Protein 3GME (pdb70)

Radius of gyration: 23.38 Å; Cα contacts (8 Å, |Δi|>4): 1168; chains: 2; bounding box: 68×57×70 Å

Foldseek 3Di:
DFDWDWDWDDFAPWIWIWIWRGPPPVFLTWIWIDTDFWIKIKTKHWDLDADDDFDDAAEAFFFEEDQCQDPDDDDPDVPDLVRLQLSVVQCQAFPLFQDDQDRIHMYMYMYINHDDQFADCSQRSNLRSLLGCLQSLHRGNARKFKWWWWAAPNDIGTRGTPVRNVRTQKTKIWMDHLFDTFKIWMFGQFAALCSVLVRRVVRRVSRVVSRVRSVVVCVPRGDHHRPDDHDDDDCVVVVVDLDPVVVDVPVVVLVVQLVCLLVQHAHPNRHGQLDWADWDWDWDPDDPALTWIWIDGRQWIKTKAKHKALVQEAWFEFDAQPQDPGDDDGPDPPSPRSNLRVQLVLLQVNQADDCVVPVIRMYMYMDTNHAWFRNSQSSNQGRQRRCLSNQGFGNFHKGKWKWFWRDDPHRMGIHTRHTNSRVVSGFKIWMFMDGLRGTGIIIIGGSDGPDDSVNSSVNVVSRSVSGVVSSVVSVVHPTGRD/DDDDDVPDPDDDDDDDDDDDD

InterPro domains:
  IPR001247 Exoribonuclease, phosphorolytic domain 1 [PF01138] (15-144)
  IPR001247 Exoribonuclease, phosphorolytic domain 1 [PF01138] (324-456)
  IPR003029 S1 domain [PF00575] (619-690)
  IPR003029 S1 domain [PS50126] (622-690)
  IPR003029 S1 domain [SM00316] (620-690)
  IPR004087 K Homology domain [SM00322] (552-617)
  IPR004088 K Homology domain, type 1 [PF00013] (556-614)
  IPR012162 Polyribonucleotide nucleotidyltransferase [MF_01595] (3-693)
  IPR012162 Polyribonucleotide nucleotidyltransferase [PIRSF005499] (5-699)
  IPR012162 Polyribonucleotide nucleotidyltransferase [PTHR11252] (2-698)
  IPR012162 Polyribonucleotide nucleotidyltransferase [TIGR03591] (10-691)
  IPR012340 Nucleic acid-binding, OB-fold [G3DSA:2.40.50.140] (621-691)
  IPR012340 Nucleic acid-binding, OB-fold [SSF50249] (608-693)
  IPR015847 Exoribonuclease, phosphorolytic domain 2 [PF03725] (147-210)
  IPR015848 Polyribonucleotide nucleotidyltransferase, RNA-binding domain [PF03726] (242-320)
  IPR020568 Ribosomal protein uS5 domain 2-type superfamily [SSF54211] (3-144)
  IPR020568 Ribosomal protein uS5 domain 2-type superfamily [SSF54211] (301-492)
  IPR027408 PNPase/RNase PH domain superfamily [G3DSA:3.30.230.70] (2-234)
  IPR027408 PNPase/RNase PH domain superfamily [G3DSA:3.30.230.70] (235-549)
  IPR036345 Exoribonuclease, PH domain 2 superfamily [SSF55666] (145-235)

Solvent-accessible surface area: 23165 Å² total; per-residue (Å²): 204,89,81,67,59,74,75,131,16,118,1,38,162,17,50,0,25,0,36,12,44,58,70,48,162,186,14,21,10,6,0,39,0,26,2,67,102,0,10,0,30,0,19,0,70,7,81,160,176,51,70,146,80,59,130,125,37,25,14,67,16,54,9,55,63,88,62,128,13,45,67,153,167,67,78,128,132,151,93,65,99,36,32,35,20,31,11,89,13,1,8,33,0,0,95,51,16,16,34,178,48,5,39,8,81,1,66,0,54,0,19,0,35,44,29,42,109,56,10,44,14,4,5,0,0,1,0,0,0,0,0,0,1,22,4,2,5,5,26,25,96,28,10,2,0,0,0,20,0,0,22,32,136,109,121,64,38,22,15,9,29,68,85,71,36,165,129,10,41,5,45,0,6,0,0,0,15,126,67,7,8,14,0,0,11,2,48,4,98,46,14,48,26,84,49,0,2,12,0,0,45,48,0,25,117,72,0,38,50,0,2,116,12,0,57,69,0,46,176,108,30,28,100,119,115,41,137,68,129,68,167,125,132,72,68,79,135,97,92,83,117,105,46,24,96,91,75,99,150,140,74,65,53,24,87,84,31,64,59,111,11,39,79,55,82,63,12,75,31,48,12,57,107,29,39,0,12,24,6,35,0,58,0,15,2,54,71,230,39,91,0,1,0,20,0,20,0,28,60,0,32,0,39,0,21,0,61,54,28,170,124,57,7,75,30,74,6,40,66,19,25,129,9,73,69,116,145,53,158,123,78,59,69,73,79,25,22,34,22,57,4,72,4,0,28,47,0,0,66,14,0,25,22,87,98,143,174,28,78,94,53,2,102,0,18,0,51,0,35,70,22,15,8,21,8,1,0,0,0,0,0,0,0,0,1,0,0,8,38,17,21,0,56,13,134,31,17,0,0,0,0,0,1,3,0,5,33,44,66,137,78,64,16,8,5,0,0,5,12,24,53,6,54,146,44,9,17,7,38,0,18,1,0,0,1,104,125,3,0,0,1,1,22,0,40,2,118,45,128,45,13,66,87,114,22,5,81,63,1,2,106,33,0,75,13,0,1,54,37,0,1,21,8,1,69,135,12,16,112,55,33,115,120,46,55,25,26,149,48,22,106,68,87,10,70,26,78,70,37,130,24,86,181

B-factor: mean 51.63, std 18.69, range [13.38, 228.27]

Nearest PDB structures (foldseek):
  3gme-assembly1_A  TM=1.002E+00  e=2.437E-100  Escherichia coli O139:H28 str. E24377A
  3gcm-assembly1_A  TM=9.905E-01  e=1.722E-87  Escherichia coli O139:H28 str. E24377A
  4nbq-assembly1_A  TM=9.708E-01  e=2.546E-71  Coxiella burnetii RSA 493
  6d6k-assembly1_A  TM=9.719E-01  e=5.072E-70  Acinetobacter baumannii
  5xex-assembly2_E  TM=9.564E-01  e=1.034E-58  Staphylococcus aureus subsp. aureus NCTC 8325

Structure (mmCIF, N/CA/C/O backbone):
data_3GME
#
_entry.id   3GME
#
_cell.length_a   158.574
_cell.length_b   158.574
_cell.length_c   156.118
_cell.angle_alpha   90.00
_cell.angle_beta   90.00
_cell.angle_gamma   120.00
#
_symmetry.space_group_name_H-M   'H 3 2'
#
loop_
_entity.id
_entity.type
_entity.pdbx_description
1 polymer 'Polyribonucleotide nucleotidyltransferase'
2 polymer 'Ribonuclease E'
3 non-polymer 'MANGANESE (II) ION'
4 water water
#
loop_
_atom_site.group_PDB
_atom_site.id
_atom_site.type_symbol
_atom_site.label_atom_id
_atom_site.label_alt_id
_atom_site.label_comp_id
_atom_site.label_asym_id
_atom_site.label_entity_id
_atom_site.label_seq_id
_atom_site.pdbx_PDB_ins_code
_atom_site.Cartn_x
_atom_site.Cartn_y
_atom_site.Cartn_z
_atom_site.occupancy
_atom_site.B_iso_or_equiv
_atom_site.auth_seq_id
_atom_site.auth_comp_id
_atom_site.auth_asym_id
_atom_site.auth_atom_id
_atom_site.pdbx_PDB_model_num
ATOM 1 N N . MET A 1 1 ? 22.640 35.497 46.574 1.00 71.98 1 MET A N 1
ATOM 2 C CA . MET A 1 1 ? 21.906 36.365 47.487 1.00 72.67 1 MET A CA 1
ATOM 3 C C . MET A 1 1 ? 20.408 36.085 47.430 1.00 70.93 1 MET A C 1
ATOM 4 O O . MET A 1 1 ? 19.816 36.041 46.352 1.00 71.90 1 MET A O 1
ATOM 9 N N . LEU A 1 2 ? 19.802 35.896 48.597 1.00 67.26 2 LEU A N 1
ATOM 10 C CA . LEU A 1 2 ? 18.372 35.621 48.682 1.00 62.90 2 LEU A CA 1
ATOM 11 C C . LEU A 1 2 ? 17.600 36.852 49.145 1.00 61.26 2 LEU A C 1
ATOM 12 O O . LEU A 1 2 ? 17.997 37.524 50.097 1.00 60.61 2 LEU A O 1
ATOM 17 N N . ASN A 1 3 ? 16.497 37.143 48.464 1.00 58.88 3 ASN A N 1
ATOM 18 C CA . ASN A 1 3 ? 15.669 38.295 48.803 1.00 58.25 3 ASN A CA 1
ATOM 19 C C . ASN A 1 3 ? 14.204 37.916 48.993 1.00 55.93 3 ASN A C 1
ATOM 20 O O . ASN A 1 3 ? 13.512 37.574 48.034 1.00 53.82 3 ASN A O 1
ATOM 25 N N . PRO A 1 4 ? 13.738 37.981 50.236 1.00 54.21 4 PRO A N 1
ATOM 26 C CA . PRO A 1 4 ? 12.351 37.648 50.555 1.00 54.21 4 PRO A CA 1
ATOM 27 C C . PRO A 1 4 ? 11.383 38.815 50.335 1.00 54.69 4 PRO A C 1
ATOM 28 O O . PRO A 1 4 ? 11.589 39.907 50.872 1.00 54.53 4 PRO A O 1
ATOM 32 N N . ILE A 1 5 ? 10.340 38.574 49.542 1.00 52.94 5 ILE A N 1
ATOM 33 C CA . ILE A 1 5 ? 9.288 39.565 49.314 1.00 51.22 5 ILE A CA 1
ATOM 34 C C . ILE A 1 5 ? 8.161 39.331 50.320 1.00 49.86 5 ILE A C 1
ATOM 35 O O . ILE A 1 5 ? 7.493 38.294 50.291 1.00 49.77 5 ILE A O 1
ATOM 40 N N . VAL A 1 6 ? 7.963 40.303 51.208 1.00 48.04 6 VAL A N 1
ATOM 41 C CA . VAL A 1 6 ? 7.052 40.152 52.344 1.00 45.82 6 VAL A CA 1
ATOM 42 C C . VAL A 1 6 ? 5.914 41.174 52.313 1.00 47.54 6 VAL A C 1
ATOM 43 O O . VAL A 1 6 ? 6.143 42.368 52.103 1.00 48.33 6 VAL A O 1
ATOM 47 N N . ARG A 1 7 ? 4.690 40.688 52.518 1.00 47.28 7 ARG A N 1
ATOM 48 C CA . ARG A 1 7 ? 3.521 41.550 52.670 1.00 47.05 7 ARG A CA 1
ATOM 49 C C . ARG A 1 7 ? 2.678 41.120 53.871 1.00 45.87 7 ARG A C 1
ATOM 50 O O . ARG A 1 7 ? 2.243 39.969 53.959 1.00 47.94 7 ARG A O 1
ATOM 58 N N . LYS A 1 8 ? 2.462 42.058 54.789 1.00 44.79 8 LYS A N 1
ATOM 59 C CA . LYS A 1 8 ? 1.660 41.823 55.988 1.00 46.25 8 LYS A CA 1
ATOM 60 C C . LYS A 1 8 ? 0.337 42.577 55.907 1.00 46.93 8 LYS A C 1
ATOM 61 O O . LYS A 1 8 ? 0.269 43.654 55.310 1.00 46.79 8 LYS A O 1
ATOM 67 N N . PHE A 1 9 ? -0.708 42.006 56.505 1.00 47.10 9 PHE A N 1
ATOM 68 C CA . PHE A 1 9 ? -2.021 42.657 56.572 1.00 45.25 9 PHE A CA 1
ATOM 69 C C . PHE A 1 9 ? -2.877 42.155 57.735 1.00 44.66 9 PHE A C 1
ATOM 70 O O . PHE A 1 9 ? -2.776 40.995 58.140 1.00 44.28 9 PHE A O 1
ATOM 78 N N . GLN A 1 10 ? -3.717 43.045 58.259 1.00 44.14 10 GLN A N 1
ATOM 79 C CA . GLN A 1 10 ? -4.633 42.716 59.348 1.00 44.39 10 GLN A CA 1
ATOM 80 C C . GLN A 1 10 ? -5.832 41.919 58.844 1.00 43.03 10 GLN A C 1
ATOM 81 O O . GLN A 1 10 ? -6.478 42.303 57.865 1.00 43.66 10 GLN A O 1
ATOM 87 N N . TYR A 1 11 ? -6.117 40.808 59.518 1.00 41.54 11 TYR A N 1
ATOM 88 C CA . TYR A 1 11 ? -7.258 39.963 59.179 1.00 40.74 11 TYR A CA 1
ATOM 89 C C . TYR A 1 11 ? -8.014 39.552 60.442 1.00 42.15 11 TYR A C 1
ATOM 90 O O . TYR A 1 11 ? -7.710 38.529 61.063 1.00 40.82 11 TYR A O 1
ATOM 99 N N . GLY A 1 12 ? -8.995 40.370 60.815 1.00 44.22 12 GLY A N 1
ATOM 100 C CA . GLY A 1 12 ? -9.772 40.160 62.033 1.00 44.64 12 GLY A CA 1
ATOM 101 C C . GLY A 1 12 ? -9.018 40.626 63.263 1.00 46.47 12 GLY A C 1
ATOM 102 O O . GLY A 1 12 ? -8.898 41.828 63.510 1.00 46.48 12 GLY A O 1
ATOM 103 N N . GLN A 1 13 ? -8.510 39.665 64.030 1.00 47.91 13 GLN A N 1
ATOM 104 C CA . GLN A 1 13 ? -7.726 39.951 65.231 1.00 49.37 13 GLN A CA 1
ATOM 105 C C . GLN A 1 13 ? -6.273 39.501 65.059 1.00 49.38 13 GLN A C 1
ATOM 106 O O . GLN A 1 13 ? -5.487 39.527 66.011 1.00 49.84 13 GLN A O 1
ATOM 112 N N . HIS A 1 14 ? -5.924 39.103 63.836 1.00 46.40 14 HIS A N 1
ATOM 113 C CA . HIS A 1 14 ? -4.601 38.556 63.536 1.00 44.82 14 HIS A CA 1
ATOM 114 C C . HIS A 1 14 ? -3.880 39.333 62.434 1.00 43.20 14 HIS A C 1
ATOM 115 O O . HIS A 1 14 ? -4.490 40.135 61.722 1.00 45.14 14 HIS A O 1
ATOM 122 N N . THR A 1 15 ? -2.578 39.083 62.309 1.00 42.10 15 THR A N 1
ATOM 123 C CA . THR A 1 15 ? -1.768 39.646 61.233 1.00 40.85 15 THR A CA 1
ATOM 124 C C . THR A 1 15 ? -1.250 38.513 60.348 1.00 40.73 15 THR A C 1
ATOM 125 O O . THR A 1 15 ? -0.517 37.635 60.813 1.00 42.39 15 THR A O 1
ATOM 129 N N . VAL A 1 16 ? -1.645 38.535 59.077 1.00 39.46 16 VAL A N 1
ATOM 130 C CA . VAL A 1 16 ? -1.254 37.496 58.124 1.00 37.79 16 VAL A CA 1
ATOM 131 C C . VAL A 1 16 ? -0.029 37.929 57.318 1.00 39.58 16 VAL A C 1
ATOM 132 O O . VAL A 1 16 ? -0.061 38.939 56.610 1.00 41.05 16 VAL A O 1
ATOM 136 N N . THR A 1 17 ? 1.047 37.155 57.441 1.00 38.43 17 THR A N 1
ATOM 137 C CA . THR A 1 17 ? 2.312 37.443 56.768 1.00 36.24 17 THR A CA 1
ATOM 138 C C . THR A 1 17 ? 2.504 36.519 55.564 1.00 38.98 17 THR A C 1
ATOM 139 O O . THR A 1 17 ? 2.337 35.303 55.674 1.00 41.26 17 THR A O 1
ATOM 143 N N . LEU A 1 18 ? 2.840 37.066 54.413 1.00 41.01 18 LEU A N 1
ATOM 144 C CA . LEU A 1 18 ? 3.076 36.258 53.234 1.00 42.13 18 LEU A CA 1
ATOM 145 C C . LEU A 1 18 ? 4.488 36.439 52.729 1.00 43.34 18 LEU A C 1
ATOM 146 O O . LEU A 1 18 ? 4.846 37.504 52.344 1.00 45.74 18 LEU A O 1
ATOM 151 N N . GLU A 1 19 ? 5.283 35.387 52.701 1.00 41.86 19 GLU A N 1
ATOM 152 C CA . GLU A 1 19 ? 6.620 35.488 52.191 1.00 39.49 19 GLU A CA 1
ATOM 153 C C . GLU A 1 19 ? 6.815 34.669 50.959 1.00 39.77 19 GLU A C 1
ATOM 154 O O . GLU A 1 19 ? 6.409 33.562 50.927 1.00 39.52 19 GLU A O 1
ATOM 160 N N . THR A 1 20 ? 7.463 35.217 49.943 1.00 42.20 20 THR A N 1
ATOM 161 C CA . THR A 1 20 ? 7.758 34.451 48.736 1.00 42.84 20 THR A CA 1
ATOM 162 C C . THR A 1 20 ? 9.072 34.807 48.068 1.00 44.45 20 THR A C 1
ATOM 163 O O . THR A 1 20 ? 9.761 35.704 48.480 1.00 45.02 20 THR A O 1
ATOM 167 N N . GLY A 1 21 ? 9.402 34.068 47.023 1.00 46.19 21 GLY A N 1
ATOM 168 C CA . GLY A 1 21 ? 10.571 34.360 46.193 1.00 47.57 21 GLY A CA 1
ATOM 169 C C . GLY A 1 21 ? 11.907 34.162 46.884 1.00 49.39 21 GLY A C 1
ATOM 170 O O . GLY A 1 21 ? 12.895 34.812 46.532 1.00 53.12 21 GLY A O 1
ATOM 171 N N . MET A 1 22 ? 11.938 33.264 47.866 1.00 48.70 22 MET A N 1
ATOM 172 C CA . MET A 1 22 ? 13.166 32.963 48.597 1.00 48.13 22 MET A CA 1
ATOM 173 C C . MET A 1 22 ? 13.317 31.465 48.865 1.00 47.21 22 MET A C 1
ATOM 174 O O . MET A 1 22 ? 14.351 30.874 48.541 1.00 47.18 22 MET A O 1
ATOM 179 N N . MET A 1 23 ? 12.329 30.843 49.487 1.00 45.69 23 MET A N 1
ATOM 180 C CA . MET A 1 23 ? 12.344 29.426 49.777 1.00 42.73 23 MET A CA 1
ATOM 181 C C . MET A 1 23 ? 11.690 28.597 48.675 1.00 39.85 23 MET A C 1
ATOM 182 O O . MET A 1 23 ? 10.728 28.992 48.093 1.00 38.56 23 MET A O 1
ATOM 187 N N . ALA A 1 24 ? 12.251 27.446 48.392 1.00 38.09 24 ALA A N 1
ATOM 188 C CA . ALA A 1 24 ? 11.770 26.571 47.350 1.00 40.39 24 ALA A CA 1
ATOM 189 C C . ALA A 1 24 ? 11.613 27.210 45.971 1.00 41.20 24 ALA A C 1
ATOM 190 O O . ALA A 1 24 ? 10.544 27.274 45.437 1.00 41.85 24 ALA A O 1
ATOM 192 N N . ARG A 1 25 ? 12.725 27.632 45.399 1.00 42.31 25 ARG A N 1
ATOM 193 C CA . ARG A 1 25 ? 12.743 28.378 44.155 1.00 41.14 25 ARG A CA 1
ATOM 194 C C . ARG A 1 25 ? 12.541 27.560 42.887 1.00 41.91 25 ARG A C 1
ATOM 195 O O . ARG A 1 25 ? 12.262 28.112 41.867 1.00 44.65 25 ARG A O 1
ATOM 203 N N . GLN A 1 26 ? 12.654 26.248 42.971 1.00 40.76 26 GLN A N 1
ATOM 204 C CA . GLN A 1 26 ? 12.428 25.362 41.841 1.00 37.89 26 GLN A CA 1
ATOM 205 C C . GLN A 1 26 ? 10.996 24.935 41.722 1.00 39.89 26 GLN A C 1
ATOM 206 O O . GLN A 1 26 ? 10.651 24.196 40.854 1.00 42.63 26 GLN A O 1
ATOM 212 N N . ALA A 1 27 ? 10.164 25.423 42.616 1.00 40.79 27 ALA A N 1
ATOM 213 C CA . ALA A 1 27 ? 8.762 25.168 42.544 1.00 40.29 27 ALA A CA 1
ATOM 214 C C . ALA A 1 27 ? 8.119 26.298 41.773 1.00 41.55 27 ALA A C 1
ATOM 215 O O . ALA A 1 27 ? 8.588 27.390 41.802 1.00 40.95 27 ALA A O 1
ATOM 217 N N . THR A 1 28 ? 7.029 26.029 41.090 1.00 39.90 28 THR A N 1
ATOM 218 C CA . THR A 1 28 ? 6.370 27.054 40.345 1.00 40.97 28 THR A CA 1
ATOM 219 C C . THR A 1 28 ? 6.080 28.267 41.201 1.00 42.71 28 THR A C 1
ATOM 220 O O . THR A 1 28 ? 6.196 29.357 40.752 1.00 45.42 28 THR A O 1
ATOM 224 N N . ALA A 1 29 ? 5.716 28.059 42.445 1.00 42.87 29 ALA A N 1
ATOM 225 C CA . ALA A 1 29 ? 5.617 29.119 43.425 1.00 41.36 29 ALA A CA 1
ATOM 226 C C . ALA A 1 29 ? 5.573 28.499 44.797 1.00 41.81 29 ALA A C 1
ATOM 227 O O . ALA A 1 29 ? 5.337 27.338 44.929 1.00 41.88 29 ALA A O 1
ATOM 229 N N . ALA A 1 30 ? 5.825 29.295 45.813 1.00 40.49 30 ALA A N 1
ATOM 230 C CA . ALA A 1 30 ? 5.936 28.811 47.151 1.00 38.78 30 ALA A CA 1
ATOM 231 C C . ALA A 1 30 ? 5.769 29.938 48.114 1.00 38.04 30 ALA A C 1
ATOM 232 O O . ALA A 1 30 ? 6.537 30.835 48.112 1.00 40.50 30 ALA A O 1
ATOM 234 N N . VAL A 1 31 ? 4.770 29.870 48.965 1.00 37.01 31 VAL A N 1
ATOM 235 C CA . VAL A 1 31 ? 4.561 30.872 49.975 1.00 37.46 31 VAL A CA 1
ATOM 236 C C . VAL A 1 31 ? 4.668 30.345 51.384 1.00 35.54 31 VAL A C 1
ATOM 237 O O . VAL A 1 31 ? 4.236 29.279 51.679 1.00 35.03 31 VAL A O 1
ATOM 241 N N . MET A 1 32 ? 5.253 31.145 52.248 1.00 35.27 32 MET A N 1
ATOM 242 C CA . MET A 1 32 ? 5.189 30.949 53.658 1.00 33.95 32 MET A CA 1
ATOM 243 C C . MET A 1 32 ? 4.175 31.876 54.272 1.00 34.91 32 MET A C 1
ATOM 244 O O . MET A 1 32 ? 4.406 33.037 54.417 1.00 35.17 32 MET A O 1
ATOM 249 N N . VAL A 1 33 ? 3.056 31.312 54.658 1.00 34.31 33 VAL A N 1
ATOM 250 C CA . VAL A 1 33 ? 1.949 32.020 55.245 1.00 35.81 33 VAL A CA 1
ATOM 251 C C . VAL A 1 33 ? 1.928 31.911 56.761 1.00 37.79 33 VAL A C 1
ATOM 252 O O . VAL A 1 33 ? 2.022 30.853 57.279 1.00 38.72 33 VAL A O 1
ATOM 256 N N . SER A 1 34 ? 1.774 33.024 57.460 1.00 38.10 34 SER A N 1
ATOM 257 C CA . SER A 1 34 ? 1.722 33.022 58.918 1.00 39.60 34 SER A CA 1
ATOM 258 C C . SER A 1 34 ? 0.589 33.889 59.460 1.00 40.61 34 SER A C 1
ATOM 259 O O . SER A 1 34 ? 0.651 35.119 59.395 1.00 43.28 34 SER A O 1
ATOM 262 N N . MET A 1 35 ? -0.413 33.264 60.034 1.00 40.47 35 MET A N 1
ATOM 263 C CA . MET A 1 35 ? -1.440 33.964 60.778 1.00 42.93 35 MET A CA 1
ATOM 264 C C . MET A 1 35 ? -1.132 33.913 62.249 1.00 41.04 35 MET A C 1
ATOM 265 O O . MET A 1 35 ? -1.375 32.956 62.901 1.00 42.66 35 MET A O 1
ATOM 270 N N . ASP A 1 36 ? -0.595 34.996 62.752 1.00 42.64 36 ASP A N 1
ATOM 271 C CA . ASP A 1 36 ? -0.013 35.050 64.060 1.00 45.30 36 ASP A CA 1
ATOM 272 C C . ASP A 1 36 ? 1.057 33.994 64.167 1.00 47.00 36 ASP A C 1
ATOM 273 O O . ASP A 1 36 ? 2.027 34.061 63.456 1.00 49.89 36 ASP A O 1
ATOM 278 N N . ASP A 1 37 ? 0.905 33.026 65.041 1.00 45.69 37 ASP A N 1
ATOM 279 C CA . ASP A 1 37 ? 1.980 32.082 65.263 1.00 44.55 37 ASP A CA 1
ATOM 280 C C . ASP A 1 37 ? 1.863 30.784 64.477 1.00 41.05 37 ASP A C 1
ATOM 281 O O . ASP A 1 37 ? 2.754 29.999 64.454 1.00 40.31 37 ASP A O 1
ATOM 286 N N . THR A 1 38 ? 0.725 30.571 63.873 1.00 36.82 38 THR A N 1
ATOM 287 C CA . THR A 1 38 ? 0.472 29.409 63.022 1.00 33.54 38 THR A CA 1
ATOM 288 C C . THR A 1 38 ? 0.990 29.658 61.605 1.00 32.51 38 THR A C 1
ATOM 289 O O . THR A 1 38 ? 0.641 30.658 60.975 1.00 29.73 38 THR A O 1
ATOM 293 N N . ALA A 1 39 ? 1.820 28.738 61.117 1.00 31.47 39 ALA A N 1
ATOM 294 C CA . ALA A 1 39 ? 2.456 28.878 59.809 1.00 29.64 39 ALA A CA 1
ATOM 295 C C . ALA A 1 39 ? 2.355 27.614 58.958 1.00 29.79 39 ALA A C 1
ATOM 296 O O . ALA A 1 39 ? 2.585 26.504 59.446 1.00 29.01 39 ALA A O 1
ATOM 298 N N . VAL A 1 40 ? 2.005 27.797 57.685 1.00 27.97 40 VAL A N 1
ATOM 299 C CA . VAL A 1 40 ? 1.913 26.697 56.723 1.00 23.73 40 VAL A CA 1
ATOM 300 C C . VAL A 1 40 ? 2.688 27.047 55.450 1.00 27.86 40 VAL A C 1
ATOM 301 O O . VAL A 1 40 ? 2.410 28.060 54.802 1.00 25.30 40 VAL A O 1
ATOM 305 N N . PHE A 1 41 ? 3.665 26.209 55.109 1.00 28.68 41 PHE A N 1
ATOM 306 C CA . PHE A 1 41 ? 4.476 26.393 53.908 1.00 28.82 41 PHE A CA 1
ATOM 307 C C . PHE A 1 41 ? 3.813 25.707 52.714 1.00 29.11 41 PHE A C 1
ATOM 308 O O . PHE A 1 41 ? 3.793 24.476 52.623 1.00 27.03 41 PHE A O 1
ATOM 316 N N . VAL A 1 42 ? 3.266 26.515 51.808 1.00 30.29 42 VAL A N 1
ATOM 317 C CA . VAL A 1 42 ? 2.498 26.005 50.671 1.00 29.99 42 VAL A CA 1
ATOM 318 C C . VAL A 1 42 ? 3.269 26.150 49.358 1.00 33.26 42 VAL A C 1
ATOM 319 O O . VAL A 1 42 ? 3.784 27.225 49.042 1.00 30.79 42 VAL A O 1
ATOM 323 N N . THR A 1 43 ? 3.341 25.053 48.606 1.00 35.25 43 THR A N 1
ATOM 324 C CA . THR A 1 43 ? 4.045 25.013 47.324 1.00 36.21 43 THR A CA 1
ATOM 325 C C . THR A 1 43 ? 3.141 24.495 46.209 1.00 37.65 43 THR A C 1
ATOM 326 O O . THR A 1 43 ? 2.314 23.608 46.431 1.00 38.74 43 THR A O 1
ATOM 330 N N . VAL A 1 44 ? 3.307 25.058 45.014 1.00 37.18 44 VAL A N 1
ATOM 331 C CA . VAL A 1 44 ? 2.559 24.626 43.833 1.00 41.64 44 VAL A CA 1
ATOM 332 C C . VAL A 1 44 ? 3.518 24.332 42.679 1.00 42.47 44 VAL A C 1
ATOM 333 O O . VAL A 1 44 ? 4.360 25.164 42.334 1.00 43.60 44 VAL A O 1
ATOM 337 N N . VAL A 1 45 ? 3.392 23.138 42.102 1.00 43.79 45 VAL A N 1
ATOM 338 C CA . VAL A 1 45 ? 4.172 22.751 40.926 1.00 45.92 45 VAL A CA 1
ATOM 339 C C . VAL A 1 45 ? 3.238 22.401 39.769 1.00 49.15 45 VAL A C 1
ATOM 340 O O . VAL A 1 45 ? 2.450 21.455 39.854 1.00 49.85 45 VAL A O 1
ATOM 344 N N . GLY A 1 46 ? 3.330 23.180 38.696 1.00 51.91 46 GLY A N 1
ATOM 345 C CA . GLY A 1 46 ? 2.551 22.938 37.487 1.00 53.28 46 GLY A CA 1
ATOM 346 C C . GLY A 1 46 ? 3.447 22.536 36.334 1.00 55.68 46 GLY A C 1
ATOM 347 O O . GLY A 1 46 ? 4.420 23.227 36.024 1.00 54.74 46 GLY A O 1
ATOM 348 N N . GLN A 1 47 ? 3.120 21.410 35.704 1.00 57.41 47 GLN A N 1
ATOM 349 C CA . GLN A 1 47 ? 3.892 20.899 34.573 1.00 62.02 47 GLN A CA 1
ATOM 350 C C . GLN A 1 47 ? 3.645 21.731 33.316 1.00 64.05 47 GLN A C 1
ATOM 351 O O . GLN A 1 47 ? 2.502 22.076 33.003 1.00 63.30 47 GLN A O 1
ATOM 357 N N . LYS A 1 48 ? 4.728 22.047 32.610 1.00 68.20 48 LYS A N 1
ATOM 358 C CA . LYS A 1 48 ? 4.686 22.921 31.434 1.00 72.66 48 LYS A CA 1
ATOM 359 C C . LYS A 1 48 ? 3.923 22.314 30.257 1.00 74.74 48 LYS A C 1
ATOM 360 O O . LYS A 1 48 ? 3.245 23.029 29.516 1.00 74.95 48 LYS A O 1
ATOM 366 N N . LYS A 1 49 ? 4.037 20.998 30.095 1.00 77.55 49 LYS A N 1
ATOM 367 C CA . LYS A 1 49 ? 3.408 20.290 28.982 1.00 81.02 49 LYS A CA 1
ATOM 368 C C . LYS A 1 49 ? 2.396 19.255 29.467 1.00 81.53 49 LYS A C 1
ATOM 369 O O . LYS A 1 49 ? 2.642 18.542 30.443 1.00 82.29 49 LYS A O 1
ATOM 375 N N . ALA A 1 50 ? 1.260 19.185 28.777 1.00 82.31 50 ALA A N 1
ATOM 376 C CA . ALA A 1 50 ? 0.220 18.206 29.082 1.00 82.88 50 ALA A CA 1
ATOM 377 C C . ALA A 1 50 ? 0.520 16.865 28.416 1.00 83.88 50 ALA A C 1
ATOM 378 O O . ALA A 1 50 ? 1.105 16.820 27.330 1.00 83.81 50 ALA A O 1
ATOM 380 N N . LYS A 1 51 ? 0.116 15.780 29.075 1.00 85.60 51 LYS A N 1
ATOM 381 C CA . LYS A 1 51 ? 0.319 14.423 28.562 1.00 87.71 51 LYS A CA 1
ATOM 382 C C . LYS A 1 51 ? -0.565 14.148 27.337 1.00 88.78 51 LYS A C 1
ATOM 383 O O . LYS A 1 51 ? -1.659 14.708 27.233 1.00 88.99 51 LYS A O 1
ATOM 386 N N . PRO A 1 52 ? -0.087 13.289 26.407 1.00 89.83 52 PRO A N 1
ATOM 387 C CA . PRO A 1 52 ? -0.760 13.004 25.131 1.00 89.62 52 PRO A CA 1
ATOM 388 C C . PRO A 1 52 ? -2.263 12.721 25.240 1.00 90.12 52 PRO A C 1
ATOM 389 O O . PRO A 1 52 ? -3.074 13.551 24.822 1.00 90.33 52 PRO A O 1
ATOM 393 N N . GLY A 1 53 ? -2.621 11.565 25.796 1.00 89.95 53 GLY A N 1
ATOM 394 C CA . GLY A 1 53 ? -4.016 11.139 25.876 1.00 88.97 53 GLY A CA 1
ATOM 395 C C . GLY A 1 53 ? -4.641 11.347 27.241 1.00 88.56 53 GLY A C 1
ATOM 396 O O . GLY A 1 53 ? -5.140 10.399 27.853 1.00 88.94 53 GLY A O 1
ATOM 397 N N . GLN A 1 54 ? -4.613 12.589 27.717 1.00 87.41 54 GLN A N 1
ATOM 398 C CA . GLN A 1 54 ? -5.219 12.943 28.997 1.00 85.51 54 GLN A CA 1
ATOM 399 C C . GLN A 1 54 ? -6.691 13.307 28.836 1.00 84.39 54 GLN A C 1
ATOM 400 O O . GLN A 1 54 ? -7.051 14.143 28.002 1.00 84.07 54 GLN A O 1
ATOM 406 N N . ASP A 1 55 ? -7.531 12.668 29.645 1.00 82.94 55 ASP A N 1
ATOM 407 C CA . ASP A 1 55 ? -8.981 12.849 29.583 1.00 82.06 55 ASP A CA 1
ATOM 408 C C . ASP A 1 55 ? -9.525 13.779 30.672 1.00 80.10 55 ASP A C 1
ATOM 409 O O . ASP A 1 55 ? -10.590 14.378 30.501 1.00 80.64 55 ASP A O 1
ATOM 414 N N . PHE A 1 56 ? -8.795 13.897 31.779 1.00 76.74 56 PHE A N 1
ATOM 415 C CA . PHE A 1 56 ? -9.208 14.756 32.892 1.00 72.49 56 PHE A CA 1
ATOM 416 C C . PHE A 1 56 ? -8.086 15.679 33.378 1.00 67.81 56 PHE A C 1
ATOM 417 O O . PHE A 1 56 ? -6.925 15.519 32.997 1.00 67.05 56 PHE A O 1
ATOM 425 N N . PHE A 1 57 ? -8.453 16.645 34.219 1.00 63.31 57 PHE A N 1
ATOM 426 C CA . PHE A 1 57 ? -7.498 17.563 34.834 1.00 59.43 57 PHE A CA 1
ATOM 427 C C . PHE A 1 57 ? -7.003 16.999 36.170 1.00 56.72 57 PHE A C 1
ATOM 428 O O . PHE A 1 57 ? -7.792 16.834 37.104 1.00 55.52 57 PHE A O 1
ATOM 436 N N . PRO A 1 58 ? -5.693 16.695 36.260 1.00 53.55 58 PRO A N 1
ATOM 437 C CA . PRO A 1 58 ? -5.125 16.085 37.459 1.00 51.34 58 PRO A CA 1
ATOM 438 C C . PRO A 1 58 ? -4.678 17.114 38.500 1.00 49.05 58 PRO A C 1
ATOM 439 O O . PRO A 1 58 ? -3.619 17.733 38.358 1.00 47.47 58 PRO A O 1
ATOM 443 N N . LEU A 1 59 ? -5.499 17.290 39.531 1.00 46.05 59 LEU A N 1
ATOM 444 C CA . LEU A 1 59 ? -5.182 18.182 40.640 1.00 44.47 59 LEU A CA 1
ATOM 445 C C . LEU A 1 59 ? -5.054 17.378 41.930 1.00 44.71 59 LEU A C 1
ATOM 446 O O . LEU A 1 59 ? -5.981 16.665 42.323 1.00 43.22 59 LEU A O 1
ATOM 451 N N . THR A 1 60 ? -3.897 17.494 42.575 1.00 42.23 60 THR A N 1
ATOM 452 C CA . THR A 1 60 ? -3.632 16.789 43.825 1.00 40.12 60 THR A CA 1
ATOM 453 C C . THR A 1 60 ? -3.223 17.777 44.915 1.00 37.65 60 THR A C 1
ATOM 454 O O . THR A 1 60 ? -2.188 18.440 44.811 1.00 36.21 60 THR A O 1
ATOM 458 N N . VAL A 1 61 ? -4.051 17.875 45.951 1.00 35.32 61 VAL A N 1
ATOM 459 C CA . VAL A 1 61 ? -3.765 18.743 47.089 1.00 33.51 61 VAL A CA 1
ATOM 460 C C . VAL A 1 61 ? -3.345 17.903 48.293 1.00 34.77 61 VAL A C 1
ATOM 461 O O . VAL A 1 61 ? -4.114 17.074 48.787 1.00 35.31 61 VAL A O 1
ATOM 465 N N . ASN A 1 62 ? -2.115 18.125 48.748 1.00 35.12 62 ASN A N 1
ATOM 466 C CA . ASN A 1 62 ? -1.549 17.378 49.866 1.00 35.09 62 ASN A CA 1
ATOM 467 C C . ASN A 1 62 ? -1.345 18.252 51.099 1.00 34.96 62 ASN A C 1
ATOM 468 O O . ASN A 1 62 ? -0.554 19.198 51.081 1.00 33.97 62 ASN A O 1
ATOM 473 N N . TYR A 1 63 ? -2.058 17.919 52.158 1.00 33.48 63 TYR A N 1
ATOM 474 C CA . TYR A 1 63 ? -1.934 18.603 53.426 1.00 32.52 63 TYR A CA 1
ATOM 475 C C . TYR A 1 63 ? -1.278 17.744 54.497 1.00 33.25 63 TYR A C 1
ATOM 476 O O . TYR A 1 63 ? -1.627 16.621 54.678 1.00 33.14 63 TYR A O 1
ATOM 485 N N . GLN A 1 64 ? -0.316 18.287 55.206 1.00 32.95 64 GLN A N 1
ATOM 486 C CA . GLN A 1 64 ? 0.389 17.527 56.196 1.00 33.50 64 GLN A CA 1
ATOM 487 C C . GLN A 1 64 ? 0.804 18.338 57.386 1.00 33.88 64 GLN A C 1
ATOM 488 O O . GLN A 1 64 ? 1.491 19.281 57.254 1.00 33.34 64 GLN A O 1
ATOM 494 N N . GLU A 1 65 ? 0.389 17.940 58.568 1.00 37.02 65 GLU A N 1
ATOM 495 C CA . GLU A 1 65 ? 0.846 18.609 59.778 1.00 39.59 65 GLU A CA 1
ATOM 496 C C . GLU A 1 65 ? 2.076 17.976 60.432 1.00 37.82 65 GLU A C 1
ATOM 497 O O . GLU A 1 65 ? 2.123 16.826 60.644 1.00 39.75 65 GLU A O 1
ATOM 503 N N . ARG A 1 66 ? 3.076 18.769 60.735 1.00 34.59 66 ARG A N 1
ATOM 504 C CA . ARG A 1 66 ? 4.274 18.287 61.364 1.00 33.38 66 ARG A CA 1
ATOM 505 C C . ARG A 1 66 ? 4.163 18.309 62.858 1.00 31.73 66 ARG A C 1
ATOM 506 O O . ARG A 1 66 ? 3.602 19.194 63.409 1.00 31.28 66 ARG A O 1
ATOM 514 N N . THR A 1 67 ? 4.732 17.314 63.500 1.00 32.76 67 THR A N 1
ATOM 515 C CA . THR A 1 67 ? 4.714 17.217 64.960 1.00 32.77 67 THR A CA 1
ATOM 516 C C . THR A 1 67 ? 5.617 18.248 65.633 1.00 32.34 67 THR A C 1
ATOM 517 O O . THR A 1 67 ? 5.389 18.615 66.789 1.00 34.73 67 THR A O 1
ATOM 521 N N . TYR A 1 68 ? 6.635 18.716 64.910 1.00 30.73 68 TYR A N 1
ATOM 522 C CA . TYR A 1 68 ? 7.545 19.740 65.429 1.00 29.56 68 TYR A CA 1
ATOM 523 C C . TYR A 1 68 ? 6.916 21.137 65.430 1.00 31.86 68 TYR A C 1
ATOM 524 O O . TYR A 1 68 ? 7.443 22.060 66.056 1.00 31.51 68 TYR A O 1
ATOM 533 N N . ALA A 1 69 ? 5.794 21.277 64.724 1.00 31.14 69 ALA A N 1
ATOM 534 C CA . ALA A 1 69 ? 5.058 22.539 64.637 1.00 33.44 69 ALA A CA 1
ATOM 535 C C . ALA A 1 69 ? 4.504 22.980 65.991 1.00 34.44 69 ALA A C 1
ATOM 536 O O . ALA A 1 69 ? 4.509 24.170 66.313 1.00 34.82 69 ALA A O 1
ATOM 538 N N . ALA A 1 70 ? 4.029 22.013 66.774 1.00 34.89 70 ALA A N 1
ATOM 539 C CA . ALA A 1 70 ? 3.519 22.271 68.119 1.00 34.23 70 ALA A CA 1
ATOM 540 C C . ALA A 1 70 ? 4.613 22.111 69.177 1.00 34.55 70 ALA A C 1
ATOM 541 O O . ALA A 1 70 ? 4.383 22.359 70.363 1.00 35.25 70 ALA A O 1
ATOM 543 N N . GLY A 1 71 ? 5.802 21.706 68.734 1.00 33.39 71 GLY A N 1
ATOM 544 C CA . GLY A 1 71 ? 6.931 21.466 69.629 1.00 33.40 71 GLY A CA 1
ATOM 545 C C . GLY A 1 71 ? 6.832 20.121 70.320 1.00 35.76 71 GLY A C 1
ATOM 546 O O . GLY A 1 71 ? 7.082 20.014 71.523 1.00 37.22 71 GLY A O 1
ATOM 547 N N . ARG A 1 72 ? 6.466 19.095 69.554 1.00 35.64 72 ARG A N 1
ATOM 548 C CA . ARG A 1 72 ? 6.285 17.745 70.086 1.00 36.30 72 ARG A CA 1
ATOM 549 C C . ARG A 1 72 ? 7.112 16.706 69.329 1.00 38.74 72 ARG A C 1
ATOM 550 O O . ARG A 1 72 ? 7.458 16.899 68.161 1.00 38.41 72 ARG A O 1
ATOM 558 N N . ILE A 1 73 ? 7.421 15.607 70.015 1.00 39.86 73 ILE A N 1
ATOM 559 C CA . ILE A 1 73 ? 8.106 14.463 69.416 1.00 41.09 73 ILE A CA 1
ATOM 560 C C . ILE A 1 73 ? 7.142 13.271 69.379 1.00 44.32 73 ILE A C 1
ATOM 561 O O . ILE A 1 73 ? 6.576 12.905 70.413 1.00 43.06 73 ILE A O 1
ATOM 566 N N . PRO A 1 74 ? 6.941 12.673 68.185 1.00 48.68 74 PRO A N 1
ATOM 567 C CA . PRO A 1 74 ? 6.017 11.547 68.007 1.00 53.23 74 PRO A CA 1
ATOM 568 C C . PRO A 1 74 ? 6.349 10.352 68.896 1.00 55.05 74 PRO A C 1
ATOM 569 O O . PRO A 1 74 ? 7.522 10.002 69.056 1.00 55.24 74 PRO A O 1
ATOM 573 N N . GLY A 1 75 ? 5.315 9.741 69.468 1.00 59.84 75 GLY A N 1
ATOM 574 C CA . GLY A 1 75 ? 5.474 8.549 70.293 1.00 62.66 75 GLY A CA 1
ATOM 575 C C . GLY A 1 75 ? 5.532 7.297 69.441 1.00 68.86 75 GLY A C 1
ATOM 576 O O . GLY A 1 75 ? 6.596 6.924 68.944 1.00 69.37 75 GLY A O 1
ATOM 577 N N . SER A 1 76 ? 4.385 6.647 69.271 1.00 73.41 76 SER A N 1
ATOM 578 C CA . SER A 1 76 ? 4.305 5.430 68.472 1.00 76.48 76 SER A CA 1
ATOM 579 C C . SER A 1 76 ? 3.544 5.674 67.173 1.00 78.03 76 SER A C 1
ATOM 580 O O . SER A 1 76 ? 2.885 4.775 66.650 1.00 77.99 76 SER A O 1
ATOM 583 N N . PHE A 1 77 ? 3.639 6.895 66.657 1.00 78.62 77 PHE A N 1
ATOM 584 C CA . PHE A 1 77 ? 2.960 7.259 65.420 1.00 79.03 77 PHE A CA 1
ATOM 585 C C . PHE A 1 77 ? 3.815 8.201 64.578 1.00 79.61 77 PHE A C 1
ATOM 586 O O . PHE A 1 77 ? 4.967 7.898 64.267 1.00 78.94 77 PHE A O 1
ATOM 588 N N . ARG A 1 83 ? 0.874 8.197 54.580 1.00 63.66 83 ARG A N 1
ATOM 589 C CA . ARG A 1 83 ? -0.363 7.899 55.292 1.00 62.36 83 ARG A CA 1
ATOM 590 C C . ARG A 1 83 ? -0.857 9.114 56.070 1.00 61.17 83 ARG A C 1
ATOM 591 O O . ARG A 1 83 ? -0.420 9.364 57.194 1.00 61.28 83 ARG A O 1
ATOM 593 N N . PRO A 1 84 ? -1.770 9.866 55.465 1.00 59.72 84 PRO A N 1
ATOM 594 C CA . PRO A 1 84 ? -2.329 11.063 56.103 1.00 56.97 84 PRO A CA 1
ATOM 595 C C . PRO A 1 84 ? -3.550 10.732 56.955 1.00 54.88 84 PRO A C 1
ATOM 596 O O . PRO A 1 84 ? -4.366 9.898 56.564 1.00 54.99 84 PRO A O 1
ATOM 600 N N . SER A 1 85 ? -3.668 11.384 58.107 1.00 52.07 85 SER A N 1
ATOM 601 C CA . SER A 1 85 ? -4.796 11.152 59.009 1.00 49.93 85 SER A CA 1
ATOM 602 C C . SER A 1 85 ? -6.102 11.687 58.417 1.00 50.34 85 SER A C 1
ATOM 603 O O . SER A 1 85 ? -6.092 12.361 57.383 1.00 51.50 85 SER A O 1
ATOM 606 N N . GLU A 1 86 ? -7.219 11.382 59.078 1.00 49.32 86 GLU A N 1
ATOM 607 C CA . GLU A 1 86 ? -8.544 11.828 58.637 1.00 48.82 86 GLU A CA 1
ATOM 608 C C . GLU A 1 86 ? -8.679 13.351 58.629 1.00 47.95 86 GLU A C 1
ATOM 609 O O . GLU A 1 86 ? -9.310 13.916 57.734 1.00 47.63 86 GLU A O 1
ATOM 615 N N . GLY A 1 87 ? -8.083 14.002 59.627 1.00 45.80 87 GLY A N 1
ATOM 616 C CA . GLY A 1 87 ? -8.082 15.461 59.724 1.00 43.95 87 GLY A CA 1
ATOM 617 C C . GLY A 1 87 ? -7.273 16.125 58.625 1.00 42.27 87 GLY A C 1
ATOM 618 O O . GLY A 1 87 ? -7.659 17.178 58.112 1.00 43.87 87 GLY A O 1
ATOM 619 N N . GLU A 1 88 ? -6.151 15.503 58.265 1.00 40.34 88 GLU A N 1
ATOM 620 C CA . GLU A 1 88 ? -5.276 16.002 57.203 1.00 39.56 88 GLU A CA 1
ATOM 621 C C . GLU A 1 88 ? -5.903 15.853 55.817 1.00 40.09 88 GLU A C 1
ATOM 622 O O . GLU A 1 88 ? -5.663 16.677 54.931 1.00 40.31 88 GLU A O 1
ATOM 628 N N . THR A 1 89 ? -6.701 14.802 55.641 1.00 40.26 89 THR A N 1
ATOM 629 C CA . THR A 1 89 ? -7.381 14.530 54.374 1.00 40.85 89 THR A CA 1
ATOM 630 C C . THR A 1 89 ? -8.569 15.475 54.166 1.00 40.78 89 THR A C 1
ATOM 631 O O . THR A 1 89 ? -8.831 15.912 53.043 1.00 40.28 89 THR A O 1
ATOM 635 N N . LEU A 1 90 ? -9.276 15.783 55.252 1.00 39.21 90 LEU A N 1
ATOM 636 C CA . LEU A 1 90 ? -10.430 16.687 55.212 1.00 37.76 90 LEU A CA 1
ATOM 637 C C . LEU A 1 90 ? -10.032 18.131 54.905 1.00 37.27 90 LEU A C 1
ATOM 638 O O . LEU A 1 90 ? -10.719 18.818 54.147 1.00 38.11 90 LEU A O 1
ATOM 643 N N . ILE A 1 91 ? -8.926 18.578 55.498 1.00 35.48 91 ILE A N 1
ATOM 644 C CA . ILE A 1 91 ? -8.397 19.925 55.263 1.00 32.23 91 ILE A CA 1
ATOM 645 C C . ILE A 1 91 ? -7.830 20.050 53.844 1.00 34.31 91 ILE A C 1
ATOM 646 O O . ILE A 1 91 ? -7.941 21.106 53.218 1.00 36.52 91 ILE A O 1
ATOM 651 N N . ALA A 1 92 ? -7.246 18.961 53.343 1.00 35.59 92 ALA A N 1
ATOM 652 C CA . ALA A 1 92 ? -6.762 18.892 51.962 1.00 35.72 92 ALA A CA 1
ATOM 653 C C . ALA A 1 92 ? -7.898 19.082 50.957 1.00 37.02 92 ALA A C 1
ATOM 654 O O . ALA A 1 92 ? -7.697 19.658 49.887 1.00 36.32 92 ALA A O 1
ATOM 656 N N . ARG A 1 93 ? -9.086 18.593 51.312 1.00 37.05 93 ARG A N 1
ATOM 657 C CA . ARG A 1 93 ? -10.283 18.777 50.493 1.00 38.87 93 ARG A CA 1
ATOM 658 C C . ARG A 1 93 ? -10.881 20.175 50.647 1.00 38.05 93 ARG A C 1
ATOM 659 O O . ARG A 1 93 ? -11.521 20.684 49.725 1.00 37.40 93 ARG A O 1
ATOM 667 N N . LEU A 1 94 ? -10.670 20.787 51.813 1.00 36.62 94 LEU A N 1
ATOM 668 C CA . LEU A 1 94 ? -11.099 22.167 52.063 1.00 35.59 94 LEU A CA 1
ATOM 669 C C . LEU A 1 94 ? -10.281 23.166 51.243 1.00 35.92 94 LEU A C 1
ATOM 670 O O . LEU A 1 94 ? -10.698 24.310 51.045 1.00 35.09 94 LEU A O 1
ATOM 675 N N . ILE A 1 95 ? -9.117 22.720 50.776 1.00 37.78 95 ILE A N 1
ATOM 676 C CA . ILE A 1 95 ? -8.265 23.502 49.885 1.00 37.75 95 ILE A CA 1
ATOM 677 C C . ILE A 1 95 ? -8.582 23.162 48.425 1.00 38.83 95 ILE A C 1
ATOM 678 O O . ILE A 1 95 ? -8.598 24.046 47.567 1.00 39.93 95 ILE A O 1
ATOM 683 N N . ASP A 1 96 ? -8.847 21.882 48.162 1.00 38.64 96 ASP A N 1
ATOM 684 C CA . ASP A 1 96 ? -9.085 21.374 46.807 1.00 39.14 96 ASP A CA 1
ATOM 685 C C . ASP A 1 96 ? -10.393 21.875 46.188 1.00 40.86 96 ASP A C 1
ATOM 686 O O . ASP A 1 96 ? -10.427 22.222 45.006 1.00 42.10 96 ASP A O 1
ATOM 691 N N . ARG A 1 97 ? -11.457 21.902 46.989 1.00 40.19 97 ARG A N 1
ATOM 692 C CA . ARG A 1 97 ? -12.802 22.247 46.512 1.00 41.15 97 ARG A CA 1
ATOM 693 C C . ARG A 1 97 ? -12.951 23.652 45.898 1.00 42.74 97 ARG A C 1
ATOM 694 O O . ARG A 1 97 ? -13.518 23.777 44.811 1.00 42.88 97 ARG A O 1
ATOM 702 N N . PRO A 1 98 ? -12.460 24.708 46.586 1.00 42.65 98 PRO A N 1
ATOM 703 C CA . PRO A 1 98 ? -12.603 26.049 46.005 1.00 42.61 98 PRO A CA 1
ATOM 704 C C . PRO A 1 98 ? -11.663 26.354 44.830 1.00 43.97 98 PRO A C 1
ATOM 705 O O . PRO A 1 98 ? -12.011 27.169 43.972 1.00 44.52 98 PRO A O 1
ATOM 709 N N . ILE A 1 99 ? -10.495 25.714 44.792 1.00 45.35 99 ILE A N 1
ATOM 710 C CA . ILE A 1 99 ? -9.483 26.015 43.767 1.00 46.74 99 ILE A CA 1
ATOM 711 C C . ILE A 1 99 ? -9.701 25.291 42.434 1.00 47.79 99 ILE A C 1
ATOM 712 O O . ILE A 1 99 ? -9.269 25.776 41.386 1.00 48.70 99 ILE A O 1
ATOM 717 N N . ARG A 1 100 ? -10.375 24.142 42.486 1.00 49.20 100 ARG A N 1
ATOM 718 C CA . ARG A 1 100 ? -10.559 23.273 41.318 1.00 49.36 100 ARG A CA 1
ATOM 719 C C . ARG A 1 100 ? -11.345 23.902 40.149 1.00 50.80 100 ARG A C 1
ATOM 720 O O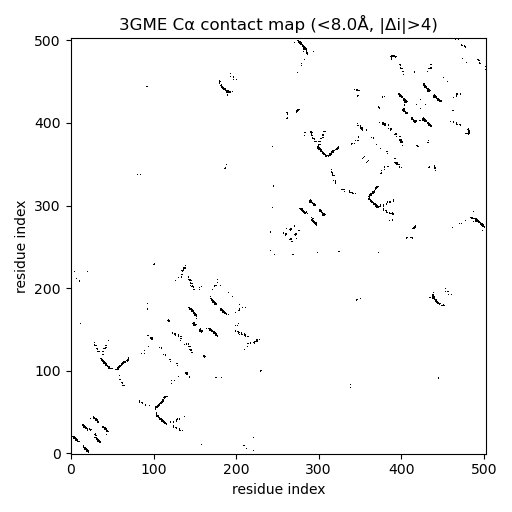 . ARG A 1 100 ? -10.905 23.802 39.003 1.00 50.61 100 ARG A O 1
ATOM 728 N N . PRO A 1 101 ? -12.500 24.551 40.427 1.00 51.90 101 PRO A N 1
ATOM 729 C CA . PRO A 1 101 ? -13.279 25.073 39.302 1.00 51.76 101 PRO A CA 1
ATOM 730 C C . PRO A 1 101 ? -12.794 26.428 38.773 1.00 52.54 101 PRO A C 1
ATOM 731 O O . PRO A 1 101 ? -13.475 27.044 37.947 1.00 53.76 101 PRO A O 1
ATOM 735 N N . LEU A 1 102 ? -11.630 26.880 39.235 1.00 51.62 102 LEU A N 1
ATOM 736 C CA . LEU A 1 102 ? -11.065 28.157 38.794 1.00 50.87 102 LEU A CA 1
ATOM 737 C C . LEU A 1 102 ? -10.058 28.003 37.656 1.00 51.85 102 LEU A C 1
ATOM 738 O O . LEU A 1 102 ? -9.774 28.967 36.940 1.00 50.64 102 LEU A O 1
ATOM 743 N N . PHE A 1 103 ? -9.519 26.796 37.499 1.00 53.71 103 PHE A N 1
ATOM 744 C CA . PHE A 1 103 ? -8.679 26.469 36.350 1.00 58.68 103 PHE A CA 1
ATOM 745 C C . PHE A 1 103 ? -9.555 26.429 35.098 1.00 60.11 103 PHE A C 1
ATOM 746 O O . PHE A 1 103 ? -10.585 25.748 35.089 1.00 59.57 103 PHE A O 1
ATOM 754 N N . PRO A 1 104 ? -9.156 27.167 34.042 1.00 62.24 104 PRO A N 1
ATOM 755 C CA . PRO A 1 104 ? -9.954 27.318 32.819 1.00 62.30 104 PRO A CA 1
ATOM 756 C C . PRO A 1 104 ? -10.370 25.988 32.196 1.00 63.72 104 PRO A C 1
ATOM 757 O O . PRO A 1 104 ? -9.627 25.007 32.271 1.00 63.15 104 PRO A O 1
ATOM 761 N N . GLU A 1 105 ? -11.557 25.971 31.593 1.00 65.10 105 GLU A N 1
ATOM 762 C CA . GLU A 1 105 ? -12.11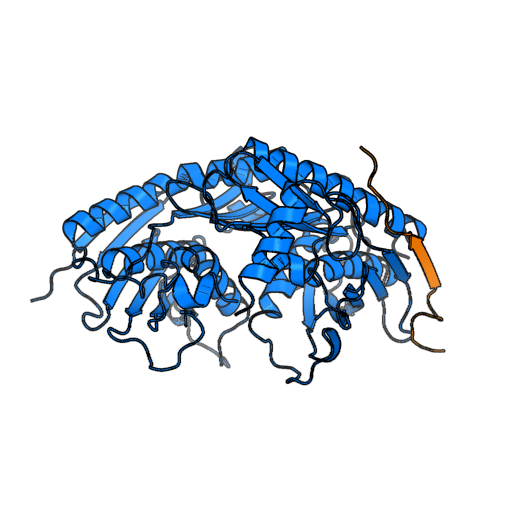4 24.764 30.985 1.00 67.16 105 GLU A CA 1
ATOM 763 C C . GLU A 1 105 ? -11.281 24.325 29.782 1.00 66.64 105 GLU A C 1
ATOM 764 O O . GLU A 1 105 ? -11.246 25.004 28.752 1.00 66.57 105 GLU A O 1
ATOM 770 N N . GLY A 1 106 ? -10.606 23.189 29.933 1.00 67.10 106 GLY A N 1
ATOM 771 C CA . GLY A 1 106 ? -9.701 22.677 28.908 1.00 66.57 106 GLY A CA 1
ATOM 772 C C . GLY A 1 106 ? -8.277 22.512 29.408 1.00 67.44 106 GLY A C 1
ATOM 773 O O . GLY A 1 106 ? -7.461 21.855 28.757 1.00 67.45 106 GLY A O 1
ATOM 774 N N . PHE A 1 107 ? -7.980 23.113 30.560 1.00 67.60 107 PHE A N 1
ATOM 775 C CA . PHE A 1 107 ? -6.661 23.003 31.184 1.00 65.69 107 PHE A CA 1
ATOM 776 C C . PHE A 1 107 ? -6.455 21.594 31.728 1.00 64.83 107 PHE A C 1
ATOM 777 O O . PHE A 1 107 ? -7.234 21.112 32.554 1.00 65.91 107 PHE A O 1
ATOM 785 N N . VAL A 1 108 ? -5.398 20.945 31.248 1.00 63.16 108 VAL A N 1
ATOM 786 C CA . VAL A 1 108 ? -5.188 19.513 31.459 1.00 61.96 108 VAL A CA 1
ATOM 787 C C . VAL A 1 108 ? -3.818 19.207 32.090 1.00 60.31 108 VAL A C 1
ATOM 788 O O . VAL A 1 108 ? -3.546 18.069 32.484 1.00 60.46 108 VAL A O 1
ATOM 792 N N . ASN A 1 109 ? -2.972 20.230 32.201 1.00 58.71 109 ASN A N 1
ATOM 793 C CA . ASN A 1 109 ? -1.639 20.083 32.793 1.00 59.24 109 ASN A CA 1
ATOM 794 C C . ASN A 1 109 ? -1.680 19.672 34.266 1.00 58.58 109 ASN A C 1
ATOM 795 O O . ASN A 1 109 ? -2.579 20.077 35.007 1.00 57.61 109 ASN A O 1
ATOM 800 N N . GLU A 1 110 ? -0.701 18.867 34.676 1.00 56.27 110 GLU A N 1
ATOM 801 C CA . GLU A 1 110 ? -0.639 18.333 36.036 1.00 56.23 110 GLU A CA 1
ATOM 802 C C . GLU A 1 110 ? -0.193 19.391 37.045 1.00 54.64 110 GLU A C 1
ATOM 803 O O . GLU A 1 110 ? 0.912 19.933 36.948 1.00 54.18 110 GLU A O 1
ATOM 809 N N . VAL A 1 111 ? -1.069 19.680 38.005 1.00 53.01 111 VAL A N 1
ATOM 810 C CA . VAL A 1 111 ? -0.797 20.658 39.058 1.00 49.85 111 VAL A CA 1
ATOM 811 C C . VAL A 1 111 ? -0.914 19.990 40.429 1.00 47.76 111 VAL A C 1
ATOM 812 O O . VAL A 1 111 ? -1.910 19.320 40.718 1.00 47.49 111 VAL A O 1
ATOM 816 N N . GLN A 1 112 ? 0.108 20.173 41.263 1.00 43.81 112 GLN A N 1
ATOM 817 C CA . GLN A 1 112 ? 0.109 19.630 42.619 1.00 40.78 112 GLN A CA 1
ATOM 818 C C . GLN A 1 112 ? 0.355 20.718 43.662 1.00 38.64 112 GLN A C 1
ATOM 819 O O . GLN A 1 112 ? 1.317 21.483 43.561 1.00 35.96 112 GLN A O 1
ATOM 825 N N . VAL A 1 113 ? -0.527 20.776 44.657 1.00 36.38 113 VAL A N 1
ATOM 826 C CA . VAL A 1 113 ? -0.404 21.725 45.762 1.00 35.59 113 VAL A CA 1
ATOM 827 C C . VAL A 1 113 ? -0.003 20.975 47.032 1.00 34.72 113 VAL A C 1
ATOM 828 O O . VAL A 1 113 ? -0.702 20.059 47.468 1.00 35.04 113 VAL A O 1
ATOM 832 N N . ILE A 1 114 ? 1.131 21.363 47.612 1.00 33.68 114 ILE A N 1
ATOM 833 C CA . ILE A 1 114 ? 1.627 20.741 48.840 1.00 30.94 114 ILE A CA 1
ATOM 834 C C . ILE A 1 114 ? 1.708 21.769 49.969 1.00 32.49 114 ILE A C 1
ATOM 835 O O . ILE A 1 114 ? 2.498 22.714 49.907 1.00 32.78 114 ILE A O 1
ATOM 840 N N . ALA A 1 115 ? 0.878 21.573 50.990 1.00 31.04 115 ALA A N 1
ATOM 841 C CA . ALA A 1 115 ? 0.843 22.458 52.151 1.00 29.63 115 ALA A CA 1
ATOM 842 C C . ALA A 1 115 ? 1.311 21.724 53.405 1.00 30.22 115 ALA A C 1
ATOM 843 O O . ALA A 1 115 ? 0.684 20.755 53.840 1.00 30.39 115 ALA A O 1
ATOM 845 N N . THR A 1 116 ? 2.420 22.190 53.974 1.00 29.65 116 THR A N 1
ATOM 846 C CA . THR A 1 116 ? 2.980 21.593 55.185 1.00 29.55 116 THR A CA 1
ATOM 847 C C . THR A 1 116 ? 3.020 22.584 56.348 1.00 28.32 116 THR A C 1
ATOM 848 O O . THR A 1 116 ? 3.545 23.693 56.217 1.00 25.44 116 THR A O 1
ATOM 852 N N . VAL A 1 117 ? 2.447 22.179 57.478 1.00 29.47 117 VAL A N 1
ATOM 853 C CA . VAL A 1 117 ? 2.405 23.020 58.672 1.00 25.87 117 VAL A CA 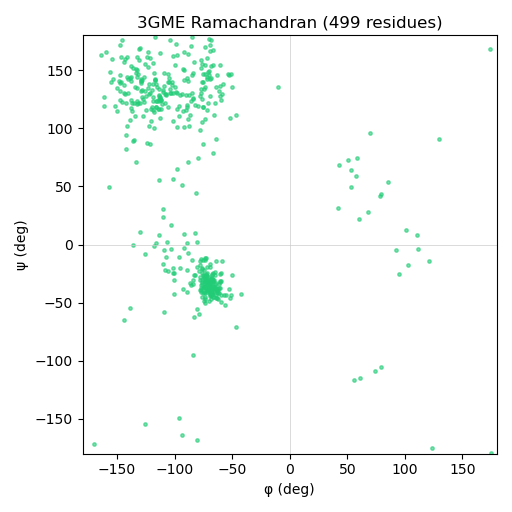1
ATOM 854 C C . VAL A 1 117 ? 3.748 22.955 59.395 1.00 27.09 117 VAL A C 1
ATOM 855 O O . VAL A 1 117 ? 4.186 21.883 59.817 1.00 30.91 117 VAL A O 1
ATOM 859 N N . VAL A 1 118 ? 4.394 24.110 59.523 1.00 25.63 118 VAL A N 1
ATOM 860 C CA . VAL A 1 118 ? 5.716 24.207 60.145 1.00 24.95 118 VAL A CA 1
ATOM 861 C C . VAL A 1 118 ? 5.655 24.810 61.551 1.00 26.33 118 VAL A C 1
ATOM 862 O O . VAL A 1 118 ? 6.555 24.596 62.368 1.00 26.20 118 VAL A O 1
ATOM 866 N N . SER A 1 119 ? 4.590 25.564 61.816 1.00 27.76 119 SER A N 1
ATOM 867 C CA . SER A 1 119 ? 4.339 26.163 63.125 1.00 29.96 119 SER A CA 1
ATOM 868 C C . SER A 1 119 ? 2.836 26.246 63.368 1.00 30.80 119 SER A C 1
ATOM 869 O O . SER A 1 119 ? 2.066 26.456 62.429 1.00 29.11 119 SER A O 1
ATOM 872 N N . VAL A 1 120 ? 2.420 26.077 64.621 1.00 31.80 120 VAL A N 1
ATOM 873 C CA . VAL A 1 120 ? 0.995 26.116 64.963 1.00 35.99 120 VAL A CA 1
ATOM 874 C C . VAL A 1 120 ? 0.708 26.690 66.357 1.00 37.42 120 VAL A C 1
ATOM 875 O O . VAL A 1 120 ? 1.245 26.223 67.365 1.00 38.40 120 VAL A O 1
ATOM 879 N N . ASN A 1 121 ? -0.129 27.725 66.386 1.00 37.56 121 ASN A N 1
ATOM 880 C CA . ASN A 1 121 ? -0.690 28.249 67.625 1.00 38.70 121 ASN A CA 1
ATOM 881 C C . ASN A 1 121 ? -1.936 27.431 67.970 1.00 38.80 121 ASN A C 1
ATOM 882 O O . ASN A 1 121 ? -2.796 27.231 67.110 1.00 39.27 121 ASN A O 1
ATOM 887 N N . PRO A 1 122 ? -2.032 26.945 69.224 1.00 39.18 122 PRO A N 1
ATOM 888 C CA . PRO A 1 122 ? -3.164 26.117 69.664 1.00 38.07 122 PRO A CA 1
ATOM 889 C C . PRO A 1 122 ? -4.536 26.790 69.534 1.00 37.22 122 PRO A C 1
ATOM 890 O O . PRO A 1 122 ? -5.561 26.111 69.620 1.00 40.18 122 PRO A O 1
ATOM 894 N N . GLN A 1 123 ? -4.547 28.106 69.328 1.00 36.32 123 GLN A N 1
ATOM 895 C CA . GLN A 1 123 ? -5.792 28.862 69.178 1.00 36.28 123 GLN A CA 1
ATOM 896 C C . GLN A 1 123 ? -6.127 29.170 67.717 1.00 37.36 123 GLN A C 1
ATOM 897 O O . GLN A 1 123 ? -7.302 29.271 67.356 1.00 40.11 123 GLN A O 1
ATOM 903 N N . VAL A 1 124 ? -5.096 29.317 66.887 1.00 34.63 124 VAL A N 1
ATOM 904 C CA . VAL A 1 124 ? -5.276 29.625 65.467 1.00 33.13 124 VAL A CA 1
ATOM 905 C C . VAL A 1 124 ? -5.179 28.354 64.619 1.00 31.05 124 VAL A C 1
ATOM 906 O O . VAL A 1 124 ? -4.134 27.700 64.574 1.00 29.87 124 VAL A O 1
ATOM 910 N N . ASN A 1 125 ? -6.281 28.018 63.951 1.00 29.55 125 ASN A N 1
ATOM 911 C CA . ASN A 1 125 ? -6.374 26.805 63.140 1.00 31.13 125 ASN A CA 1
ATOM 912 C C . ASN A 1 125 ? -5.636 26.947 61.803 1.00 31.03 125 ASN A C 1
ATOM 913 O O . ASN A 1 125 ? -5.903 27.884 61.046 1.00 32.53 125 ASN A O 1
ATOM 918 N N . PRO A 1 126 ? -4.698 26.020 61.518 1.00 30.37 126 PRO A N 1
ATOM 919 C CA . PRO A 1 126 ? -3.883 26.027 60.294 1.00 28.13 126 PRO A CA 1
ATOM 920 C C . PRO A 1 126 ? -4.649 25.836 58.979 1.00 27.54 126 PRO A C 1
ATOM 921 O O . PRO A 1 126 ? -4.090 26.094 57.910 1.00 28.87 126 PRO A O 1
ATOM 925 N N . ASP A 1 127 ? -5.902 25.390 59.057 1.00 26.55 127 ASP A N 1
ATOM 926 C CA . ASP A 1 127 ? -6.699 25.088 57.861 1.00 28.63 127 ASP A CA 1
ATOM 927 C C . ASP A 1 127 ? -7.019 26.318 57.005 1.00 31.28 127 ASP A C 1
ATOM 928 O O . ASP A 1 127 ? -7.036 26.234 55.776 1.00 32.97 127 ASP A O 1
ATOM 933 N N . ILE A 1 128 ? -7.267 27.450 57.662 1.00 32.36 128 ILE A N 1
ATOM 934 C CA . ILE A 1 128 ? -7.512 28.721 56.978 1.00 33.23 128 ILE A CA 1
ATOM 935 C C . ILE A 1 128 ? -6.196 29.280 56.432 1.00 33.95 128 ILE A C 1
ATOM 936 O O . ILE A 1 128 ? -6.162 29.867 55.348 1.00 33.70 128 ILE A O 1
ATOM 941 N N . VAL A 1 129 ? -5.120 29.074 57.190 1.00 33.38 129 VAL A N 1
ATOM 942 C CA . VAL A 1 129 ? -3.774 29.516 56.814 1.00 31.25 129 VAL A CA 1
ATOM 943 C C . VAL A 1 129 ? -3.293 28.809 55.542 1.00 33.00 129 VAL A C 1
ATOM 944 O O . VAL A 1 129 ? -2.660 29.426 54.682 1.00 34.68 129 VAL A O 1
ATOM 948 N N . ALA A 1 130 ? -3.606 27.518 55.434 1.00 32.07 130 ALA A N 1
ATOM 949 C CA . ALA A 1 130 ? -3.230 26.707 54.276 1.00 30.54 130 ALA A CA 1
ATOM 950 C C . ALA A 1 130 ? -4.034 27.068 53.026 1.00 30.96 130 ALA A C 1
ATOM 951 O O . ALA A 1 130 ? -3.520 26.987 51.908 1.00 29.10 130 ALA A O 1
ATOM 953 N N . MET A 1 131 ? -5.292 27.460 53.225 1.00 31.44 131 MET A N 1
ATOM 954 C CA . MET A 1 131 ? -6.179 27.861 52.130 1.00 33.79 131 MET A CA 1
ATOM 955 C C . MET A 1 131 ? -5.766 29.198 51.518 1.00 35.58 131 MET A C 1
ATOM 956 O O . MET A 1 131 ? -5.868 29.389 50.304 1.00 37.50 131 MET A O 1
ATOM 961 N N . ILE A 1 132 ? -5.309 30.116 52.368 1.00 35.72 132 ILE A N 1
ATOM 962 C CA . ILE A 1 132 ? -4.767 31.403 51.928 1.00 36.65 132 ILE A CA 1
ATOM 963 C C . ILE A 1 132 ? -3.426 31.187 51.222 1.00 38.75 132 ILE A C 1
ATOM 964 O O . ILE A 1 132 ? -3.122 31.853 50.228 1.00 42.96 132 ILE A O 1
ATOM 969 N N . GLY A 1 133 ? -2.643 30.240 51.738 1.00 38.56 133 GLY A N 1
ATOM 970 C CA . GLY A 1 133 ? -1.348 29.883 51.164 1.00 36.69 133 GLY A CA 1
ATOM 971 C C . GLY A 1 133 ? -1.430 29.313 49.763 1.00 37.61 133 GLY A C 1
ATOM 972 O O . GLY A 1 133 ? -0.596 29.625 48.911 1.00 37.20 133 GLY A O 1
ATOM 973 N N . ALA A 1 134 ? -2.437 28.474 49.529 1.00 36.45 134 ALA A N 1
ATOM 974 C CA . ALA A 1 134 ? -2.688 27.906 48.206 1.00 37.77 134 ALA A CA 1
ATOM 975 C C . ALA A 1 134 ? -3.226 28.963 47.247 1.00 38.00 134 ALA A C 1
ATOM 976 O O . ALA A 1 134 ? -2.940 28.924 46.050 1.00 36.71 134 ALA A O 1
ATOM 978 N N . SER A 1 135 ? -4.003 29.901 47.785 1.00 36.87 135 SER A N 1
ATOM 979 C CA . SER A 1 135 ? -4.540 31.019 47.013 1.00 39.27 135 SER A CA 1
ATOM 980 C C . SER A 1 135 ? -3.432 31.979 46.583 1.00 41.69 135 SER A C 1
ATOM 981 O O . SER A 1 135 ? -3.470 32.527 45.479 1.00 42.50 135 SER A O 1
ATOM 984 N N . ALA A 1 136 ? -2.453 32.173 47.464 1.00 40.81 136 ALA A N 1
ATOM 985 C CA . ALA A 1 136 ? -1.308 33.035 47.187 1.00 40.98 136 ALA A CA 1
ATOM 986 C C . ALA A 1 136 ? -0.341 32.388 46.198 1.00 43.35 136 ALA A C 1
ATOM 987 O O . ALA A 1 136 ? 0.159 33.054 45.291 1.00 46.53 136 ALA A O 1
ATOM 989 N N . ALA A 1 137 ? -0.095 31.090 46.373 1.00 44.14 137 ALA A N 1
ATOM 990 C CA . ALA A 1 137 ? 0.843 30.346 45.531 1.00 43.58 137 ALA A CA 1
ATOM 991 C C . ALA A 1 137 ? 0.355 30.181 44.092 1.00 43.67 137 ALA A C 1
ATOM 992 O O . ALA A 1 137 ? 1.126 30.362 43.151 1.00 42.02 137 ALA A O 1
ATOM 994 N N . LEU A 1 138 ? -0.924 29.847 43.929 1.00 45.26 138 LEU A N 1
ATOM 995 C CA . LEU A 1 138 ? -1.517 29.652 42.602 1.00 45.40 138 LEU A CA 1
ATOM 996 C C . LEU A 1 138 ? -1.619 30.947 41.794 1.00 46.15 138 LEU A C 1
ATOM 997 O O . LEU A 1 138 ? -1.622 30.916 40.561 1.00 48.21 138 LEU A O 1
ATOM 1002 N N . SER A 1 139 ? -1.701 32.076 42.495 1.00 45.47 139 SER A N 1
ATOM 1003 C CA . SER A 1 139 ? -1.781 33.388 41.857 1.00 47.28 139 SER A CA 1
ATOM 1004 C C . SER A 1 139 ? -0.401 33.932 41.478 1.00 48.63 139 SER A C 1
ATOM 1005 O O . SER A 1 139 ? -0.258 34.619 40.464 1.00 49.50 139 SER A O 1
ATOM 1008 N N . LEU A 1 140 ? 0.603 33.620 42.295 1.00 48.61 140 LEU A N 1
ATOM 1009 C CA . LEU A 1 140 ? 1.981 34.058 42.055 1.00 46.14 140 LEU A CA 1
ATOM 1010 C C . LEU A 1 140 ? 2.713 33.187 41.032 1.00 46.47 140 LEU A C 1
ATOM 1011 O O . LEU A 1 140 ? 3.723 33.607 40.462 1.00 47.60 140 LEU A O 1
ATOM 1016 N N . SER A 1 141 ? 2.196 31.979 40.808 1.00 46.08 141 SER A N 1
ATOM 1017 C CA . SER A 1 141 ? 2.830 30.994 39.929 1.00 47.18 141 SER A CA 1
ATOM 1018 C C . SER A 1 141 ? 2.841 31.399 38.457 1.00 50.01 141 SER A C 1
ATOM 1019 O O . SER A 1 141 ? 3.835 31.191 37.758 1.00 52.13 141 SER A O 1
ATOM 1022 N N . GLY A 1 142 ? 1.734 31.977 37.997 1.00 51.46 142 GLY A N 1
ATOM 1023 C CA . GLY A 1 142 ? 1.558 32.299 36.583 1.00 52.29 142 GLY A CA 1
ATOM 1024 C C . GLY A 1 142 ? 0.656 31.294 35.891 1.00 53.08 142 GLY A C 1
ATOM 1025 O O . GLY A 1 142 ? 0.135 31.561 34.806 1.00 54.93 142 GLY A O 1
ATOM 1026 N N . ILE A 1 143 ? 0.486 30.133 36.524 1.00 52.10 143 ILE A N 1
ATOM 1027 C CA . ILE A 1 143 ? -0.415 29.081 36.051 1.00 51.07 143 ILE A CA 1
ATOM 1028 C C . ILE A 1 143 ? -1.841 29.633 35.965 1.00 50.82 143 ILE A C 1
ATOM 1029 O O . ILE A 1 143 ? -2.319 30.246 36.924 1.00 49.82 143 ILE A O 1
ATOM 1034 N N . PRO A 1 144 ? -2.516 29.436 34.810 1.00 50.75 144 PRO A N 1
ATOM 1035 C CA . PRO A 1 144 ? -3.873 29.950 34.611 1.00 50.04 144 PRO A CA 1
ATOM 1036 C C . PRO A 1 144 ? -4.818 29.541 35.740 1.00 49.04 144 PRO A C 1
ATOM 1037 O O . PRO A 1 144 ? -5.177 28.367 35.870 1.00 48.91 144 PRO A O 1
ATOM 1041 N N . PHE A 1 145 ? -5.192 30.524 36.554 1.00 46.89 145 PHE A N 1
ATOM 1042 C CA . PHE A 1 145 ? -5.996 30.312 37.750 1.00 46.52 145 PHE A CA 1
ATOM 1043 C C . PHE A 1 145 ? -6.825 31.568 38.006 1.00 45.93 145 PHE A C 1
ATOM 1044 O O . PHE A 1 145 ? -6.278 32.639 38.283 1.00 45.07 145 PHE A O 1
ATOM 1052 N N . ASN A 1 146 ? -8.145 31.428 37.905 1.00 46.43 146 ASN A N 1
ATOM 1053 C CA . ASN A 1 146 ? -9.064 32.565 37.997 1.00 49.01 146 ASN A CA 1
ATOM 1054 C C . ASN A 1 146 ? -9.378 33.006 39.430 1.00 50.64 146 ASN A C 1
ATOM 1055 O O . ASN A 1 146 ? -10.533 33.274 39.773 1.00 51.41 146 ASN A O 1
ATOM 1060 N N . GLY A 1 147 ? -8.339 33.085 40.259 1.00 51.26 147 GLY A N 1
ATOM 1061 C CA . GLY A 1 147 ? -8.477 33.554 41.634 1.00 50.63 147 GLY A CA 1
ATOM 1062 C C . GLY A 1 147 ? -8.134 35.028 41.765 1.00 50.77 147 GLY A C 1
ATOM 1063 O O . GLY A 1 147 ? -8.350 35.798 40.826 1.00 52.95 147 GLY A O 1
ATOM 1064 N N . PRO A 1 148 ? -7.600 35.437 42.933 1.00 49.94 148 PRO A N 1
ATOM 1065 C CA . PRO A 1 148 ? -7.359 34.614 44.120 1.00 47.21 148 PRO A CA 1
ATOM 1066 C C . PRO A 1 148 ? -8.602 34.460 44.996 1.00 45.21 148 PRO A C 1
ATOM 1067 O O . PRO A 1 148 ? -9.512 35.292 44.936 1.00 44.84 148 PRO A O 1
ATOM 1071 N N . ILE A 1 149 ? -8.633 33.399 45.799 1.00 41.79 149 ILE A N 1
ATOM 1072 C CA . ILE A 1 149 ? -9.746 33.149 46.719 1.00 36.89 149 ILE A CA 1
ATOM 1073 C C . ILE A 1 149 ? -9.435 33.583 48.149 1.00 35.41 149 ILE A C 1
ATOM 1074 O O . ILE A 1 149 ? -8.272 33.645 48.554 1.00 31.84 149 ILE A O 1
ATOM 1079 N N . GLY A 1 150 ? -10.489 33.886 48.901 1.00 34.66 150 GLY A N 1
ATOM 1080 C CA . GLY A 1 150 ? -10.371 34.184 50.323 1.00 36.75 150 GLY A CA 1
ATOM 1081 C C . GLY A 1 150 ? -10.780 32.992 51.167 1.00 36.83 150 GLY A C 1
ATOM 1082 O O . GLY A 1 150 ? -11.441 32.073 50.678 1.00 36.60 150 GLY A O 1
ATOM 1083 N N . ALA A 1 151 ? -10.378 33.007 52.435 1.00 35.41 151 ALA A N 1
ATOM 1084 C CA . ALA A 1 151 ? -10.725 31.944 53.375 1.00 34.71 151 ALA A CA 1
ATOM 1085 C C . ALA A 1 151 ? -11.115 32.534 54.724 1.00 33.41 151 ALA A C 1
ATOM 1086 O O . ALA A 1 151 ? -10.347 33.290 55.325 1.00 30.82 151 ALA A O 1
ATOM 1088 N N . ALA A 1 152 ? -12.312 32.187 55.191 1.00 32.62 152 ALA A N 1
ATOM 1089 C CA . ALA A 1 152 ? -12.844 32.736 56.436 1.00 31.23 152 ALA A CA 1
ATOM 1090 C C . ALA A 1 152 ? -13.656 31.722 57.233 1.00 31.90 152 ALA A C 1
ATOM 1091 O O . ALA A 1 152 ? -14.536 31.049 56.690 1.00 33.24 152 ALA A O 1
ATOM 1093 N N . ARG A 1 153 ? -13.343 31.616 58.523 1.00 32.52 153 ARG A N 1
ATOM 1094 C CA . ARG A 1 153 ? -14.162 30.855 59.460 1.00 31.94 153 ARG A CA 1
ATOM 1095 C C . ARG A 1 153 ? -15.128 31.811 60.158 1.00 32.82 153 ARG A C 1
ATOM 1096 O O . ARG A 1 153 ? -14.717 32.847 60.682 1.00 34.10 153 ARG A O 1
ATOM 1104 N N . VAL A 1 154 ? -16.411 31.462 60.145 1.00 33.38 154 VAL A N 1
ATOM 1105 C CA . VAL A 1 154 ? -17.450 32.310 60.727 1.00 32.51 154 VAL A CA 1
ATOM 1106 C C . VAL A 1 154 ? -18.085 31.644 61.947 1.00 32.46 154 VAL A C 1
ATOM 1107 O O . VAL A 1 154 ? -18.594 30.524 61.864 1.00 32.84 154 VAL A O 1
ATOM 1111 N N . GLY A 1 155 ? -18.037 32.345 63.077 1.00 32.14 155 GLY A N 1
ATOM 1112 C CA . GLY A 1 155 ? -18.687 31.897 64.305 1.00 32.45 155 GLY A CA 1
ATOM 1113 C C . GLY A 1 155 ? -19.964 32.670 64.574 1.00 35.67 155 GLY A C 1
ATOM 1114 O O . GLY A 1 155 ? -20.301 33.601 63.839 1.00 32.88 155 GLY A O 1
ATOM 1115 N N . TYR A 1 156 ? -20.676 32.282 65.629 1.00 37.24 156 TYR A N 1
ATOM 1116 C CA . TYR A 1 156 ? -21.919 32.949 66.013 1.00 41.64 156 TYR A CA 1
ATOM 1117 C C . TYR A 1 156 ? -22.045 33.036 67.534 1.00 41.01 156 TYR A C 1
ATOM 1118 O O . TYR A 1 156 ? -22.710 32.211 68.168 1.00 39.44 156 TYR A O 1
ATOM 1127 N N . ILE A 1 157 ? -21.389 34.043 68.109 1.00 43.02 157 ILE A N 1
ATOM 1128 C CA . ILE A 1 157 ? -21.388 34.259 69.556 1.00 44.92 157 ILE A CA 1
ATOM 1129 C C . ILE A 1 157 ? -22.229 35.487 69.908 1.00 48.46 157 ILE A C 1
ATOM 1130 O O . ILE A 1 157 ? -22.049 36.559 69.322 1.00 50.06 157 ILE A O 1
ATOM 1135 N N . ASN A 1 158 ? -23.142 35.311 70.864 1.00 52.06 158 ASN A N 1
ATOM 1136 C CA . ASN A 1 158 ? -24.054 36.368 71.327 1.00 54.52 158 ASN A CA 1
ATOM 1137 C C . ASN A 1 158 ? -24.843 37.046 70.201 1.00 54.14 158 ASN A C 1
ATOM 1138 O O . ASN A 1 158 ? -24.893 38.277 70.113 1.00 57.02 158 ASN A O 1
ATOM 1143 N N . ASP A 1 159 ? -25.449 36.219 69.348 0.50 51.72 159 ASP A N 1
ATOM 1144 C CA . ASP A 1 159 ? -26.264 36.663 68.205 0.50 49.91 159 ASP A CA 1
ATOM 1145 C C . ASP A 1 159 ? -25.511 37.523 67.179 0.50 49.76 159 ASP A C 1
ATOM 1146 O O . ASP A 1 159 ? -26.126 38.269 66.412 0.50 50.20 159 ASP A O 1
ATOM 1151 N N . GLN A 1 160 ? -24.183 37.407 67.167 1.00 50.65 160 GLN A N 1
ATOM 1152 C CA . GLN A 1 160 ? -23.335 38.186 66.263 1.00 51.19 160 GLN A CA 1
ATOM 1153 C C . GLN A 1 160 ? -22.299 37.308 65.564 1.00 50.01 160 GLN A C 1
ATOM 1154 O O . GLN A 1 160 ? -21.778 36.360 66.156 1.00 49.33 160 GLN A O 1
ATOM 1160 N N . TYR A 1 161 ? -22.004 37.637 64.308 1.00 48.84 161 TYR A N 1
ATOM 1161 C CA . TYR A 1 161 ? -21.015 36.901 63.521 1.00 49.63 161 TYR A CA 1
ATOM 1162 C C . TYR A 1 161 ? -19.591 37.283 63.918 1.00 49.64 161 TYR A C 1
ATOM 1163 O O . TYR A 1 161 ? -19.273 38.466 64.060 1.00 51.79 161 TYR A O 1
ATOM 1172 N N . VAL A 1 162 ? -18.744 36.271 64.097 1.00 48.98 162 VAL A N 1
ATOM 1173 C CA . VAL A 1 162 ? -17.349 36.477 64.491 1.00 48.51 162 VAL A CA 1
ATOM 1174 C C . VAL A 1 162 ? -16.401 35.935 63.419 1.00 46.94 162 VAL A C 1
ATOM 1175 O O . VAL A 1 162 ? -16.471 34.759 63.052 1.00 49.08 162 VAL A O 1
ATOM 1179 N N . LEU A 1 163 ? -15.526 36.805 62.920 1.00 44.01 163 LEU A N 1
ATOM 1180 C CA . LEU A 1 163 ? -14.536 36.430 61.912 1.00 41.13 163 LEU A CA 1
ATOM 1181 C C . LEU A 1 163 ? -13.360 35.688 62.543 1.00 40.79 163 LEU A C 1
ATOM 1182 O O . LEU A 1 163 ? -12.754 36.170 63.504 1.00 38.00 163 LEU A O 1
ATOM 1187 N N . ASN A 1 164 ? -13.048 34.521 61.980 1.00 38.50 164 ASN A N 1
ATOM 1188 C CA . ASN A 1 164 ? -11.980 33.638 62.466 1.00 37.74 164 ASN A CA 1
ATOM 1189 C C . ASN A 1 164 ? -11.926 33.486 63.993 1.00 37.29 164 ASN A C 1
ATOM 1190 O O . ASN A 1 164 ? -10.984 33.967 64.632 1.00 37.26 164 ASN A O 1
ATOM 1195 N N . PRO A 1 165 ? -12.943 32.825 64.585 1.00 37.87 165 PRO A N 1
ATOM 1196 C CA . PRO A 1 165 ? -12.938 32.618 66.032 1.00 37.95 165 PRO A CA 1
ATOM 1197 C C . PRO A 1 165 ? -11.894 31.590 66.464 1.00 39.47 165 PRO A C 1
ATOM 1198 O O . PRO A 1 165 ? -11.669 30.599 65.764 1.00 39.37 165 PRO A O 1
ATOM 1202 N N . THR A 1 166 ? -11.261 31.842 67.608 1.00 39.30 166 THR A N 1
ATOM 1203 C CA . THR A 1 166 ? -10.258 30.933 68.164 1.00 40.38 166 THR A CA 1
ATOM 1204 C C . THR A 1 166 ? -10.915 29.681 68.748 1.00 41.29 166 THR A C 1
ATOM 1205 O O . THR A 1 166 ? -12.140 29.622 68.883 1.00 40.65 166 THR A O 1
ATOM 1209 N N . GLN A 1 167 ? -10.094 28.689 69.091 1.00 42.74 167 GLN A N 1
ATOM 1210 C CA . GLN A 1 167 ? -10.577 27.413 69.631 1.00 42.60 167 GLN A CA 1
ATOM 1211 C C . GLN A 1 167 ? -11.367 27.569 70.932 1.00 41.88 167 GLN A C 1
ATOM 1212 O O . GLN A 1 167 ? -12.284 26.791 71.204 1.00 41.03 167 GLN A O 1
ATOM 1218 N N . ASP A 1 168 ? -11.003 28.574 71.727 1.00 43.07 168 ASP A N 1
ATOM 1219 C CA . ASP A 1 168 ? -11.730 28.904 72.953 1.00 44.99 168 ASP A CA 1
ATOM 1220 C C . ASP A 1 168 ? -13.042 29.629 72.651 1.00 44.08 168 ASP A C 1
ATOM 1221 O O . ASP A 1 168 ? -14.020 29.483 73.387 1.00 44.33 168 ASP A O 1
ATOM 1226 N N . GLU A 1 169 ? -13.050 30.407 71.570 1.00 43.46 169 GLU A N 1
ATOM 1227 C CA . GLU A 1 169 ? -14.244 31.136 71.135 1.00 43.79 169 GLU A CA 1
ATOM 1228 C C . GLU A 1 169 ? -15.260 30.225 70.443 1.00 43.85 169 GLU A C 1
ATOM 1229 O O . GLU A 1 169 ? -16.453 30.531 70.414 1.00 45.80 169 GLU A O 1
ATOM 1235 N N . LEU A 1 170 ? -14.777 29.113 69.891 1.00 42.92 170 LEU A N 1
ATOM 1236 C CA . LEU A 1 170 ? -15.637 28.115 69.248 1.00 43.62 170 LEU A CA 1
ATOM 1237 C C . LEU A 1 170 ? -16.466 27.327 70.263 1.00 44.35 170 LEU A C 1
ATOM 1238 O O . LEU A 1 170 ? -17.475 26.713 69.907 1.00 42.76 170 LEU A O 1
ATOM 1243 N N . LYS A 1 171 ? -16.031 27.350 71.522 1.00 46.91 171 LYS A N 1
ATOM 1244 C CA . LYS A 1 171 ? -16.756 26.717 72.625 1.00 50.72 171 LYS A CA 1
ATOM 1245 C C . LYS A 1 171 ? -18.057 27.463 72.923 1.00 51.70 171 LYS A C 1
ATOM 1246 O O . LYS A 1 171 ? -19.058 26.853 73.305 1.00 52.34 171 LYS A O 1
ATOM 1252 N N . GLU A 1 172 ? -18.027 28.782 72.743 1.00 52.76 172 GLU A N 1
ATOM 1253 C CA . GLU A 1 172 ? -19.188 29.642 72.974 1.00 53.78 172 GLU A CA 1
ATOM 1254 C C . GLU A 1 172 ? -20.040 29.793 71.714 1.00 51.51 172 GLU A C 1
ATOM 1255 O O . GLU A 1 172 ? -21.225 30.125 71.794 1.00 53.15 172 GLU A O 1
ATOM 1261 N N . SER A 1 173 ? -19.426 29.543 70.559 1.00 48.46 173 SER A N 1
ATOM 1262 C CA . SER A 1 173 ? -20.073 29.733 69.262 1.00 45.19 173 SER A CA 1
ATOM 1263 C C . SER A 1 173 ? -21.118 28.664 68.951 1.00 44.94 173 SER A C 1
ATOM 1264 O O . SER A 1 173 ? -20.974 27.504 69.343 1.00 44.29 173 SER A O 1
ATOM 1267 N N . LYS A 1 174 ? -22.166 29.076 68.242 1.00 42.12 174 LYS A N 1
ATOM 1268 C CA . LYS A 1 174 ? -23.213 28.166 67.782 1.00 38.62 174 LYS A CA 1
ATOM 1269 C C . LYS A 1 174 ? -23.056 27.859 66.290 1.00 36.07 174 LYS A C 1
ATOM 1270 O O . LYS A 1 174 ? -23.986 27.367 65.645 1.00 36.12 174 LYS A O 1
ATOM 1273 N N . LEU A 1 175 ? -21.868 28.145 65.757 1.00 33.91 175 LEU A N 1
ATOM 1274 C CA . LEU A 1 175 ? -21.577 27.976 64.333 1.00 33.73 175 LEU A CA 1
ATOM 1275 C C . LEU A 1 175 ? -20.084 27.775 64.072 1.00 32.78 175 LEU A C 1
ATOM 1276 O O . LEU A 1 175 ? -19.240 28.429 64.689 1.00 32.51 175 LEU A O 1
ATOM 1281 N N . ASP A 1 176 ? -19.776 26.863 63.152 1.00 30.52 176 ASP A N 1
ATOM 1282 C CA . ASP A 1 176 ? -18.410 26.628 62.694 1.00 31.53 176 ASP A CA 1
ATOM 1283 C C . ASP A 1 176 ? -18.401 26.553 61.165 1.00 30.71 176 ASP A C 1
ATOM 1284 O O . ASP A 1 176 ? -18.208 25.484 60.579 1.00 32.04 176 ASP A O 1
ATOM 1289 N N . LEU A 1 177 ? -18.616 27.705 60.534 1.00 31.43 177 LEU A N 1
ATOM 1290 C CA . LEU A 1 177 ? -18.739 27.801 59.080 1.00 32.58 177 LEU A CA 1
ATOM 1291 C C . LEU A 1 177 ? -17.426 28.227 58.429 1.00 34.69 177 LEU A C 1
ATOM 1292 O O . LEU A 1 177 ? -16.809 29.205 58.844 1.00 35.81 177 LEU A O 1
ATOM 1297 N N . VAL A 1 178 ? -17.011 27.482 57.407 1.00 35.48 178 VAL A N 1
ATOM 1298 C CA . VAL A 1 178 ? -15.819 27.812 56.626 1.00 36.81 178 VAL A CA 1
ATOM 1299 C C . VAL A 1 178 ? -16.235 28.160 55.197 1.00 37.23 178 VAL A C 1
ATOM 1300 O O . VAL A 1 178 ? -16.781 27.320 54.478 1.00 37.61 178 VAL A O 1
ATOM 1304 N N . VAL A 1 179 ? -15.974 29.403 54.800 1.00 37.15 179 VAL A N 1
ATOM 1305 C CA . VAL A 1 179 ? -16.383 29.910 53.490 1.00 34.88 179 VAL A CA 1
ATOM 1306 C C . VAL A 1 179 ? -15.180 30.274 52.612 1.00 34.46 179 VAL A C 1
ATOM 1307 O O . VAL A 1 179 ? -14.199 30.851 53.090 1.00 32.72 179 VAL A O 1
ATOM 1311 N N . ALA A 1 180 ? -15.265 29.917 51.332 1.00 35.17 180 ALA A N 1
ATOM 1312 C CA . ALA A 1 180 ? -14.219 30.221 50.358 1.00 36.88 180 ALA A CA 1
ATOM 1313 C C . ALA A 1 180 ? -14.815 30.665 49.024 1.00 39.32 180 ALA A C 1
ATOM 1314 O O . ALA A 1 180 ? -15.847 30.147 48.592 1.00 40.15 180 ALA A O 1
ATOM 1316 N N . GLY A 1 181 ? -14.155 31.624 48.379 1.00 40.65 181 GLY A N 1
ATOM 1317 C CA . GLY A 1 181 ? -14.614 32.161 47.100 1.00 42.47 181 GLY A CA 1
ATOM 1318 C C . GLY A 1 181 ? -13.805 33.347 46.610 1.00 43.39 181 GLY A C 1
ATOM 1319 O O . GLY A 1 181 ? -13.012 33.925 47.358 1.00 44.29 181 GLY A O 1
ATOM 1320 N N . THR A 1 182 ? -14.017 33.710 45.347 1.00 44.51 182 THR A N 1
ATOM 1321 C CA . THR A 1 182 ? -13.308 34.822 44.710 1.00 43.69 182 THR A CA 1
ATOM 1322 C C . THR A 1 182 ? -13.921 36.179 45.070 1.00 42.26 182 THR A C 1
ATOM 1323 O O . THR A 1 182 ? -14.752 36.276 45.976 1.00 41.16 182 THR A O 1
ATOM 1327 N N . GLU A 1 183 ? -13.494 37.220 44.356 1.00 46.29 183 GLU A N 1
ATOM 1328 C CA . GLU A 1 183 ? -14.041 38.567 44.511 1.00 47.31 183 GLU A CA 1
ATOM 1329 C C . GLU A 1 183 ? -15.476 38.639 43.984 1.00 46.16 183 GLU A C 1
ATOM 1330 O O . GLU A 1 183 ? -16.295 39.407 44.494 1.00 45.93 183 GLU A O 1
ATOM 1336 N N . ALA A 1 184 ? -15.768 37.827 42.970 1.00 47.78 184 ALA A N 1
ATOM 1337 C CA . ALA A 1 184 ? -17.071 37.833 42.310 1.00 49.80 184 ALA A CA 1
ATOM 1338 C C . ALA A 1 184 ? -18.142 37.045 43.069 1.00 50.78 184 ALA A C 1
ATOM 1339 O O . ALA A 1 184 ? -19.199 37.590 43.392 1.00 53.27 184 ALA A O 1
ATOM 1341 N N . ALA A 1 185 ? -17.865 35.772 43.352 1.00 49.77 185 ALA A N 1
ATOM 1342 C CA . ALA A 1 185 ? -18.864 34.881 43.949 1.00 48.58 185 ALA A CA 1
ATOM 1343 C C . ALA A 1 185 ? -18.280 33.844 44.912 1.00 46.86 185 ALA A C 1
ATOM 1344 O O . ALA A 1 185 ? -17.080 33.559 44.888 1.00 45.21 185 ALA A O 1
ATOM 1346 N N . VAL A 1 186 ? -19.152 33.289 45.754 1.00 46.20 186 VAL A N 1
ATOM 1347 C CA . VAL A 1 186 ? -18.796 32.228 46.698 1.00 46.00 186 VAL A CA 1
ATOM 1348 C C . VAL A 1 186 ? -18.646 30.899 45.954 1.00 46.45 186 VAL A C 1
ATOM 1349 O O . VAL A 1 186 ? -19.432 30.593 45.053 1.00 49.73 186 VAL A O 1
ATOM 1353 N N . LEU A 1 187 ? -17.640 30.119 46.335 1.00 45.89 187 LEU A N 1
ATOM 1354 C CA . LEU A 1 187 ? -17.379 28.837 45.690 1.00 44.03 187 LEU A CA 1
ATOM 1355 C C . LEU A 1 187 ? -17.718 27.664 46.604 1.00 42.62 187 LEU A C 1
ATOM 1356 O O . LEU A 1 187 ? -18.542 26.817 46.260 1.00 42.49 187 LEU A O 1
ATOM 1361 N N . MET A 1 188 ? -17.077 27.619 47.767 1.00 40.89 188 MET A N 1
ATOM 1362 C CA . MET A 1 188 ? -17.291 26.531 48.715 1.00 38.53 188 MET A CA 1
ATOM 1363 C C . MET A 1 188 ? -17.987 27.010 49.986 1.00 36.76 188 MET A C 1
ATOM 1364 O O . MET A 1 188 ? -18.184 28.209 50.185 1.00 36.57 188 MET A O 1
ATOM 1369 N N . VAL A 1 189 ? -18.493 26.078 50.766 1.00 36.92 189 VAL A N 1
ATOM 1370 C CA . VAL A 1 189 ? -19.007 26.339 52.093 1.00 35.54 189 VAL A CA 1
ATOM 1371 C C . VAL A 1 189 ? -19.058 25.033 52.839 1.00 35.04 189 VAL A C 1
ATOM 1372 O O . VAL A 1 189 ? -19.597 24.088 52.355 1.00 32.88 189 VAL A O 1
ATOM 1376 N N . GLU A 1 190 ? -18.454 24.993 54.012 1.00 34.71 190 GLU A N 1
ATOM 1377 C CA . GLU A 1 190 ? -18.512 23.811 54.870 1.00 34.56 190 GLU A CA 1
ATOM 1378 C C . GLU A 1 190 ? -18.786 24.271 56.301 1.00 34.02 190 GLU A C 1
ATOM 1379 O O . GLU A 1 190 ? -18.000 25.029 56.873 1.00 34.78 190 GLU A O 1
ATOM 1385 N N . SER A 1 191 ? -19.858 23.792 56.886 1.00 32.64 191 SER A N 1
ATOM 1386 C CA . SER A 1 191 ? -20.223 24.234 58.202 1.00 33.55 191 SER A CA 1
ATOM 1387 C C . SER A 1 191 ? -20.902 23.233 59.118 1.00 34.37 191 SER A C 1
ATOM 1388 O O . SER A 1 191 ? -21.294 22.183 58.723 1.00 33.01 191 SER A O 1
ATOM 1391 N N . GLU A 1 192 ? -21.046 23.641 60.361 1.00 34.66 192 GLU A N 1
ATOM 1392 C CA . GLU A 1 192 ? -21.653 22.875 61.405 1.00 35.21 192 GLU A CA 1
ATOM 1393 C C . GLU A 1 192 ? -22.308 23.878 62.302 1.00 34.99 192 GLU A C 1
ATOM 1394 O O . GLU A 1 192 ? -21.697 24.834 62.652 1.00 33.55 192 GLU A O 1
ATOM 1400 N N . ALA A 1 193 ? -23.562 23.655 62.667 1.00 34.33 193 ALA A N 1
ATOM 1401 C CA . ALA A 1 193 ? -24.323 24.621 63.425 1.00 33.74 193 ALA A CA 1
ATOM 1402 C C . ALA A 1 193 ? -25.217 24.004 64.482 1.00 35.25 193 ALA A C 1
ATOM 1403 O O . ALA A 1 193 ? -25.572 22.877 64.387 1.00 34.80 193 ALA A O 1
ATOM 1405 N N . GLU A 1 194 ? -25.634 24.797 65.441 1.00 37.41 194 GLU A N 1
ATOM 1406 C CA . GLU A 1 194 ? -26.575 24.348 66.433 1.00 38.99 194 GLU A CA 1
ATOM 1407 C C . GLU A 1 194 ? -27.984 24.773 66.109 1.00 40.37 194 GLU A C 1
ATOM 1408 O O . GLU A 1 194 ? -28.559 25.533 66.835 1.00 39.26 194 GLU A O 1
ATOM 1414 N N . LEU A 1 195 ? -28.529 24.262 65.015 1.00 39.65 195 LEU A N 1
ATOM 1415 C CA . LEU A 1 195 ? -29.885 24.523 64.606 1.00 41.08 195 LEU A CA 1
ATOM 1416 C C . LEU A 1 195 ? -30.212 25.982 64.404 1.00 42.40 195 LEU A C 1
ATOM 1417 O O . LEU A 1 195 ? -31.089 26.509 65.016 1.00 42.09 195 LEU A O 1
ATOM 1422 N N . LEU A 1 196 ? -29.477 26.605 63.502 1.00 42.95 196 LEU A N 1
ATOM 1423 C CA . LEU A 1 196 ? -29.624 27.985 63.151 1.00 41.41 196 LEU A CA 1
ATOM 1424 C C . LEU A 1 196 ? -30.587 28.090 61.983 1.00 42.46 196 LEU A C 1
ATOM 1425 O O . LEU A 1 196 ? -30.691 27.194 61.231 1.00 43.56 196 LEU A O 1
ATOM 1430 N N . SER A 1 197 ? -31.311 29.183 61.873 1.00 42.19 197 SER A N 1
ATOM 1431 C CA . SER A 1 197 ? -32.259 29.434 60.784 1.00 42.56 197 SER A CA 1
ATOM 1432 C C . SER A 1 197 ? -31.562 29.653 59.438 1.00 42.32 197 SER A C 1
ATOM 1433 O O . SER A 1 197 ? -30.346 29.856 59.384 1.00 42.12 197 SER A O 1
ATOM 1436 N N . GLU A 1 198 ? -32.347 29.611 58.362 1.00 42.64 198 GLU A N 1
ATOM 1437 C CA . GLU A 1 198 ? -31.843 29.773 56.994 1.00 45.02 198 GLU A CA 1
ATOM 1438 C C . GLU A 1 198 ? -31.175 31.127 56.753 1.00 47.54 198 GLU A C 1
ATOM 1439 O O . GLU A 1 198 ? -30.174 31.211 56.037 1.00 49.75 198 GLU A O 1
ATOM 1445 N N . ASP A 1 199 ? -31.733 32.178 57.352 1.00 48.73 199 ASP A N 1
ATOM 1446 C CA . ASP A 1 199 ? -31.190 33.531 57.228 1.00 50.04 199 ASP A CA 1
ATOM 1447 C C . ASP A 1 199 ? -29.912 33.721 58.046 1.00 48.76 199 ASP A C 1
ATOM 1448 O O . ASP A 1 199 ? -29.034 34.497 57.661 1.00 47.48 199 ASP A O 1
ATOM 1453 N N . GLN A 1 200 ? -29.820 33.014 59.171 1.00 47.78 200 GLN A N 1
ATOM 1454 C CA . GLN A 1 200 ? -28.628 33.040 60.022 1.00 46.20 200 GLN A CA 1
ATOM 1455 C C . GLN A 1 200 ? -27.455 32.309 59.372 1.00 46.63 200 GLN A C 1
ATOM 1456 O O . GLN A 1 200 ? -26.299 32.702 59.544 1.00 47.71 200 GLN A O 1
ATOM 1462 N N . MET A 1 201 ? -27.765 31.269 58.624 1.00 47.03 201 MET A N 1
ATOM 1463 C CA . MET A 1 201 ? -26.771 30.486 57.955 1.00 45.03 201 MET A CA 1
ATOM 1464 C C . MET A 1 201 ? -26.321 31.196 56.736 1.00 44.93 201 MET A C 1
ATOM 1465 O O . MET A 1 201 ? -25.181 31.180 56.433 1.00 45.57 201 MET A O 1
ATOM 1470 N N . LEU A 1 202 ? -27.238 31.833 56.044 1.00 44.44 202 LEU A N 1
ATOM 1471 C CA . LEU A 1 202 ? -26.915 32.560 54.840 1.00 42.84 202 LEU A CA 1
ATOM 1472 C C . LEU A 1 202 ? -26.216 33.857 55.103 1.00 39.90 202 LEU A C 1
ATOM 1473 O O . LEU A 1 202 ? -25.356 34.256 54.382 1.00 39.55 202 LEU A O 1
ATOM 1478 N N . GLY A 1 203 ? -26.597 34.510 56.162 1.00 37.44 203 GLY A N 1
ATOM 1479 C CA . GLY A 1 203 ? -25.901 35.690 56.558 1.00 38.84 203 GLY A CA 1
ATOM 1480 C C . GLY A 1 203 ? -24.456 35.445 56.871 1.00 40.67 203 GLY A C 1
ATOM 1481 O O . GLY A 1 203 ? -23.662 36.309 56.675 1.00 42.68 203 GLY A O 1
ATOM 1482 N N . ALA A 1 204 ? -24.130 34.256 57.367 1.00 39.16 204 ALA A N 1
ATOM 1483 C CA . ALA A 1 204 ? -22.763 33.884 57.726 1.00 36.67 204 ALA A CA 1
ATOM 1484 C C . ALA A 1 204 ? -21.883 33.713 56.491 1.00 36.58 204 ALA A C 1
ATOM 1485 O O . ALA A 1 204 ? -20.690 34.024 56.524 1.00 35.90 204 ALA A O 1
ATOM 1487 N N . VAL A 1 205 ? -22.480 33.211 55.411 1.00 38.09 205 VAL A N 1
ATOM 1488 C CA . VAL A 1 205 ? -21.788 33.025 54.135 1.00 38.95 205 VAL A CA 1
ATOM 1489 C C . VAL A 1 205 ? -21.428 34.380 53.521 1.00 41.90 205 VAL A C 1
ATOM 1490 O O . VAL A 1 205 ? -20.319 34.563 53.016 1.00 43.68 205 VAL A O 1
ATOM 1494 N N . VAL A 1 206 ? -22.368 35.322 53.586 1.00 42.98 206 VAL A N 1
ATOM 1495 C CA . VAL A 1 206 ? -22.162 36.682 53.081 1.00 42.50 206 VAL A CA 1
ATOM 1496 C C . VAL A 1 206 ? -21.143 37.437 53.941 1.00 43.25 206 VAL A C 1
ATOM 1497 O O . VAL A 1 206 ? -20.267 38.122 53.409 1.00 43.75 206 VAL A O 1
ATOM 1501 N N . PHE A 1 207 ? -21.262 37.297 55.261 1.00 42.27 207 PHE A N 1
ATOM 1502 C CA . PHE A 1 207 ? -20.333 37.918 56.209 1.00 42.71 207 PHE A CA 1
ATOM 1503 C C . PHE A 1 207 ? -18.890 37.499 55.933 1.00 43.64 207 PHE A C 1
ATOM 1504 O O . PHE A 1 207 ? -18.009 38.348 55.794 1.00 45.05 207 PHE A O 1
ATOM 1512 N N . GLY A 1 208 ? -18.665 36.190 55.844 1.00 42.72 208 GLY A N 1
ATOM 1513 C CA . GLY A 1 208 ? -17.335 35.637 55.602 1.00 41.38 208 GLY A CA 1
ATOM 1514 C C . GLY A 1 208 ? -16.759 35.984 54.243 1.00 40.90 208 GLY A C 1
ATOM 1515 O O . GLY A 1 208 ? -15.555 36.201 54.117 1.00 40.68 208 GLY A O 1
ATOM 1516 N N . HIS A 1 209 ? -17.623 36.036 53.230 1.00 41.46 209 HIS A N 1
ATOM 1517 C CA . HIS A 1 209 ? -17.218 36.378 51.865 1.00 44.47 209 HIS A CA 1
ATOM 1518 C C . HIS A 1 209 ? -16.821 37.849 51.737 1.00 44.20 209 HIS A C 1
ATOM 1519 O O . HIS A 1 209 ? -15.932 38.190 50.955 1.00 44.94 209 HIS A O 1
ATOM 1526 N N . GLU A 1 210 ? -17.484 38.709 52.507 1.00 43.98 210 GLU A N 1
ATOM 1527 C CA . GLU A 1 210 ? -17.175 40.140 52.530 1.00 45.45 210 GLU A CA 1
ATOM 1528 C C . GLU A 1 210 ? -15.908 40.439 53.332 1.00 45.54 210 GLU A C 1
ATOM 1529 O O . GLU A 1 210 ? -15.161 41.360 52.998 1.00 44.99 210 GLU A O 1
ATOM 1535 N N . GLN A 1 211 ? -15.680 39.658 54.386 1.00 45.74 211 GLN A N 1
ATOM 1536 C CA . GLN A 1 211 ? -14.516 39.839 55.256 1.00 45.02 211 GLN A CA 1
ATOM 1537 C C . GLN A 1 211 ? -13.224 39.314 54.630 1.00 43.57 211 GLN A C 1
ATOM 1538 O O . GLN A 1 211 ? -12.143 39.845 54.894 1.00 46.09 211 GLN A O 1
ATOM 1544 N N . GLN A 1 212 ? -13.342 38.277 53.802 1.00 42.08 212 GLN A N 1
ATOM 1545 C CA . GLN A 1 212 ? -12.181 37.648 53.162 1.00 39.01 212 GLN A CA 1
ATOM 1546 C C . GLN A 1 212 ? -11.687 38.408 51.924 1.00 40.83 212 GLN A C 1
ATOM 1547 O O . GLN A 1 212 ? -10.740 37.975 51.261 1.00 43.18 212 GLN A O 1
ATOM 1553 N N . GLN A 1 213 ? -12.330 39.535 51.622 1.00 42.52 213 GLN A N 1
ATOM 1554 C CA . GLN A 1 213 ? -11.960 40.367 50.474 1.00 41.98 213 GLN A CA 1
ATOM 1555 C C . GLN A 1 213 ? -10.591 41.022 50.651 1.00 42.19 213 GLN A C 1
ATOM 1556 O O . GLN A 1 213 ? -9.885 41.265 49.670 1.00 43.62 213 GLN A O 1
ATOM 1562 N N . VAL A 1 214 ? -10.227 41.300 51.902 1.00 42.46 214 VAL A N 1
ATOM 1563 C CA . VAL A 1 214 ? -8.923 41.879 52.237 1.00 44.34 214 VAL A CA 1
ATOM 1564 C C . VAL A 1 214 ? -7.774 40.897 51.953 1.00 44.96 214 VAL A C 1
ATOM 1565 O O . VAL A 1 214 ? -6.654 41.314 51.649 1.00 47.61 214 VAL A O 1
ATOM 1569 N N . VAL A 1 215 ? -8.069 39.600 52.038 1.00 44.35 215 VAL A N 1
ATOM 1570 C CA . VAL A 1 215 ? -7.109 38.549 51.698 1.00 40.36 215 VAL A CA 1
ATOM 1571 C C . VAL A 1 215 ? -6.855 38.538 50.187 1.00 40.71 215 VAL A C 1
ATOM 1572 O O . VAL A 1 215 ? -5.708 38.457 49.745 1.00 40.80 215 VAL A O 1
ATOM 1576 N N . ILE A 1 216 ? -7.935 38.638 49.412 1.00 41.31 216 ILE A N 1
ATOM 1577 C CA . ILE A 1 216 ? -7.870 38.673 47.948 1.00 42.21 216 ILE A CA 1
ATOM 1578 C C . ILE A 1 216 ? -7.118 39.914 47.451 1.00 41.25 216 ILE A C 1
ATOM 1579 O O . ILE A 1 216 ? -6.304 39.826 46.528 1.00 39.20 216 ILE A O 1
ATOM 1584 N N . GLN A 1 217 ? -7.390 41.057 48.081 1.00 42.04 217 GLN A N 1
ATOM 1585 C CA . GLN A 1 217 ? -6.755 42.331 47.730 1.00 44.16 217 GLN A CA 1
ATOM 1586 C C . GLN A 1 217 ? -5.245 42.330 47.978 1.00 44.89 217 GLN A C 1
ATOM 1587 O O . GLN A 1 217 ? -4.482 42.891 47.188 1.00 46.16 217 GLN A O 1
ATOM 1593 N N . ASN A 1 218 ? -4.826 41.698 49.073 1.00 42.90 218 ASN A N 1
ATOM 1594 C CA . ASN A 1 218 ? -3.414 41.645 49.453 1.00 40.87 218 ASN A CA 1
ATOM 1595 C C . ASN A 1 218 ? -2.586 40.639 48.656 1.00 42.30 218 ASN A C 1
ATOM 1596 O O . ASN A 1 218 ? -1.386 40.843 48.455 1.00 45.69 218 ASN A O 1
ATOM 1601 N N . ILE A 1 219 ? -3.225 39.556 48.214 1.00 42.94 219 ILE A N 1
ATOM 1602 C CA . ILE A 1 219 ? -2.583 38.592 47.318 1.00 43.92 219 ILE A CA 1
ATOM 1603 C C . ILE A 1 219 ? -2.385 39.230 45.941 1.00 46.17 219 ILE A C 1
ATOM 1604 O O . ILE A 1 219 ? -1.324 39.081 45.330 1.00 48.13 219 ILE A O 1
ATOM 1609 N N . ASN A 1 220 ? -3.405 39.953 45.475 1.00 49.12 220 ASN A N 1
ATOM 1610 C CA . ASN A 1 220 ? -3.346 40.686 44.208 1.00 48.33 220 ASN A CA 1
ATOM 1611 C C . ASN A 1 220 ? -2.173 41.661 44.129 1.00 48.13 220 ASN A C 1
ATOM 1612 O O . ASN A 1 220 ? -1.493 41.735 43.104 1.00 48.60 220 ASN A O 1
ATOM 1617 N N . GLU A 1 221 ? -1.942 42.397 45.215 1.00 46.94 221 GLU A N 1
ATOM 1618 C CA . GLU A 1 221 ? -0.831 43.345 45.303 1.00 48.85 221 GLU A CA 1
ATOM 1619 C C . GLU A 1 221 ? 0.521 42.628 45.348 1.00 49.73 221 GLU A C 1
ATOM 1620 O O . GLU A 1 221 ? 1.512 43.126 44.808 1.00 51.10 221 GLU A O 1
ATOM 1626 N N . LEU A 1 222 ? 0.548 41.461 45.989 1.00 51.33 222 LEU A N 1
ATOM 1627 C CA . LEU A 1 222 ? 1.747 40.625 46.050 1.00 48.76 222 LEU A CA 1
ATOM 1628 C C . LEU A 1 222 ? 2.089 40.050 44.672 1.00 48.50 222 LEU A C 1
ATOM 1629 O O . LEU A 1 222 ? 3.264 39.858 44.349 1.00 49.10 222 LEU A O 1
ATOM 1634 N N . VAL A 1 223 ? 1.057 39.784 43.872 1.00 49.10 223 VAL A N 1
ATOM 1635 C CA . VAL A 1 223 ? 1.220 39.334 42.486 1.00 53.49 223 VAL A CA 1
ATOM 1636 C C . VAL A 1 223 ? 1.725 40.480 41.602 1.00 54.87 223 VAL A C 1
ATOM 1637 O O . VAL A 1 223 ? 2.517 40.262 40.682 1.00 55.58 223 VAL A O 1
ATOM 1641 N N . LYS A 1 224 ? 1.273 41.698 41.898 1.00 56.71 224 LYS A N 1
ATOM 1642 C CA . LYS A 1 224 ? 1.726 42.898 41.189 1.00 58.07 224 LYS A CA 1
ATOM 1643 C C . LYS A 1 224 ? 3.204 43.198 41.451 1.00 59.36 224 LYS A C 1
ATOM 1644 O O . LYS A 1 224 ? 3.863 43.854 40.640 1.00 59.55 224 LYS A O 1
ATOM 1650 N N . GLU A 1 225 ? 3.713 42.710 42.581 1.00 59.58 225 GLU A N 1
ATOM 1651 C CA . GLU A 1 225 ? 5.089 42.974 43.002 1.00 59.68 225 GLU A CA 1
ATOM 1652 C C . GLU A 1 225 ? 6.050 41.816 42.718 1.00 59.09 225 GLU A C 1
ATOM 1653 O O . GLU A 1 225 ? 7.175 42.040 42.265 1.00 58.05 225 GLU A O 1
ATOM 1659 N N . ALA A 1 226 ? 5.606 40.587 42.982 1.00 58.64 226 ALA A N 1
ATOM 1660 C CA . ALA A 1 226 ? 6.478 39.412 42.879 1.00 57.64 226 ALA A CA 1
ATOM 1661 C C . ALA A 1 226 ? 5.896 38.258 42.053 1.00 56.75 226 ALA A C 1
ATOM 1662 O O . ALA A 1 226 ? 6.445 37.152 42.050 1.00 55.25 226 ALA A O 1
ATOM 1664 N N . GLY A 1 227 ? 4.797 38.522 41.350 1.00 57.46 227 GLY A N 1
ATOM 1665 C CA . GLY A 1 227 ? 4.132 37.503 40.538 1.00 58.44 227 GLY A CA 1
ATOM 1666 C C . GLY A 1 227 ? 4.870 37.169 39.257 1.00 59.28 227 GLY A C 1
ATOM 1667 O O . GLY A 1 227 ? 5.311 38.065 38.534 1.00 60.70 227 GLY A O 1
ATOM 1668 N N . LYS A 1 228 ? 5.004 35.873 38.986 1.00 59.65 228 LYS A N 1
ATOM 1669 C CA . LYS A 1 228 ? 5.626 35.386 37.757 1.00 59.86 228 LYS A CA 1
ATOM 1670 C C . LYS A 1 228 ? 4.710 35.632 36.556 1.00 62.72 228 LYS A C 1
ATOM 1671 O O . LYS A 1 228 ? 3.486 35.548 36.692 1.00 61.62 228 LYS A O 1
ATOM 1677 N N . PRO A 1 229 ? 5.298 35.947 35.381 1.00 65.31 229 PRO A N 1
ATOM 1678 C CA . PRO A 1 229 ? 4.527 36.186 34.157 1.00 65.76 229 PRO A CA 1
ATOM 1679 C C . PRO A 1 229 ? 3.522 35.072 33.870 1.00 66.29 229 PRO A C 1
ATOM 1680 O O . PRO A 1 229 ? 3.856 33.890 33.990 1.00 65.09 229 PRO A O 1
ATOM 1684 N N . ARG A 1 230 ? 2.303 35.464 33.506 1.00 67.25 230 ARG A N 1
ATOM 1685 C CA . ARG A 1 230 ? 1.209 34.523 33.261 1.00 69.04 230 ARG A CA 1
ATOM 1686 C C . ARG A 1 230 ? 1.529 33.548 32.131 1.00 70.27 230 ARG A C 1
ATOM 1687 O O . ARG A 1 230 ? 2.072 33.940 31.095 1.00 72.09 230 ARG A O 1
ATOM 1690 N N . TRP A 1 231 ? 1.195 32.279 32.355 1.00 71.50 231 TRP A N 1
ATOM 1691 C CA . TRP A 1 231 ? 1.408 31.212 31.379 1.00 72.07 231 TRP A CA 1
ATOM 1692 C C . TRP A 1 231 ? 0.662 31.494 30.080 1.00 73.60 231 TRP A C 1
ATOM 1693 O O . TRP A 1 231 ? -0.553 31.714 30.087 1.00 74.09 231 TRP A O 1
ATOM 1704 N N . ASP A 1 232 ? 1.397 31.498 28.970 1.00 75.34 232 ASP A N 1
ATOM 1705 C CA . ASP A 1 232 ? 0.804 31.688 27.650 1.00 75.16 232 ASP A CA 1
ATOM 1706 C C . ASP A 1 232 ? 0.101 30.404 27.215 1.00 73.98 232 ASP A C 1
ATOM 1707 O O . ASP A 1 232 ? 0.688 29.552 26.539 1.00 73.78 232 ASP A O 1
ATOM 1712 N N . TRP A 1 233 ? -1.159 30.275 27.621 1.00 72.21 233 TRP A N 1
ATOM 1713 C CA . TRP A 1 233 ? -1.942 29.071 27.369 1.00 70.77 233 TRP A CA 1
ATOM 1714 C C . TRP A 1 233 ? -3.294 29.392 26.737 1.00 74.04 233 TRP A C 1
ATOM 1715 O O . TRP A 1 233 ? -3.949 30.371 27.104 1.00 74.33 233 TRP A O 1
ATOM 1726 N N . GLN A 1 234 ? -3.698 28.553 25.786 1.00 77.59 234 GLN A N 1
ATOM 1727 C CA . GLN A 1 234 ? -5.023 28.623 25.170 1.00 82.08 234 GLN A CA 1
ATOM 1728 C C . GLN A 1 234 ? -5.516 27.219 24.801 1.00 83.17 234 GLN A C 1
ATOM 1729 O O . GLN A 1 234 ? -4.730 26.393 24.328 1.00 82.85 234 GLN A O 1
ATOM 1735 N N . PRO A 1 235 ? -6.817 26.941 25.025 1.00 85.51 235 PRO A N 1
ATOM 1736 C CA . PRO A 1 235 ? -7.364 25.610 24.749 1.00 88.31 235 PRO A CA 1
ATOM 1737 C C . PRO A 1 235 ? -7.482 25.317 23.255 1.00 91.51 235 PRO A C 1
ATOM 1738 O O . PRO A 1 235 ? -7.471 26.243 22.439 1.00 92.27 235 PRO A O 1
ATOM 1742 N N . GLU A 1 236 ? -7.587 24.034 22.912 1.00 93.91 236 GLU A N 1
ATOM 1743 C CA . GLU A 1 236 ? -7.750 23.603 21.525 1.00 95.96 236 GLU A CA 1
ATOM 1744 C C . GLU A 1 236 ? -9.091 24.090 20.970 1.00 97.90 236 GLU A C 1
ATOM 1745 O O . GLU A 1 236 ? -10.143 23.771 21.530 1.00 97.91 236 GLU A O 1
ATOM 1751 N N . PRO A 1 237 ? -9.049 24.874 19.872 1.00 99.37 237 PRO A N 1
ATOM 1752 C CA . PRO A 1 237 ? -10.210 25.561 19.290 1.00 99.94 237 PRO A CA 1
ATOM 1753 C C . PRO A 1 237 ? -11.417 24.658 19.038 1.00 101.70 237 PRO A C 1
ATOM 1754 O O . PRO A 1 237 ? -11.257 23.477 18.717 1.00 101.67 237 PRO A O 1
ATOM 1758 N N . VAL A 1 238 ? -12.611 25.230 19.186 1.00 103.27 238 VAL A N 1
ATOM 1759 C CA . VAL A 1 238 ? -13.865 24.501 18.999 1.00 104.96 238 VAL A CA 1
ATOM 1760 C C . VAL A 1 238 ? -14.105 24.208 17.517 1.00 105.85 238 VAL A C 1
ATOM 1761 O O . VAL A 1 238 ? -14.263 25.124 16.706 1.00 105.97 238 VAL A O 1
ATOM 1765 N N . ASN A 1 239 ? -14.120 22.920 17.181 1.00 106.60 239 ASN A N 1
ATOM 1766 C CA . ASN A 1 239 ? -14.337 22.463 15.812 1.00 107.10 239 ASN A CA 1
ATOM 1767 C C . ASN A 1 239 ? -15.798 22.091 15.568 1.00 107.09 239 ASN A C 1
ATOM 1768 O O . ASN A 1 239 ? -16.293 21.094 16.099 1.00 106.49 239 ASN A O 1
ATOM 1773 N N . GLU A 1 240 ? -16.477 22.902 14.760 1.00 107.47 240 GLU A N 1
ATOM 1774 C CA . GLU A 1 240 ? -17.904 22.731 14.483 1.00 107.80 240 GLU A CA 1
ATOM 1775 C C . GLU A 1 240 ? -18.200 21.591 13.506 1.00 107.86 240 GLU A C 1
ATOM 1776 O O . GLU A 1 240 ? -19.325 21.089 13.459 1.00 107.25 240 GLU A O 1
ATOM 1778 N N . ALA A 1 241 ? -17.190 21.192 12.734 1.00 108.41 241 ALA A N 1
ATOM 1779 C CA . ALA A 1 241 ? -17.327 20.124 11.739 1.00 108.89 241 ALA A CA 1
ATOM 1780 C C . ALA A 1 241 ? -17.653 18.767 12.364 1.00 109.21 241 ALA A C 1
ATOM 1781 O O . ALA A 1 241 ? -18.359 17.956 11.761 1.00 109.40 241 ALA A O 1
ATOM 1783 N N . LEU A 1 242 ? -17.134 18.530 13.567 1.00 109.38 242 LEU A N 1
ATOM 1784 C CA . LEU A 1 242 ? -17.412 17.301 14.312 1.00 109.50 242 LEU A CA 1
ATOM 1785 C C . LEU A 1 242 ? -18.477 17.503 15.391 1.00 110.33 242 LEU A C 1
ATOM 1786 O O . LEU A 1 242 ? -19.147 16.549 15.795 1.00 110.38 242 LEU A O 1
ATOM 1791 N N . ASN A 1 243 ? -18.627 18.745 15.852 1.00 110.97 243 ASN A N 1
ATOM 1792 C CA . ASN A 1 243 ? -19.624 19.090 16.867 1.00 111.58 243 ASN A CA 1
ATOM 1793 C C . ASN A 1 243 ? -21.054 19.102 16.330 1.00 111.84 243 ASN A C 1
ATOM 1794 O O . ASN A 1 243 ? -21.959 18.538 16.950 1.00 111.73 243 ASN A O 1
ATOM 1799 N N . ALA A 1 244 ? -21.250 19.744 15.179 1.00 112.34 244 ALA A N 1
ATOM 1800 C CA . ALA A 1 244 ? -22.569 19.839 14.551 1.00 112.42 244 ALA A CA 1
ATOM 1801 C C . ALA A 1 244 ? -22.969 18.551 13.827 1.00 112.24 244 ALA A C 1
ATOM 1802 O O . ALA A 1 244 ? -24.148 18.342 13.529 1.00 111.72 244 ALA A O 1
ATOM 1804 N N . ARG A 1 245 ? -21.985 17.697 13.550 1.00 111.99 245 ARG A N 1
ATOM 1805 C CA . ARG A 1 245 ? -22.224 16.414 12.890 1.00 111.73 245 ARG A CA 1
ATOM 1806 C C . ARG A 1 245 ? -22.870 15.401 13.836 1.00 111.73 245 ARG A C 1
ATOM 1807 O O . ARG A 1 245 ? -23.865 14.763 13.485 1.00 111.50 245 ARG A O 1
ATOM 1809 N N . VAL A 1 246 ? -22.299 15.264 15.032 1.00 111.88 246 VAL A N 1
ATOM 1810 C CA . VAL A 1 246 ? -22.811 14.342 16.042 1.00 111.66 246 VAL A CA 1
ATOM 1811 C C . VAL A 1 246 ? -23.675 15.070 17.066 1.00 111.55 246 VAL A C 1
ATOM 1812 O O . VAL A 1 246 ? -24.779 15.517 16.755 1.00 111.03 246 VAL A O 1
ATOM 1814 N N . THR A 1 261 ? -36.654 6.213 34.331 1.00 105.52 261 THR A N 1
ATOM 1815 C CA . THR A 1 261 ? -36.772 6.398 35.774 1.00 105.98 261 THR A CA 1
ATOM 1816 C C . THR A 1 261 ? -35.626 5.729 36.531 1.00 106.13 261 THR A C 1
ATOM 1817 O O . THR A 1 261 ? -35.084 6.301 37.480 1.00 106.28 261 THR A O 1
ATOM 1819 N N . ASP A 1 262 ? -35.267 4.519 36.106 1.00 106.28 262 ASP A N 1
ATOM 1820 C CA . ASP A 1 262 ? -34.183 3.758 36.727 1.00 106.24 262 ASP A CA 1
ATOM 1821 C C . ASP A 1 262 ? -32.817 4.288 36.303 1.00 106.20 262 ASP A C 1
ATOM 1822 O O . ASP A 1 262 ? -32.612 4.643 35.139 1.00 105.45 262 ASP A O 1
ATOM 1824 N N . LYS A 1 263 ? -31.888 4.336 37.255 1.00 106.54 263 LYS A N 1
ATOM 1825 C CA . LYS A 1 263 ? -30.541 4.854 37.013 1.00 106.63 263 LYS A CA 1
ATOM 1826 C C . LYS A 1 263 ? -29.654 3.862 36.265 1.00 106.52 263 LYS A C 1
ATOM 1827 O O . LYS A 1 263 ? -28.897 4.251 35.373 1.00 106.35 263 LYS A O 1
ATOM 1829 N N . GLN A 1 264 ? -29.753 2.586 36.636 1.00 106.07 264 GLN A N 1
ATOM 1830 C CA . GLN A 1 264 ? -28.947 1.524 36.033 1.00 105.59 264 GLN A CA 1
ATOM 1831 C C . GLN A 1 264 ? -29.339 1.245 34.582 1.00 105.49 264 GLN A C 1
ATOM 1832 O O . GLN A 1 264 ? -28.488 0.898 33.759 1.00 105.02 264 GLN A O 1
ATOM 1834 N N . GLU A 1 265 ? -30.623 1.398 34.277 1.00 105.28 265 GLU A N 1
ATOM 1835 C CA . GLU A 1 265 ? -31.126 1.146 32.931 1.00 105.03 265 GLU A CA 1
ATOM 1836 C C . GLU A 1 265 ? -30.793 2.294 31.982 1.00 104.29 265 GLU A C 1
ATOM 1837 O O . GLU A 1 265 ? -30.486 2.074 30.811 1.00 103.63 265 GLU A O 1
ATOM 1839 N N . ARG A 1 266 ? -30.857 3.518 32.496 1.00 103.75 266 ARG A N 1
ATOM 1840 C CA . ARG A 1 266 ? -30.564 4.701 31.696 1.00 103.57 266 ARG A CA 1
ATOM 1841 C C . ARG A 1 266 ? -29.062 4.875 31.497 1.00 103.58 266 ARG A C 1
ATOM 1842 O O . ARG A 1 266 ? -28.600 5.149 30.389 1.00 103.57 266 ARG A O 1
ATOM 1844 N N . TYR A 1 267 ? -28.305 4.715 32.577 1.00 103.68 267 TYR A N 1
ATOM 1845 C CA . TYR A 1 267 ? -26.854 4.855 32.524 1.00 103.26 267 TYR A CA 1
ATOM 1846 C C . TYR A 1 267 ? -26.167 3.495 32.582 1.00 102.75 267 TYR A C 1
ATOM 1847 O O . TYR A 1 267 ? -26.263 2.699 31.647 1.00 102.37 267 TYR A O 1
ATOM 1849 N N . LEU A 1 297 ? -17.816 12.369 22.916 1.00 110.69 297 LEU A N 1
ATOM 1850 C CA . LEU A 1 297 ? -18.466 12.787 24.153 1.00 110.83 297 LEU A CA 1
ATOM 1851 C C . LEU A 1 297 ? -19.929 13.145 23.914 1.00 110.68 297 LEU A C 1
ATOM 1852 O O . LEU A 1 297 ? -20.286 13.664 22.856 1.00 110.52 297 LEU A O 1
ATOM 1854 N N . HIS A 1 298 ? -20.771 12.865 24.903 1.00 110.47 298 HIS A N 1
ATOM 1855 C CA . HIS A 1 298 ? -22.196 13.156 24.802 1.00 110.02 298 HIS A CA 1
ATOM 1856 C C . HIS A 1 298 ? -22.524 14.522 25.396 1.00 109.14 298 HIS A C 1
ATOM 1857 O O . HIS A 1 298 ? -23.424 14.648 26.226 1.00 109.10 298 HIS A O 1
ATOM 1864 N N . ALA A 1 299 ? -21.787 15.541 24.967 1.00 108.10 299 ALA A N 1
ATOM 1865 C CA . ALA A 1 299 ? -22.000 16.903 25.456 1.00 107.03 299 ALA A CA 1
ATOM 1866 C C . ALA A 1 299 ? -23.373 17.422 25.034 1.00 106.20 299 ALA A C 1
ATOM 1867 O O . ALA A 1 299 ? -23.949 18.289 25.696 1.00 105.63 299 ALA A O 1
ATOM 1869 N N . ILE A 1 300 ? -23.884 16.883 23.927 1.00 105.57 300 ILE A N 1
ATOM 1870 C CA . ILE A 1 300 ? -25.218 17.212 23.431 1.00 104.90 300 ILE A CA 1
ATOM 1871 C C . ILE A 1 300 ? -26.305 16.608 24.319 1.00 104.10 300 ILE A C 1
ATOM 1872 O O . ILE A 1 300 ? -27.311 17.260 24.602 1.00 103.92 300 ILE A O 1
ATOM 1874 N N . GLU A 1 301 ? -26.090 15.365 24.756 1.00 102.90 301 GLU A N 1
ATOM 1875 C CA . GLU A 1 301 ? -27.006 14.678 25.670 1.00 101.02 301 GLU A CA 1
ATOM 1876 C C . GLU A 1 301 ? -27.021 15.340 27.048 1.00 99.83 301 GLU A C 1
ATOM 1877 O O . GLU A 1 301 ? -28.040 15.326 27.741 1.00 99.98 301 GLU A O 1
ATOM 1879 N N . LYS A 1 302 ? -25.881 15.912 27.430 1.00 97.97 302 LYS A N 1
ATOM 1880 C CA . LYS A 1 302 ? -25.753 16.687 28.662 1.00 95.81 302 LYS A CA 1
ATOM 1881 C C . LYS A 1 302 ? -26.487 18.023 28.546 1.00 94.52 302 LYS A C 1
ATOM 1882 O O . LYS A 1 302 ? -27.048 18.520 29.525 1.00 93.74 302 LYS A O 1
ATOM 1884 N N . ASN A 1 303 ? -26.472 18.590 27.340 1.00 93.18 303 ASN A N 1
ATOM 1885 C CA . ASN A 1 303 ? -27.153 19.849 27.043 1.00 92.31 303 ASN A CA 1
ATOM 1886 C C . ASN A 1 303 ? -28.674 19.699 26.994 1.00 91.04 303 ASN A C 1
ATOM 1887 O O . ASN A 1 303 ? -29.403 20.602 27.410 1.00 90.11 303 ASN A O 1
ATOM 1892 N N . VAL A 1 304 ? -29.138 18.558 26.483 1.00 89.79 304 VAL A N 1
ATOM 1893 C CA . VAL A 1 3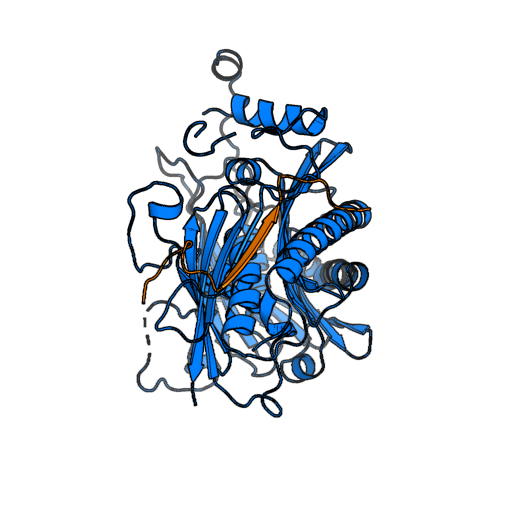04 ? -30.571 18.253 26.383 1.00 88.76 304 VAL A CA 1
ATOM 1894 C C . VAL A 1 304 ? -31.243 18.252 27.761 1.00 87.48 304 VAL A C 1
ATOM 1895 O O . VAL A 1 304 ? -32.333 18.805 27.925 1.00 88.29 304 VAL A O 1
ATOM 1899 N N . VAL A 1 305 ? -30.577 17.641 28.741 1.00 85.24 305 VAL A N 1
ATOM 1900 C CA . VAL A 1 305 ? -31.068 17.596 30.122 1.00 83.05 305 VAL A CA 1
ATOM 1901 C C . VAL A 1 305 ? -31.138 19.002 30.727 1.00 81.21 305 VAL A C 1
ATOM 1902 O O . VAL A 1 305 ? -32.143 19.367 31.341 1.00 79.46 305 VAL A O 1
ATOM 1906 N N . ARG A 1 306 ? -30.073 19.781 30.536 1.00 79.46 306 ARG A N 1
ATOM 1907 C CA . ARG A 1 306 ? -30.003 21.161 31.026 1.00 78.84 306 ARG A CA 1
ATOM 1908 C C . ARG A 1 306 ? -31.085 22.055 30.420 1.00 78.02 306 ARG A C 1
ATOM 1909 O O . ARG A 1 306 ? -31.686 22.870 31.122 1.00 77.13 306 ARG A O 1
ATOM 1917 N N . SER A 1 307 ? -31.326 21.890 29.120 1.00 77.54 307 SER A N 1
ATOM 1918 C CA . SER A 1 307 ? -32.335 22.669 28.400 1.00 76.47 307 SER A CA 1
ATOM 1919 C C . SER A 1 307 ? -33.761 22.269 28.782 1.00 75.24 307 SER A C 1
ATOM 1920 O O . SER A 1 307 ? -34.668 23.104 28.766 1.00 74.18 307 SER A O 1
ATOM 1923 N N . ARG A 1 308 ? -33.947 20.993 29.118 1.00 74.90 308 ARG A N 1
ATOM 1924 C CA . ARG A 1 308 ? -35.244 20.470 29.558 1.00 74.79 308 ARG A CA 1
ATOM 1925 C C . ARG A 1 308 ? -35.660 21.014 30.923 1.00 74.48 308 ARG A C 1
ATOM 1926 O O . ARG A 1 308 ? -36.829 21.344 31.135 1.00 75.18 308 ARG A O 1
ATOM 1934 N N . VAL A 1 309 ? -34.696 21.097 31.839 1.00 73.42 309 VAL A N 1
ATOM 1935 C CA . VAL A 1 309 ? -34.934 21.578 33.203 1.00 71.52 309 VAL A CA 1
ATOM 1936 C C . VAL A 1 309 ? -35.284 23.071 33.213 1.00 69.38 309 VAL A C 1
ATOM 1937 O O . VAL A 1 309 ? -36.201 23.494 33.923 1.00 67.50 309 VAL A O 1
ATOM 1941 N N . LEU A 1 310 ? -34.561 23.852 32.412 1.00 69.12 310 LEU A N 1
ATOM 1942 C CA . LEU A 1 310 ? -34.780 25.297 32.305 1.00 69.43 310 LEU A CA 1
ATOM 1943 C C . LEU A 1 310 ? -36.118 25.651 31.654 1.00 69.76 310 LEU A C 1
ATOM 1944 O O . LEU A 1 310 ? -36.713 26.684 31.972 1.00 69.65 310 LEU A O 1
ATOM 1949 N N . ALA A 1 311 ? -36.579 24.793 30.746 1.00 70.56 311 ALA A N 1
ATOM 1950 C CA . ALA A 1 311 ? -37.852 24.992 30.052 1.00 71.42 311 ALA A CA 1
ATOM 1951 C C . ALA A 1 311 ? -39.055 24.742 30.963 1.00 71.85 311 ALA A C 1
ATOM 1952 O O . ALA A 1 311 ? -40.112 25.352 30.785 1.00 73.84 311 ALA A O 1
ATOM 1954 N N . GLY A 1 312 ? -38.885 23.845 31.932 1.00 71.06 312 GLY A N 1
ATOM 1955 C CA . GLY A 1 312 ? -39.950 23.496 32.872 1.00 69.59 312 GLY A CA 1
ATOM 1956 C C . GLY A 1 312 ? -40.488 22.090 32.675 1.00 69.16 312 GLY A C 1
ATOM 1957 O O . GLY A 1 312 ? -41.487 21.709 33.289 1.00 68.10 312 GLY A O 1
ATOM 1958 N N . GLU A 1 313 ? -39.820 21.322 31.817 1.00 70.14 313 GLU A N 1
ATOM 1959 C CA . GLU A 1 313 ? -40.205 19.942 31.525 1.00 72.99 313 GLU A CA 1
ATOM 1960 C C . GLU A 1 313 ? -39.784 19.000 32.657 1.00 74.32 313 GLU A C 1
ATOM 1961 O O . GLU A 1 313 ? -38.809 19.282 33.360 1.00 74.96 313 GLU A O 1
ATOM 1967 N N . PRO A 1 314 ? -40.523 17.883 32.844 1.00 74.80 314 PRO A N 1
ATOM 1968 C CA . PRO A 1 314 ? -40.183 16.878 33.857 1.00 74.35 314 PRO A CA 1
ATOM 1969 C C . PRO A 1 314 ? -38.738 16.387 33.759 1.00 74.21 314 PRO A C 1
ATOM 1970 O O . PRO A 1 314 ? -38.186 16.288 32.660 1.00 73.51 314 PRO A O 1
ATOM 1974 N N . ARG A 1 315 ? -38.147 16.083 34.913 1.00 73.02 315 ARG A N 1
ATOM 1975 C CA . ARG A 1 315 ? -36.751 15.649 35.007 1.00 71.99 315 ARG A CA 1
ATOM 1976 C C . ARG A 1 315 ? -36.528 14.262 34.394 1.00 71.86 315 ARG A C 1
ATOM 1977 O O . ARG A 1 315 ? -37.479 13.610 33.954 1.00 71.67 315 ARG A O 1
ATOM 1985 N N . ILE A 1 316 ? -35.268 13.825 34.368 1.00 72.12 316 ILE A N 1
ATOM 1986 C CA . ILE A 1 316 ? -34.870 12.553 33.746 1.00 72.07 316 ILE A CA 1
ATOM 1987 C C . ILE A 1 316 ? -35.714 11.370 34.232 1.00 72.18 316 ILE A C 1
ATOM 1988 O O . ILE A 1 316 ? -36.139 10.533 33.431 1.00 72.29 316 ILE A O 1
ATOM 1993 N N . ASP A 1 317 ? -35.957 11.314 35.540 1.00 72.36 317 ASP A N 1
ATOM 1994 C CA . ASP A 1 317 ? -36.740 10.235 36.141 1.00 72.65 317 ASP A CA 1
ATOM 1995 C C . ASP A 1 317 ? -38.252 10.487 36.096 1.00 72.42 317 ASP A C 1
ATOM 1996 O O . ASP A 1 317 ? -39.046 9.573 36.339 1.00 72.01 317 ASP A O 1
ATOM 2001 N N . GLY A 1 318 ? -38.641 11.722 35.783 1.00 71.38 318 GLY A N 1
ATOM 2002 C CA . GLY A 1 318 ? -40.052 12.082 35.640 1.00 70.39 318 GLY A CA 1
ATOM 2003 C C . GLY A 1 318 ? -40.584 13.013 36.716 1.00 70.44 318 GLY A C 1
ATOM 2004 O O . GLY A 1 318 ? -41.741 13.435 36.659 1.00 71.26 318 GLY A O 1
ATOM 2005 N N . ARG A 1 319 ? -39.740 13.330 37.696 1.00 69.56 319 ARG A N 1
ATOM 2006 C CA . ARG A 1 319 ? -40.118 14.214 38.799 1.00 67.62 319 ARG A CA 1
ATOM 2007 C C . ARG A 1 319 ? -40.133 15.682 38.384 1.00 66.85 319 ARG A C 1
ATOM 2008 O O . ARG A 1 319 ? -39.506 16.065 37.394 1.00 65.89 319 ARG A O 1
ATOM 2016 N N . GLU A 1 320 ? -40.861 16.495 39.146 1.00 66.21 320 GLU A N 1
ATOM 2017 C CA . GLU A 1 320 ? -40.849 17.945 38.972 1.00 67.14 320 GLU A CA 1
ATOM 2018 C C . GLU A 1 320 ? -39.692 18.554 39.766 1.00 67.86 320 GLU A C 1
ATOM 2019 O O . GLU A 1 320 ? -39.043 17.863 40.556 1.00 68.22 320 GLU A O 1
ATOM 2025 N N . LYS A 1 321 ? -39.447 19.847 39.556 1.00 67.34 321 LYS A N 1
ATOM 2026 C CA . LYS A 1 321 ? -38.280 20.539 40.120 1.00 67.56 321 LYS A CA 1
ATOM 2027 C C . LYS A 1 321 ? -38.188 20.534 41.653 1.00 66.57 321 LYS A C 1
ATOM 2028 O O . LYS A 1 321 ? -37.095 20.654 42.208 1.00 66.83 321 LYS A O 1
ATOM 2034 N N . ASP A 1 322 ? -39.328 20.393 42.326 1.00 64.99 322 ASP A N 1
ATOM 2035 C CA . ASP A 1 322 ? -39.367 20.432 43.790 1.00 63.90 322 ASP A CA 1
ATOM 2036 C C . ASP A 1 322 ? -39.822 19.123 44.440 1.00 62.47 322 ASP A C 1
ATOM 2037 O O . ASP A 1 322 ? -39.910 19.031 45.666 1.00 61.57 322 ASP A O 1
ATOM 2042 N N . MET A 1 323 ? -40.091 18.113 43.614 1.00 61.51 323 MET A N 1
ATOM 2043 C CA . MET A 1 323 ? -40.548 16.807 44.095 1.00 62.08 323 MET A CA 1
ATOM 2044 C C . MET A 1 323 ? -39.419 15.976 44.707 1.00 58.57 323 MET A C 1
ATOM 2045 O O . MET A 1 323 ? -38.266 16.062 44.277 1.00 56.65 323 MET A O 1
ATOM 2050 N N . ILE A 1 324 ? -39.770 15.178 45.713 1.00 55.77 324 ILE A N 1
ATOM 2051 C CA . ILE A 1 324 ? -38.831 14.274 46.378 1.00 53.48 324 ILE A CA 1
ATOM 2052 C C . ILE A 1 324 ? -39.117 12.836 45.947 1.00 52.71 324 ILE A C 1
ATOM 2053 O O . ILE A 1 324 ? -40.267 12.482 45.688 1.00 52.45 324 ILE A O 1
ATOM 2058 N N . ARG A 1 325 ? -38.067 12.020 45.866 1.00 50.88 325 ARG A N 1
ATOM 2059 C CA . ARG A 1 325 ? -38.188 10.607 45.495 1.00 49.03 325 ARG A CA 1
ATOM 2060 C C . ARG A 1 325 ? -38.942 9.777 46.538 1.00 48.62 325 ARG A C 1
ATOM 2061 O O . ARG A 1 325 ? -39.183 10.237 47.658 1.00 48.33 325 ARG A O 1
ATOM 2069 N N . GLY A 1 326 ? -39.309 8.554 46.154 1.00 47.17 326 GLY A N 1
ATOM 2070 C CA . GLY A 1 326 ? -40.025 7.627 47.030 1.00 46.23 326 GLY A CA 1
ATOM 2071 C C . GLY A 1 326 ? -39.241 7.275 48.280 1.00 45.69 326 GLY A C 1
ATOM 2072 O O . GLY A 1 326 ? -38.083 6.860 48.200 1.00 41.94 326 GLY A O 1
ATOM 2073 N N . LEU A 1 327 ? -39.882 7.443 49.434 1.00 45.47 327 LEU A N 1
ATOM 2074 C CA . LEU A 1 327 ? -39.227 7.251 50.725 1.00 45.90 327 LEU A CA 1
ATOM 2075 C C . LEU A 1 327 ? -39.626 5.945 51.403 1.00 46.03 327 LEU A C 1
ATOM 2076 O O . LEU A 1 327 ? -40.790 5.540 51.359 1.00 47.27 327 LEU A O 1
ATOM 2081 N N . ASP A 1 328 ? -38.645 5.293 52.022 1.00 46.31 328 ASP A N 1
ATOM 2082 C CA . ASP A 1 328 ? -38.875 4.092 52.820 1.00 44.73 328 ASP A CA 1
ATOM 2083 C C . ASP A 1 328 ? -38.054 4.164 54.105 1.00 44.70 328 ASP A C 1
ATOM 2084 O O . ASP A 1 328 ? -36.820 4.157 54.070 1.00 43.51 328 ASP A O 1
ATOM 2089 N N . VAL A 1 329 ? -38.753 4.239 55.233 1.00 43.61 329 VAL A N 1
ATOM 2090 C CA . VAL A 1 329 ? -38.125 4.402 56.543 1.00 41.96 329 VAL A CA 1
ATOM 2091 C C . VAL A 1 329 ? -38.355 3.155 57.398 1.00 42.52 329 VAL A C 1
ATOM 2092 O O . VAL A 1 329 ? -39.497 2.735 57.597 1.00 42.54 329 VAL A O 1
ATOM 2096 N N . ARG A 1 330 ? -37.266 2.568 57.895 1.00 41.96 330 ARG A N 1
ATOM 2097 C CA . ARG A 1 330 ? -37.344 1.367 58.732 1.00 41.80 330 ARG A CA 1
ATOM 2098 C C . ARG A 1 330 ? -36.434 1.412 59.960 1.00 40.56 330 ARG A C 1
ATOM 2099 O O . ARG A 1 330 ? -35.391 2.069 59.953 1.00 39.88 330 ARG A O 1
ATOM 2107 N N . THR A 1 331 ? -36.850 0.701 61.006 1.00 39.16 331 THR A N 1
ATOM 2108 C CA . THR A 1 331 ? -36.171 0.711 62.299 1.00 38.99 331 THR A CA 1
ATOM 2109 C C . THR A 1 331 ? -36.144 -0.700 62.895 1.00 39.12 331 THR A C 1
ATOM 2110 O O . THR A 1 331 ? -37.174 -1.372 62.959 1.00 40.78 331 THR A O 1
ATOM 2114 N N . GLY A 1 332 ? -34.961 -1.137 63.324 1.00 37.75 332 GLY A N 1
ATOM 2115 C CA . GLY A 1 332 ? -34.787 -2.465 63.912 1.00 36.04 332 GLY A CA 1
ATOM 2116 C C . GLY A 1 332 ? -34.569 -3.535 62.860 1.00 37.09 332 GLY A C 1
ATOM 2117 O O . GLY A 1 332 ? -35.269 -4.549 62.837 1.00 36.19 332 GLY A O 1
ATOM 2118 N N . VAL A 1 333 ? -33.585 -3.303 61.995 1.00 37.12 333 VAL A N 1
ATOM 2119 C CA . VAL A 1 333 ? -33.290 -4.191 60.870 1.00 34.98 333 VAL A CA 1
ATOM 2120 C C . VAL A 1 333 ? -32.343 -5.333 61.263 1.00 34.76 333 VAL A C 1
ATOM 2121 O O . VAL A 1 333 ? -32.458 -6.447 60.746 1.00 34.32 333 VAL A O 1
ATOM 2125 N N . LEU A 1 334 ? -31.426 -5.057 62.189 1.00 34.49 334 LEU A N 1
ATOM 2126 C CA . LEU A 1 334 ? -30.445 -6.053 62.626 1.00 33.93 334 LEU A CA 1
ATOM 2127 C C . LEU A 1 334 ? -30.657 -6.462 64.088 1.00 33.72 334 LEU A C 1
ATOM 2128 O O . LEU A 1 334 ? -30.837 -5.601 64.952 1.00 33.56 334 LEU A O 1
ATOM 2133 N N . PRO A 1 335 ? -30.635 -7.782 64.366 1.00 34.66 335 PRO A N 1
ATOM 2134 C CA . PRO A 1 335 ? -30.985 -8.304 65.690 1.00 35.47 335 PRO A CA 1
ATOM 2135 C C . PRO A 1 335 ? -29.898 -8.205 66.770 1.00 37.53 335 PRO A C 1
ATOM 2136 O O . PRO A 1 335 ? -30.228 -8.209 67.958 1.00 38.49 335 PRO A O 1
ATOM 2140 N N . ARG A 1 336 ? -28.630 -8.115 66.371 1.00 38.95 336 ARG A N 1
ATOM 2141 C CA . ARG A 1 336 ? -27.523 -8.146 67.339 1.00 38.85 336 ARG A CA 1
ATOM 2142 C C . ARG A 1 336 ? -26.878 -6.792 67.639 1.00 39.67 336 ARG A C 1
ATOM 2143 O O . ARG A 1 336 ? -25.988 -6.701 68.490 1.00 41.71 336 ARG A O 1
ATOM 2151 N N . THR A 1 337 ? -27.328 -5.753 66.942 1.00 39.64 337 THR A N 1
ATOM 2152 C CA . THR A 1 337 ? -26.841 -4.400 67.184 1.00 38.41 337 THR A CA 1
ATOM 2153 C C . THR A 1 337 ? -27.790 -3.627 68.092 1.00 38.87 337 THR A C 1
ATOM 2154 O O . THR A 1 337 ? -28.946 -4.011 68.269 1.00 38.72 337 THR A O 1
ATOM 2158 N N . HIS A 1 338 ? -27.295 -2.535 68.665 1.00 40.21 338 HIS A N 1
ATOM 2159 C CA . HIS A 1 338 ? -28.065 -1.759 69.630 1.00 37.98 338 HIS A CA 1
ATOM 2160 C C . HIS A 1 338 ? -29.164 -0.957 68.942 1.00 36.96 338 HIS A C 1
ATOM 2161 O O . HIS A 1 338 ? -30.325 -0.998 69.351 1.00 37.79 338 HIS A O 1
ATOM 2168 N N . GLY A 1 339 ? -28.792 -0.230 67.894 1.00 34.32 339 GLY A N 1
ATOM 2169 C CA . GLY A 1 339 ? -29.762 0.417 67.030 1.00 31.66 339 GLY A CA 1
ATOM 2170 C C . GLY A 1 339 ? -29.448 0.225 65.560 1.00 30.97 339 GLY A C 1
ATOM 2171 O O . GLY A 1 339 ? -28.301 0.367 65.137 1.00 32.33 339 GLY A O 1
ATOM 2172 N N . SER A 1 340 ? -30.473 -0.098 64.778 1.00 30.84 340 SER A N 1
ATOM 2173 C CA . SER A 1 340 ? -30.318 -0.251 63.331 1.00 32.97 340 SER A CA 1
ATOM 2174 C C . SER A 1 340 ? -31.423 0.465 62.562 1.00 33.90 340 SER A C 1
ATOM 2175 O O . SER A 1 340 ? -32.562 0.552 63.028 1.00 32.99 340 SER A O 1
ATOM 2178 N N . ALA A 1 341 ? -31.074 0.971 61.380 1.00 35.85 341 ALA A N 1
ATOM 2179 C CA . ALA A 1 341 ? -32.017 1.692 60.530 1.00 36.55 341 ALA A CA 1
ATOM 2180 C C . ALA A 1 341 ? -31.716 1.492 59.048 1.00 36.48 341 ALA A C 1
ATOM 2181 O O . ALA A 1 341 ? -30.553 1.469 58.637 1.00 37.00 341 ALA A O 1
ATOM 2183 N N . LEU A 1 342 ? -32.776 1.348 58.257 1.00 37.30 342 LEU A N 1
ATOM 2184 C CA . LEU A 1 342 ? -32.658 1.238 56.807 1.00 36.79 342 LEU A CA 1
ATOM 2185 C C . LEU A 1 342 ? -33.474 2.337 56.130 1.00 37.72 342 LEU A C 1
ATOM 2186 O O . LEU A 1 342 ? -34.702 2.251 56.036 1.00 38.57 342 LEU A O 1
ATOM 2191 N N . PHE A 1 343 ? -32.774 3.371 55.671 1.00 37.52 343 PHE A N 1
ATOM 2192 C CA . PHE A 1 343 ? -33.403 4.515 55.021 1.00 37.64 343 PHE A CA 1
ATOM 2193 C C . PHE A 1 343 ? -33.215 4.447 53.510 1.00 37.51 343 PHE A C 1
ATOM 2194 O O . PHE A 1 343 ? -32.100 4.249 53.024 1.00 37.08 343 PHE A O 1
ATOM 2202 N N . THR A 1 344 ? -34.314 4.612 52.777 1.00 38.86 344 THR A N 1
ATOM 2203 C CA . THR A 1 344 ? -34.287 4.577 51.317 1.00 39.18 344 THR A CA 1
ATOM 2204 C C . THR A 1 344 ? -34.943 5.826 50.733 1.00 40.98 344 THR A C 1
ATOM 2205 O O . THR A 1 344 ? -36.089 6.146 51.056 1.00 39.58 344 THR A O 1
ATOM 2209 N N . ARG A 1 345 ? -34.199 6.529 49.883 1.00 41.75 345 ARG A N 1
ATOM 2210 C CA . ARG A 1 345 ? -34.705 7.703 49.179 1.00 42.33 345 ARG A CA 1
ATOM 2211 C C . ARG A 1 345 ? -34.533 7.505 47.673 1.00 42.85 345 ARG A C 1
ATOM 2212 O O . ARG A 1 345 ? -33.516 7.895 47.091 1.00 44.40 345 ARG A O 1
ATOM 2220 N N . GLY A 1 346 ? -35.534 6.882 47.055 1.00 41.59 346 GLY A N 1
ATOM 2221 C CA . GLY A 1 346 ? -35.492 6.546 45.635 1.00 38.97 346 GLY A CA 1
ATOM 2222 C C . GLY A 1 346 ? -34.562 5.381 45.366 1.00 40.91 346 GLY A C 1
ATOM 2223 O O . GLY A 1 346 ? -34.868 4.240 45.717 1.00 40.42 346 GLY A O 1
ATOM 2224 N N . GLU A 1 347 ? -33.424 5.674 44.742 1.00 41.10 347 GLU A N 1
ATOM 2225 C CA . GLU A 1 347 ? -32.398 4.667 44.474 1.00 42.48 347 GLU A CA 1
ATOM 2226 C C . GLU A 1 347 ? -31.149 4.904 45.329 1.00 41.73 347 GLU A C 1
ATOM 2227 O O . GLU A 1 347 ? -30.048 4.467 44.980 1.00 41.75 347 GLU A O 1
ATOM 2233 N N . THR A 1 348 ? -31.338 5.598 46.450 1.00 40.20 348 THR A N 1
ATOM 2234 C CA . THR A 1 348 ? -30.276 5.839 47.421 1.00 39.05 348 THR A CA 1
ATOM 2235 C C . THR A 1 348 ? -30.673 5.219 48.760 1.00 38.56 348 THR A C 1
ATOM 2236 O O . THR A 1 348 ? -31.659 5.630 49.376 1.00 38.58 348 THR A O 1
ATOM 2240 N N . GLN A 1 349 ? -29.903 4.226 49.199 1.00 36.50 349 GLN A N 1
ATOM 2241 C CA . GLN A 1 349 ? -30.214 3.481 50.418 1.00 35.13 349 GLN A CA 1
ATOM 2242 C C . GLN A 1 349 ? -29.009 3.400 51.354 1.00 35.88 349 GLN A C 1
ATOM 2243 O O . GLN A 1 349 ? -27.870 3.252 50.903 1.00 35.28 349 GLN A O 1
ATOM 2249 N N . ALA A 1 350 ? -29.274 3.494 52.656 1.00 36.61 350 ALA A N 1
ATOM 2250 C CA . ALA A 1 350 ? -28.226 3.442 53.672 1.00 35.08 350 ALA A CA 1
ATOM 2251 C C . ALA A 1 350 ? -28.614 2.569 54.864 1.00 34.50 350 ALA A C 1
ATOM 2252 O O . ALA A 1 350 ? -29.628 2.814 55.524 1.00 36.89 350 ALA A O 1
ATOM 2254 N N . LEU A 1 351 ? -27.802 1.547 55.122 1.00 32.89 351 LEU A N 1
ATOM 2255 C CA . LEU A 1 351 ? -27.951 0.696 56.298 1.00 32.06 351 LEU A CA 1
ATOM 2256 C C . LEU A 1 351 ? -27.100 1.271 57.430 1.00 31.49 351 LEU A C 1
ATOM 2257 O O . LEU A 1 351 ? -25.881 1.088 57.459 1.00 32.58 351 LEU A O 1
ATOM 2262 N N . VAL A 1 352 ? -27.751 1.969 58.356 1.00 30.79 352 VAL A N 1
ATOM 2263 C CA . VAL A 1 352 ? -27.045 2.699 59.408 1.00 29.43 352 VAL A CA 1
ATOM 2264 C C . VAL A 1 352 ? -27.243 2.058 60.783 1.00 31.11 352 VAL A C 1
ATOM 2265 O O . VAL A 1 352 ? -28.370 1.747 61.179 1.00 31.12 352 VAL A O 1
ATOM 2269 N N . THR A 1 353 ? -26.135 1.866 61.498 1.00 30.42 353 THR A N 1
ATOM 2270 C CA . THR A 1 353 ? -26.142 1.223 62.813 1.00 30.27 353 THR A CA 1
ATOM 2271 C C . THR A 1 353 ? -25.623 2.144 63.916 1.00 31.36 353 THR A C 1
ATOM 2272 O O . THR A 1 353 ? -24.866 3.079 63.650 1.00 31.61 353 THR A O 1
ATOM 2276 N N . ALA A 1 354 ? -26.038 1.868 65.151 1.00 31.48 354 ALA A N 1
ATOM 2277 C CA . ALA A 1 354 ? -25.594 2.623 66.321 1.00 28.18 354 ALA A CA 1
ATOM 2278 C C . ALA A 1 354 ? -25.101 1.684 67.420 1.00 29.64 354 ALA A C 1
ATOM 2279 O O . ALA A 1 354 ? -25.767 0.700 67.754 1.00 26.23 354 ALA A O 1
ATOM 2281 N N . THR A 1 355 ? -23.931 1.995 67.974 1.00 31.84 355 THR A N 1
ATOM 2282 C CA . THR A 1 355 ? -23.313 1.171 69.013 1.00 34.97 355 THR A CA 1
ATOM 2283 C C . THR A 1 355 ? -22.983 2.003 70.252 1.00 37.95 355 THR A C 1
ATOM 2284 O O . THR A 1 355 ? -22.401 3.085 70.150 1.00 39.01 355 THR A O 1
ATOM 2288 N N . LEU A 1 356 ? -23.363 1.483 71.417 1.00 39.52 356 LEU A N 1
ATOM 2289 C CA . LEU A 1 356 ? -23.127 2.151 72.695 1.00 42.10 356 LEU A CA 1
ATOM 2290 C C . LEU A 1 356 ? -21.948 1.536 73.442 1.00 42.69 356 LEU A C 1
ATOM 2291 O O . LEU A 1 356 ? -21.806 0.311 73.497 1.00 43.31 356 LEU A O 1
ATOM 2296 N N . GLY A 1 357 ? -21.114 2.396 74.021 1.00 45.43 357 GLY A N 1
ATOM 2297 C CA . GLY A 1 357 ? -19.948 1.962 74.787 1.00 48.54 357 GLY A CA 1
ATOM 2298 C C . GLY A 1 357 ? -19.825 2.673 76.122 1.00 52.09 357 GLY A C 1
ATOM 2299 O O . GLY A 1 357 ? -20.419 3.735 76.329 1.00 51.56 357 GLY A O 1
ATOM 2300 N N . THR A 1 358 ? -19.047 2.083 77.027 1.00 55.41 358 THR A N 1
ATOM 2301 C CA . THR A 1 358 ? -18.832 2.648 78.357 1.00 58.43 358 THR A CA 1
ATOM 2302 C C . THR A 1 358 ? -17.381 3.094 78.533 1.00 60.39 358 THR A C 1
ATOM 2303 O O . THR A 1 358 ? -16.450 2.401 78.120 1.00 62.54 358 THR A O 1
ATOM 2307 N N . ASP A 1 374 ? -12.511 10.494 71.248 1.00 52.58 374 ASP A N 1
ATOM 2308 C CA . ASP A 1 374 ? -13.757 11.126 70.828 1.00 53.10 374 ASP A CA 1
ATOM 2309 C C . ASP A 1 374 ? -14.964 10.346 71.346 1.00 50.39 374 ASP A C 1
ATOM 2310 O O . ASP A 1 374 ? -14.998 9.115 71.272 1.00 51.93 374 ASP A O 1
ATOM 2315 N N . THR A 1 375 ? -15.948 11.074 71.868 1.00 47.57 375 THR A N 1
ATOM 2316 C CA . THR A 1 375 ? -17.152 10.468 72.445 1.00 44.48 375 THR A CA 1
ATOM 2317 C C . THR A 1 375 ? -18.209 10.107 71.394 1.00 40.96 375 THR A C 1
ATOM 2318 O O . THR A 1 375 ? -19.016 9.200 71.609 1.00 38.05 375 THR A O 1
ATOM 2322 N N . PHE A 1 376 ? -18.199 10.816 70.269 1.00 37.96 376 PHE A N 1
ATOM 2323 C CA . PHE A 1 376 ? -19.115 10.530 69.167 1.00 35.89 376 PHE A CA 1
ATOM 2324 C C . PHE A 1 376 ? -18.348 10.198 67.889 1.00 33.99 376 PHE A C 1
ATOM 2325 O O . PHE A 1 376 ? -17.767 11.079 67.251 1.00 34.61 376 PHE A O 1
ATOM 2333 N N . LEU A 1 377 ? -18.348 8.916 67.532 1.00 31.33 377 LEU A N 1
ATOM 2334 C CA . LEU A 1 377 ? -17.647 8.436 66.345 1.00 30.13 377 LEU A CA 1
ATOM 2335 C C . LEU A 1 377 ? -18.616 8.184 65.196 1.00 30.35 377 LEU A C 1
ATOM 2336 O O . LEU A 1 377 ? -19.719 7.671 65.402 1.00 30.48 377 LEU A O 1
ATOM 2341 N N . PHE A 1 378 ? -18.198 8.553 63.988 1.00 30.21 378 PHE A N 1
ATOM 2342 C CA . PHE A 1 378 ? -19.005 8.342 62.792 1.00 31.10 378 PHE A CA 1
ATOM 2343 C C . PHE A 1 378 ? -18.163 7.713 61.688 1.00 30.90 378 PHE A C 1
ATOM 2344 O O . PHE A 1 378 ? -17.140 8.270 61.280 1.00 27.99 378 PHE A O 1
ATOM 2352 N N . HIS A 1 379 ? -18.597 6.548 61.216 1.00 30.41 379 HIS A N 1
ATOM 2353 C CA . HIS A 1 379 ? -17.924 5.860 60.119 1.00 30.70 379 HIS A CA 1
ATOM 2354 C C . HIS A 1 379 ? -18.837 5.741 58.902 1.00 30.78 379 HIS A C 1
ATOM 2355 O O . HIS A 1 379 ? -20.044 5.526 59.034 1.00 30.09 379 HIS A O 1
ATOM 2362 N N . TYR A 1 380 ? -18.241 5.882 57.722 1.00 32.50 380 TYR A N 1
ATOM 2363 C CA . TYR A 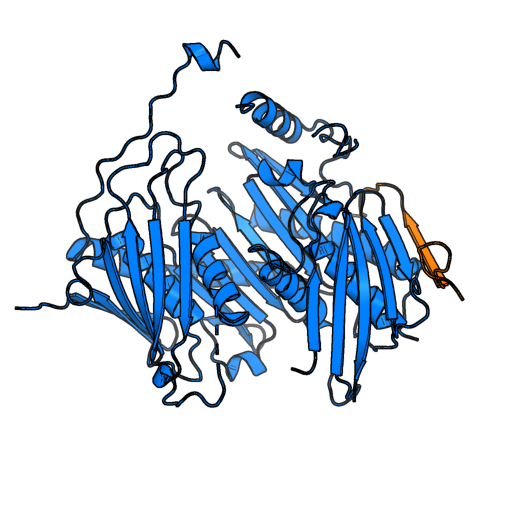1 380 ? -18.979 5.897 56.465 1.00 31.95 380 TYR A CA 1
ATOM 2364 C C . TYR A 1 380 ? -18.317 4.970 55.452 1.00 30.74 380 TYR A C 1
ATOM 2365 O O . TYR A 1 380 ? -17.142 5.139 55.116 1.00 29.15 380 TYR A O 1
ATOM 2374 N N . ASN A 1 381 ? -19.079 3.988 54.977 1.00 31.79 381 ASN A N 1
ATOM 2375 C CA . ASN A 1 381 ? -18.585 3.025 53.999 1.00 31.63 381 ASN A CA 1
ATOM 2376 C C . ASN A 1 381 ? -19.296 3.156 52.657 1.00 31.51 381 ASN A C 1
ATOM 2377 O O . ASN A 1 381 ? -20.528 3.167 52.595 1.00 28.64 381 ASN A O 1
ATOM 2382 N N . PHE A 1 382 ? -18.508 3.259 51.589 1.00 33.15 382 PHE A N 1
ATOM 2383 C CA . PHE A 1 382 ? -19.041 3.337 50.231 1.00 34.95 382 PHE A CA 1
ATOM 2384 C C . PHE A 1 382 ? -18.502 2.185 49.376 1.00 33.63 382 PHE A C 1
ATOM 2385 O O . PHE A 1 382 ? -17.477 2.333 48.703 1.00 35.50 382 PHE A O 1
ATOM 2393 N N . PRO A 1 383 ? -19.184 1.024 49.416 1.00 29.40 383 PRO A N 1
ATOM 2394 C CA . PRO A 1 383 ? -18.784 -0.136 48.621 1.00 32.31 383 PRO A CA 1
ATOM 2395 C C . PRO A 1 383 ? -19.171 0.010 47.143 1.00 34.99 383 PRO A C 1
ATOM 2396 O O . PRO A 1 383 ? -20.108 0.749 46.829 1.00 33.62 383 PRO A O 1
ATOM 2400 N N . PRO A 1 384 ? -18.452 -0.690 46.239 1.00 35.25 384 PRO A N 1
ATOM 2401 C CA . PRO A 1 384 ? -18.686 -0.579 44.794 1.00 36.49 384 PRO A CA 1
ATOM 2402 C C . PRO A 1 384 ? -20.049 -1.088 44.315 1.00 37.28 384 PRO A C 1
ATOM 2403 O O . PRO A 1 384 ? -20.514 -0.667 43.253 1.00 41.90 384 PRO A O 1
ATOM 2407 N N . TYR A 1 385 ? -20.677 -1.978 45.083 1.00 37.38 385 TYR A N 1
ATOM 2408 C CA . TYR A 1 385 ? -21.964 -2.566 44.689 1.00 36.18 385 TYR A CA 1
ATOM 2409 C C . TYR A 1 385 ? -23.148 -1.599 44.805 1.00 37.81 385 TYR A C 1
ATOM 2410 O O . TYR A 1 385 ? -24.239 -1.885 44.304 1.00 40.26 385 TYR A O 1
ATOM 2419 N N . SER A 1 386 ? -22.922 -0.461 45.461 1.00 37.03 386 SER A N 1
ATOM 2420 C CA . SER A 1 386 ? -23.949 0.568 45.640 1.00 37.44 386 SER A CA 1
ATOM 2421 C C . SER A 1 386 ? -24.373 1.214 44.320 1.00 39.08 386 SER A C 1
ATOM 2422 O O . SER A 1 386 ? -25.517 1.650 44.176 1.00 37.53 386 SER A O 1
ATOM 2425 N N . VAL A 1 387 ? -23.444 1.274 43.369 1.00 40.24 387 VAL A N 1
ATOM 2426 C CA . VAL A 1 387 ? -23.713 1.823 42.037 1.00 41.89 387 VAL A CA 1
ATOM 2427 C C . VAL A 1 387 ? -23.796 0.728 40.965 1.00 43.66 387 VAL A C 1
ATOM 2428 O O . VAL A 1 387 ? -23.993 1.019 39.781 1.00 44.31 387 VAL A O 1
ATOM 2432 N N . GLY A 1 388 ? -23.654 -0.525 41.393 1.00 43.70 388 GLY A N 1
ATOM 2433 C CA . GLY A 1 388 ? -23.678 -1.671 40.485 1.00 44.83 388 GLY A CA 1
ATOM 2434 C C . GLY A 1 388 ? -22.367 -1.845 39.742 1.00 47.47 388 GLY A C 1
ATOM 2435 O O . GLY A 1 388 ? -22.357 -2.140 38.546 1.00 48.78 388 GLY A O 1
ATOM 2436 N N . GLU A 1 389 ? -21.261 -1.661 40.461 1.00 47.61 389 GLU A N 1
ATOM 2437 C CA . GLU A 1 389 ? -19.921 -1.754 39.884 1.00 48.69 389 GLU A CA 1
ATOM 2438 C C . GLU A 1 389 ? -19.011 -2.667 40.704 1.00 48.97 389 GLU A C 1
ATOM 2439 O O . GLU A 1 389 ? -19.352 -3.062 41.822 1.00 50.17 389 GLU A O 1
ATOM 2445 N N . THR A 1 390 ? -17.853 -2.998 40.142 1.00 49.45 390 THR A N 1
ATOM 2446 C CA . THR A 1 390 ? -16.892 -3.861 40.818 1.00 49.73 390 THR A CA 1
ATOM 2447 C C . THR A 1 390 ? -15.580 -3.128 41.077 1.00 52.47 390 THR A C 1
ATOM 2448 O O . THR A 1 390 ? -14.750 -2.985 40.179 1.00 53.06 390 THR A O 1
ATOM 2452 N N . GLY A 1 391 ? -15.400 -2.666 42.310 1.00 54.70 391 GLY A N 1
ATOM 2453 C CA . GLY A 1 391 ? -14.195 -1.950 42.687 1.00 56.62 391 GLY A CA 1
ATOM 2454 C C . GLY A 1 391 ? -13.514 -2.556 43.899 1.00 59.85 391 GLY A C 1
ATOM 2455 O O . GLY A 1 391 ? -13.665 -3.746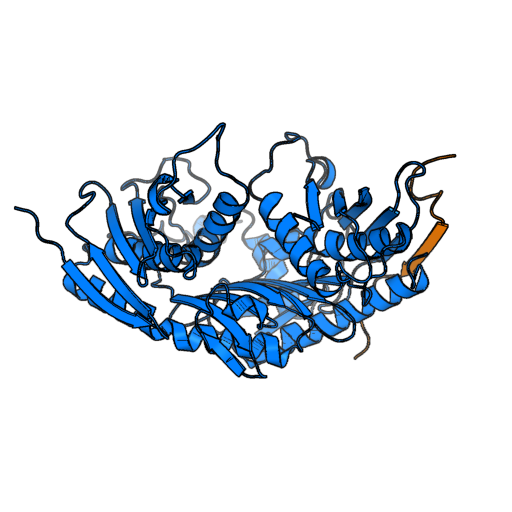 44.177 1.00 58.58 391 GLY A O 1
ATOM 2456 N N . MET A 1 392 ? -12.762 -1.733 44.622 1.00 62.82 392 MET A N 1
ATOM 2457 C CA . MET A 1 392 ? -12.052 -2.189 45.811 1.00 68.37 392 MET A CA 1
ATOM 2458 C C . MET A 1 392 ? -12.895 -1.990 47.066 1.00 68.83 392 MET A C 1
ATOM 2459 O O . MET A 1 392 ? -13.891 -1.267 47.049 1.00 69.04 392 MET A O 1
ATOM 2464 N N . VAL A 1 393 ? -12.488 -2.636 48.154 1.00 72.49 393 VAL A N 1
ATOM 2465 C CA . VAL A 1 393 ? -13.203 -2.531 49.420 1.00 76.86 393 VAL A CA 1
ATOM 2466 C C . VAL A 1 393 ? -12.254 -2.183 50.562 1.00 77.94 393 VAL A C 1
ATOM 2467 O O . VAL A 1 393 ? -11.139 -2.699 50.635 1.00 78.69 393 VAL A O 1
ATOM 2471 N N . GLY A 1 394 ? -12.703 -1.303 51.451 1.00 80.05 394 GLY A N 1
ATOM 2472 C CA . GLY A 1 394 ? -11.892 -0.882 52.592 1.00 82.10 394 GLY A CA 1
ATOM 2473 C C . GLY A 1 394 ? -11.115 0.399 52.351 1.00 85.95 394 GLY A C 1
ATOM 2474 O O . GLY A 1 394 ? -10.780 1.114 53.298 1.00 86.10 394 GLY A O 1
ATOM 2475 N N . SER A 1 395 ? -10.825 0.688 51.087 1.00 87.91 395 SER A N 1
ATOM 2476 C CA . SER A 1 395 ? -10.058 1.876 50.731 1.00 89.83 395 SER A CA 1
ATOM 2477 C C . SER A 1 395 ? -10.954 3.100 50.570 1.00 90.56 395 SER A C 1
ATOM 2478 O O . SER A 1 395 ? -11.747 3.182 49.632 1.00 91.02 395 SER A O 1
ATOM 2481 N N . PRO A 1 396 ? -10.819 4.050 51.489 1.00 90.81 396 PRO A N 1
ATOM 2482 C CA . PRO A 1 396 ? -11.597 5.292 51.432 1.00 90.18 396 PRO A CA 1
ATOM 2483 C C . PRO A 1 396 ? -11.247 6.101 50.188 1.00 89.68 396 PRO A C 1
ATOM 2484 O O . PRO A 1 396 ? -10.331 6.923 50.223 1.00 89.76 396 PRO A O 1
ATOM 2488 N N . LYS A 1 397 ? -11.975 5.866 49.101 1.00 88.48 397 LYS A N 1
ATOM 2489 C CA . LYS A 1 397 ? -11.736 6.577 47.851 1.00 87.01 397 LYS A CA 1
ATOM 2490 C C . LYS A 1 397 ? -12.058 8.064 47.957 1.00 86.94 397 LYS A C 1
ATOM 2491 O O . LYS A 1 397 ? -13.076 8.527 47.445 1.00 88.05 397 LYS A O 1
ATOM 2493 N N . ARG A 1 398 ? -11.206 8.875 48.534 1.00 84.81 398 ARG A N 1
ATOM 2494 C CA . ARG A 1 398 ? -11.409 10.308 48.388 1.00 83.27 398 ARG A CA 1
ATOM 2495 C C . ARG A 1 398 ? -12.871 10.726 48.520 1.00 80.38 398 ARG A C 1
ATOM 2496 O O . ARG A 1 398 ? -13.318 11.697 47.894 1.00 81.13 398 ARG A O 1
ATOM 2498 N N . ARG A 1 399 ? -13.620 10.005 49.324 1.00 74.86 399 ARG A N 1
ATOM 2499 C CA . ARG A 1 399 ? -15.009 10.283 49.461 1.00 69.00 399 ARG A CA 1
ATOM 2500 C C . ARG A 1 399 ? -15.344 10.015 50.905 1.00 65.07 399 ARG A C 1
ATOM 2501 O O . ARG A 1 399 ? -15.695 10.891 51.633 1.00 63.20 399 ARG A O 1
ATOM 2503 N N . GLU A 1 400 ? -15.219 8.758 51.277 1.00 60.54 400 GLU A N 1
ATOM 2504 C CA . GLU A 1 400 ? -15.679 8.224 52.530 1.00 57.36 400 GLU A CA 1
ATOM 2505 C C . GLU A 1 400 ? -15.417 9.082 53.740 1.00 54.60 400 GLU A C 1
ATOM 2506 O O . GLU A 1 400 ? -16.258 9.213 54.576 1.00 53.75 400 GLU A O 1
ATOM 2512 N N . ILE A 1 401 ? -14.236 9.660 53.824 1.00 52.38 401 ILE A N 1
ATOM 2513 C CA . ILE A 1 401 ? -13.848 10.549 54.919 1.00 48.65 401 ILE A CA 1
ATOM 2514 C C . ILE A 1 401 ? -14.617 11.872 54.832 1.00 45.49 401 ILE A C 1
ATOM 2515 O O . ILE A 1 401 ? -15.023 12.431 55.855 1.00 42.35 401 ILE A O 1
ATOM 2520 N N . GLY A 1 402 ? -14.818 12.354 53.607 1.00 44.38 402 GLY A N 1
ATOM 2521 C CA . GLY A 1 402 ? -15.520 13.613 53.356 1.00 45.18 402 GLY A CA 1
ATOM 2522 C C . GLY A 1 402 ? -17.009 13.558 53.641 1.00 45.88 402 GLY A C 1
ATOM 2523 O O . GLY A 1 402 ? -17.549 14.440 54.312 1.00 45.50 402 GLY A O 1
ATOM 2524 N N . HIS A 1 403 ? -17.671 12.522 53.127 1.00 46.46 403 HIS A N 1
ATOM 2525 C CA . HIS A 1 403 ? -19.110 12.333 53.328 1.00 45.71 403 HIS A CA 1
ATOM 2526 C C . HIS A 1 403 ? -19.441 11.902 54.756 1.00 44.60 403 HIS A C 1
ATOM 2527 O O . HIS A 1 403 ? -20.531 12.186 55.259 1.00 45.74 403 HIS A O 1
ATOM 2534 N N . GLY A 1 404 ? -18.497 11.215 55.397 1.00 40.91 404 GLY A N 1
ATOM 2535 C CA . GLY A 1 404 ? -18.657 10.742 56.772 1.00 37.23 404 GLY A CA 1
ATOM 2536 C C . GLY A 1 404 ? -18.683 11.861 57.794 1.00 36.39 404 GLY A C 1
ATOM 2537 O O . GLY A 1 404 ? -19.507 11.852 58.711 1.00 37.94 404 GLY A O 1
ATOM 2538 N N . ARG A 1 405 ? -17.774 12.820 57.634 1.00 35.55 405 ARG A N 1
ATOM 2539 C CA . ARG A 1 405 ? -17.713 13.999 58.496 1.00 34.91 405 ARG A CA 1
ATOM 2540 C C . ARG A 1 405 ? -18.880 14.946 58.211 1.00 35.91 405 ARG A C 1
ATOM 2541 O O . ARG A 1 405 ? -19.359 15.641 59.110 1.00 39.05 405 ARG A O 1
ATOM 2549 N N . LEU A 1 406 ? -19.329 14.957 56.956 1.00 34.98 406 LEU A N 1
ATOM 2550 C CA . LEU A 1 406 ? -20.492 15.734 56.532 1.00 35.78 406 LEU A CA 1
ATOM 2551 C C . LEU A 1 406 ? -21.747 15.236 57.248 1.00 34.47 406 LEU A C 1
ATOM 2552 O O . LEU A 1 406 ? -22.543 16.033 57.751 1.00 32.78 406 LEU A O 1
ATOM 2557 N N . ALA A 1 407 ? -21.908 13.915 57.288 1.00 34.30 407 ALA A N 1
ATOM 2558 C CA . ALA A 1 407 ? -23.037 13.277 57.961 1.00 33.01 407 ALA A CA 1
ATOM 2559 C C . ALA A 1 407 ? -22.910 13.350 59.482 1.00 33.93 407 ALA A C 1
ATOM 2560 O O . ALA A 1 407 ? -23.915 13.327 60.195 1.00 35.84 407 ALA A O 1
ATOM 2562 N N . LYS A 1 408 ? -21.672 13.436 59.967 1.00 35.26 408 LYS A N 1
ATOM 2563 C CA . LYS A 1 408 ? -21.390 13.608 61.391 1.00 36.13 408 LYS A CA 1
ATOM 2564 C C . LYS A 1 408 ? -21.808 15.002 61.862 1.00 35.95 408 LYS A C 1
ATOM 2565 O O . LYS A 1 408 ? -22.398 15.150 62.934 1.00 36.92 408 LYS A O 1
ATOM 2571 N N . ARG A 1 409 ? -21.501 16.012 61.048 1.00 37.66 409 ARG A N 1
ATOM 2572 C CA . ARG A 1 409 ? -21.847 17.406 61.339 1.00 37.33 409 ARG A CA 1
ATOM 2573 C C . ARG A 1 409 ? -23.355 17.656 61.301 1.00 36.98 409 ARG A C 1
ATOM 2574 O O . ARG A 1 409 ? -23.852 18.584 61.942 1.00 36.78 409 ARG A O 1
ATOM 2582 N N . GLY A 1 410 ? -24.071 16.824 60.548 1.00 34.07 410 GLY A N 1
ATOM 2583 C CA . GLY A 1 410 ? -25.527 16.900 60.467 1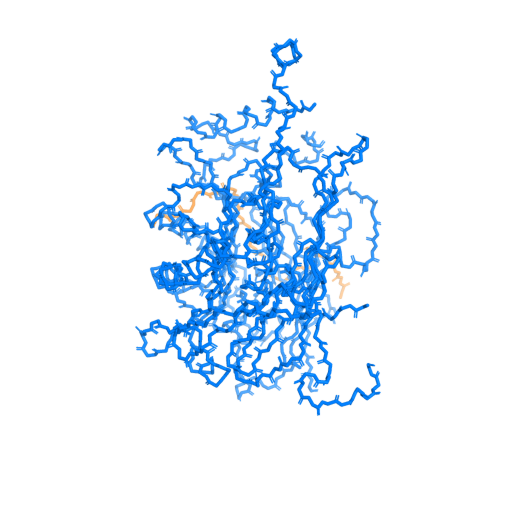.00 32.87 410 GLY A CA 1
ATOM 2584 C C . GLY A 1 410 ? -26.229 16.337 61.690 1.00 36.54 410 GLY A C 1
ATOM 2585 O O . GLY A 1 410 ? -27.383 16.672 61.956 1.00 36.30 410 GLY A O 1
ATOM 2586 N N . VAL A 1 411 ? -25.526 15.489 62.439 1.00 37.91 411 VAL A N 1
ATOM 2587 C CA . VAL A 1 411 ? -26.099 14.808 63.602 1.00 37.40 411 VAL A CA 1
ATOM 2588 C C . VAL A 1 411 ? -25.544 15.355 64.926 1.00 38.31 411 VAL A C 1
ATOM 2589 O O . VAL A 1 411 ? -26.181 15.224 65.974 1.00 38.37 411 VAL A O 1
ATOM 2593 N N . LEU A 1 412 ? -24.372 15.985 64.866 1.00 39.26 412 LEU A N 1
ATOM 2594 C CA . LEU A 1 412 ? -23.666 16.470 66.060 1.00 40.52 412 LEU A CA 1
ATOM 2595 C C . LEU A 1 412 ? -24.442 17.512 66.880 1.00 41.21 412 LEU A C 1
ATOM 2596 O O . LEU A 1 412 ? -24.222 17.645 68.086 1.00 43.26 412 LEU A O 1
ATOM 2601 N N . ALA A 1 413 ? -25.348 18.236 66.224 1.00 41.09 413 ALA A N 1
ATOM 2602 C CA . ALA A 1 413 ? -26.142 19.277 66.880 1.00 41.29 413 ALA A CA 1
ATOM 2603 C C . ALA A 1 413 ? -27.200 18.719 67.832 1.00 42.51 413 ALA A C 1
ATOM 2604 O O . ALA A 1 413 ? -27.425 19.274 68.910 1.00 42.99 413 ALA A O 1
ATOM 2606 N N . VAL A 1 414 ? -27.842 17.624 67.430 1.00 42.67 414 VAL A N 1
ATOM 2607 C CA . VAL A 1 414 ? -28.925 17.023 68.216 1.00 40.38 414 VAL A CA 1
ATOM 2608 C C . VAL A 1 414 ? -28.437 15.997 69.247 1.00 40.57 414 VAL A C 1
ATOM 2609 O O . VAL A 1 414 ? -29.222 15.518 70.068 1.00 41.47 414 VAL A O 1
ATOM 2613 N N . MET A 1 415 ? -27.144 15.673 69.201 1.00 39.24 415 MET A N 1
ATOM 2614 C CA . MET A 1 415 ? -26.539 14.722 70.137 1.00 40.07 415 MET A CA 1
ATOM 2615 C C . MET A 1 415 ? -26.632 15.206 71.585 1.00 41.40 415 MET A C 1
ATOM 2616 O O . MET A 1 415 ? -26.309 16.362 71.872 1.00 43.42 415 MET A O 1
ATOM 2621 N N . PRO A 1 416 ? -27.082 14.323 72.501 1.00 42.80 416 PRO A N 1
ATOM 2622 C CA . PRO A 1 416 ? -27.267 14.681 73.910 1.00 43.85 416 PRO A CA 1
ATOM 2623 C C . PRO A 1 416 ? -25.955 14.985 74.631 1.00 44.97 416 PRO A C 1
ATOM 2624 O O . PRO A 1 416 ? -24.895 14.499 74.226 1.00 43.75 416 PRO A O 1
ATOM 2628 N N . ASP A 1 417 ? -26.043 15.787 75.690 1.00 47.37 417 ASP A N 1
ATOM 2629 C CA . ASP A 1 417 ? -24.884 16.157 76.500 1.00 51.11 417 ASP A CA 1
ATOM 2630 C C . ASP A 1 417 ? -24.341 14.960 77.279 1.00 52.07 417 ASP A C 1
ATOM 2631 O O . ASP A 1 417 ? -25.082 14.023 77.591 1.00 51.44 417 ASP A O 1
ATOM 2636 N N . MET A 1 418 ? -23.047 15.003 77.589 1.00 53.97 418 MET A N 1
ATOM 2637 C CA . MET A 1 418 ? -22.377 13.935 78.337 1.00 57.24 418 MET A CA 1
ATOM 2638 C C . MET A 1 418 ? -22.831 13.858 79.797 1.00 56.85 418 MET A C 1
ATOM 2639 O O . MET A 1 418 ? -22.608 12.851 80.470 1.00 57.50 418 MET A O 1
ATOM 2644 N N . ASP A 1 419 ? -23.465 14.927 80.275 1.00 56.96 419 ASP A N 1
ATOM 2645 C CA . ASP A 1 419 ? -23.993 14.981 81.637 1.00 57.50 419 ASP A CA 1
ATOM 2646 C C . ASP A 1 419 ? -25.295 14.188 81.757 1.00 56.73 419 ASP A C 1
ATOM 2647 O O . ASP A 1 419 ? -25.529 13.515 82.764 1.00 57.66 419 ASP A O 1
ATOM 2652 N N . LYS A 1 420 ? -26.132 14.275 80.724 1.00 55.80 420 LYS A N 1
ATOM 2653 C CA . LYS A 1 420 ? -27.406 13.561 80.680 1.00 54.68 420 LYS A CA 1
ATOM 2654 C C . LYS A 1 420 ? -27.229 12.141 80.139 1.00 53.45 420 LYS A C 1
ATOM 2655 O O . LYS A 1 420 ? -27.912 11.212 80.578 1.00 54.48 420 LYS A O 1
ATOM 2661 N N . PHE A 1 421 ? -26.308 11.984 79.190 1.00 52.07 421 PHE A N 1
ATOM 2662 C CA . PHE A 1 421 ? -26.054 10.699 78.546 1.00 50.18 421 PHE A CA 1
ATOM 2663 C C . PHE A 1 421 ? -24.546 10.447 78.421 1.00 48.72 421 PHE A C 1
ATOM 2664 O O . PHE A 1 421 ? -23.935 10.807 77.410 1.00 48.40 421 PHE A O 1
ATOM 2672 N N . PRO A 1 422 ? -23.940 9.831 79.457 1.00 49.36 422 PRO A N 1
ATOM 2673 C CA . PRO A 1 422 ? -22.497 9.598 79.494 1.00 50.34 422 PRO A CA 1
ATOM 2674 C C . PRO A 1 422 ? -22.086 8.270 78.851 1.00 51.65 422 PRO A C 1
ATOM 2675 O O . PRO A 1 422 ? -21.680 7.336 79.548 1.00 54.73 422 PRO A O 1
ATOM 2679 N N . TYR A 1 423 ? -22.198 8.199 77.526 1.00 51.15 423 TYR A N 1
ATOM 2680 C CA . TYR A 1 423 ? -21.845 6.994 76.776 1.00 49.50 423 TYR A CA 1
ATOM 2681 C C . TYR A 1 423 ? -21.152 7.336 75.459 1.00 47.03 423 TYR A C 1
ATOM 2682 O O . TYR A 1 423 ? -21.485 8.332 74.813 1.00 46.01 423 TYR A O 1
ATOM 2691 N N . THR A 1 424 ? -20.190 6.502 75.072 1.00 44.34 424 THR A N 1
ATOM 2692 C CA . THR A 1 424 ? -19.512 6.639 73.786 1.00 43.60 424 THR A CA 1
ATOM 2693 C C . THR A 1 424 ? -20.373 6.000 72.697 1.00 41.27 424 THR A C 1
ATOM 2694 O O . THR A 1 424 ? -20.681 4.807 72.757 1.00 40.96 424 THR A O 1
ATOM 2698 N N . VAL A 1 425 ? -20.765 6.805 71.713 1.00 37.30 425 VAL A N 1
ATOM 2699 C CA . VAL A 1 425 ? -21.653 6.348 70.645 1.00 35.03 425 VAL A CA 1
ATOM 2700 C C . VAL A 1 425 ? -20.930 6.320 69.300 1.00 34.31 425 VAL A C 1
ATOM 2701 O O . VAL A 1 425 ? -20.367 7.328 68.865 1.00 32.38 425 VAL A O 1
ATOM 2705 N N . ARG A 1 426 ? -20.947 5.157 68.653 1.00 31.54 426 ARG A N 1
ATOM 2706 C CA . ARG A 1 426 ? -20.380 5.000 67.317 1.00 30.35 426 ARG A CA 1
ATOM 2707 C C . ARG A 1 426 ? -21.478 4.698 66.300 1.00 31.45 426 ARG A C 1
ATOM 2708 O O . ARG A 1 426 ? -22.282 3.782 66.492 1.00 29.16 426 ARG A O 1
ATOM 2716 N N . VAL A 1 427 ? -21.504 5.481 65.224 1.00 31.88 427 VAL A N 1
ATOM 2717 C CA . VAL A 1 427 ? -22.505 5.330 64.170 1.00 29.20 427 VAL A CA 1
ATOM 2718 C C . VAL A 1 427 ? -21.836 4.942 62.850 1.00 30.00 427 VAL A C 1
ATOM 2719 O O . VAL A 1 427 ? -21.013 5.691 62.317 1.00 28.37 427 VAL A O 1
ATOM 2723 N N . VAL A 1 428 ? -22.190 3.767 62.335 1.00 29.04 428 VAL A N 1
ATOM 2724 C CA . VAL A 1 428 ? -21.634 3.266 61.076 1.00 28.41 428 VAL A CA 1
ATOM 2725 C C . VAL A 1 428 ? -22.709 3.230 59.991 1.00 30.16 428 VAL A C 1
ATOM 2726 O O . VAL A 1 428 ? -23.763 2.615 60.169 1.00 30.22 428 VAL A O 1
ATOM 2730 N N . SER A 1 429 ? -22.437 3.891 58.871 1.00 31.37 429 SER A N 1
ATOM 2731 C CA . SER A 1 429 ? -23.381 3.939 57.761 1.00 31.68 429 SER A CA 1
ATOM 2732 C C . SER A 1 429 ? -22.912 3.075 56.595 1.00 31.40 429 SER A C 1
ATOM 2733 O O . SER A 1 429 ? -21.773 3.193 56.142 1.00 31.97 429 SER A O 1
ATOM 2736 N N . GLU A 1 430 ? -23.796 2.207 56.115 1.00 30.30 430 GLU A N 1
ATOM 2737 C CA . GLU A 1 430 ? -23.478 1.326 54.999 1.00 30.99 430 GLU A CA 1
ATOM 2738 C C . GLU A 1 430 ? -24.303 1.681 53.767 1.00 29.46 430 GLU A C 1
ATOM 2739 O O . GLU A 1 430 ? -25.511 1.446 53.728 1.00 29.32 430 GLU A O 1
ATOM 2745 N N . ILE A 1 431 ? -23.644 2.248 52.762 1.00 30.85 431 ILE A N 1
ATOM 2746 C CA . ILE A 1 431 ? -24.317 2.644 51.530 1.00 31.35 431 ILE A CA 1
ATOM 2747 C C . ILE A 1 431 ? -24.585 1.440 50.632 1.00 30.20 431 ILE A C 1
ATOM 2748 O O . ILE A 1 431 ? -23.702 0.989 49.903 1.00 30.37 431 ILE A O 1
ATOM 2753 N N . THR A 1 432 ? -25.809 0.926 50.690 1.00 32.23 432 THR A N 1
ATOM 2754 C CA . THR A 1 432 ? -26.200 -0.224 49.872 1.00 34.04 432 THR A CA 1
ATOM 2755 C C . THR A 1 432 ? -26.628 0.191 48.464 1.00 35.22 432 THR A C 1
ATOM 2756 O O . THR A 1 432 ? -26.461 -0.571 47.510 1.00 37.97 432 THR A O 1
ATOM 2760 N N . GLU A 1 433 ? -27.185 1.396 48.349 1.00 34.27 433 GLU A N 1
ATOM 2761 C CA . GLU A 1 433 ? -27.570 1.974 47.060 1.00 35.94 433 GLU A CA 1
ATOM 2762 C C . GLU A 1 433 ? -27.192 3.452 47.004 1.00 36.39 433 GLU A C 1
ATOM 2763 O O . GLU A 1 433 ? -27.338 4.174 47.993 1.00 37.79 433 GLU A O 1
ATOM 2769 N N . SER A 1 434 ? -26.712 3.894 45.844 1.00 36.84 434 SER A N 1
ATOM 2770 C CA . SER A 1 434 ? -26.280 5.280 45.665 1.00 38.70 434 SER A CA 1
ATOM 2771 C C . SER A 1 434 ? -26.727 5.861 44.325 1.00 41.12 434 SER A C 1
ATOM 2772 O O . SER A 1 434 ? -26.335 5.373 43.261 1.00 41.74 434 SER A O 1
ATOM 2775 N N . ASN A 1 435 ? -27.551 6.905 44.396 1.00 42.40 435 ASN A N 1
ATOM 2776 C CA . ASN A 1 435 ? -28.020 7.633 43.216 1.00 43.19 435 ASN A CA 1
ATOM 2777 C C . ASN A 1 435 ? -28.454 9.059 43.571 1.00 42.87 435 ASN A C 1
ATOM 2778 O O . ASN A 1 435 ? -29.540 9.508 43.194 1.00 42.55 435 ASN A O 1
ATOM 2783 N N . GLY A 1 436 ? -27.595 9.765 44.299 1.00 41.54 436 GLY A N 1
ATOM 2784 C CA . GLY A 1 436 ? -27.902 11.110 44.748 1.00 41.99 436 GLY A CA 1
ATOM 2785 C C . GLY A 1 436 ? -27.660 11.296 46.233 1.00 41.21 436 GLY A C 1
ATOM 2786 O O . GLY A 1 436 ? -28.553 11.071 47.050 1.00 41.01 436 GLY A O 1
ATOM 2787 N N . SER A 1 437 ? -26.446 11.709 46.583 1.00 42.25 437 SER A N 1
ATOM 2788 C CA . SER A 1 437 ? -26.151 12.159 47.937 1.00 40.95 437 SER A CA 1
ATOM 2789 C C . SER A 1 437 ? -26.423 11.102 49.002 1.00 39.69 437 SER A C 1
ATOM 2790 O O . SER A 1 437 ? -27.406 11.187 49.738 1.00 38.62 437 SER A O 1
ATOM 2793 N N . SER A 1 438 ? -25.546 10.106 49.077 1.00 37.61 438 SER A N 1
ATOM 2794 C CA . SER A 1 438 ? -25.635 9.084 50.113 1.00 37.00 438 SER A CA 1
ATOM 2795 C C . SER A 1 438 ? -25.202 9.594 51.484 1.00 35.60 438 SER A C 1
ATOM 2796 O O . SER A 1 438 ? -25.422 8.934 52.500 1.00 37.09 438 SER A O 1
ATOM 2799 N N . SER A 1 439 ? -24.586 10.771 51.505 1.00 33.58 439 SER A N 1
ATOM 2800 C CA . SER A 1 439 ? -24.180 11.403 52.759 1.00 35.11 439 SER A CA 1
ATOM 2801 C C . SER A 1 439 ? -25.382 11.940 53.535 1.00 34.02 439 SER A C 1
ATOM 2802 O O . SER A 1 439 ? -25.427 11.842 54.761 1.00 35.46 439 SER A O 1
ATOM 2805 N N . MET A 1 440 ? -26.345 12.509 52.811 1.00 35.30 440 MET A N 1
ATOM 2806 C CA . MET A 1 440 ? -27.569 13.040 53.413 1.00 33.88 440 MET A CA 1
ATOM 2807 C C . MET A 1 440 ? -28.529 11.925 53.824 1.00 33.64 440 MET A C 1
ATOM 2808 O O . MET A 1 440 ? -29.336 12.099 54.739 1.00 32.45 440 MET A O 1
ATOM 2813 N N . ALA A 1 441 ? -28.434 10.786 53.140 1.00 32.59 441 ALA A N 1
ATOM 2814 C CA . ALA A 1 441 ? -29.194 9.588 53.495 1.00 33.27 441 ALA A CA 1
ATOM 2815 C C . ALA A 1 441 ? -28.647 8.958 54.774 1.00 35.18 441 ALA A C 1
ATOM 2816 O O . ALA A 1 441 ? -29.377 8.285 55.505 1.00 36.24 441 ALA A O 1
ATOM 2818 N N . SER A 1 442 ? -27.359 9.184 55.031 1.00 35.50 442 SER A N 1
ATOM 2819 C CA . SER A 1 442 ? -26.704 8.723 56.253 1.00 33.47 442 SER A CA 1
ATOM 2820 C C . SER A 1 442 ? -27.141 9.541 57.467 1.00 33.64 442 SER A C 1
ATOM 2821 O O . SER A 1 442 ? -27.177 9.025 58.584 1.00 33.45 442 SER A O 1
ATOM 2824 N N . VAL A 1 443 ? -27.464 10.815 57.238 1.00 34.31 443 VAL A N 1
ATOM 2825 C CA . VAL A 1 443 ? -27.972 11.706 58.285 1.00 33.77 443 VAL A CA 1
ATOM 2826 C C . VAL A 1 443 ? -29.353 11.241 58.752 1.00 36.06 443 VAL A C 1
ATOM 2827 O O . VAL A 1 443 ? -29.626 11.190 59.955 1.00 37.92 443 VAL A O 1
ATOM 2831 N N . CYS A 1 444 ? -30.210 10.902 57.789 1.00 36.33 444 CYS A N 1
ATOM 2832 C CA . CYS A 1 444 ? -31.547 10.380 58.067 1.00 37.01 444 CYS A CA 1
ATOM 2833 C C . CYS A 1 444 ? -31.469 9.032 58.778 1.00 35.44 444 CYS A C 1
ATOM 2834 O O . CYS A 1 444 ? -32.194 8.791 59.744 1.00 36.00 444 CYS A O 1
ATOM 2837 N N . GLY A 1 445 ? -30.577 8.168 58.295 1.00 33.46 445 GLY A N 1
ATOM 2838 C CA . GLY A 1 445 ? -30.383 6.835 58.861 1.00 34.36 445 GLY A CA 1
ATOM 2839 C C . GLY A 1 445 ? -29.794 6.836 60.260 1.00 33.10 445 GLY A C 1
ATOM 2840 O O . GLY A 1 445 ? -30.123 5.970 61.072 1.00 33.65 445 GLY A O 1
ATOM 2841 N N . ALA A 1 446 ? -28.922 7.805 60.538 1.00 32.52 446 ALA A N 1
ATOM 2842 C CA . ALA A 1 446 ? -28.295 7.939 61.855 1.00 32.81 446 ALA A CA 1
ATOM 2843 C C . ALA A 1 446 ? -29.306 8.324 62.932 1.00 34.36 446 ALA A C 1
ATOM 2844 O O . ALA A 1 446 ? -29.276 7.779 64.036 1.00 34.22 446 ALA A O 1
ATOM 2846 N N . SER A 1 447 ? -30.199 9.253 62.595 1.00 37.31 447 SER A N 1
ATOM 2847 C CA . SER A 1 447 ? -31.236 9.728 63.514 1.00 37.46 447 SER A CA 1
ATOM 2848 C C . SER A 1 447 ? -32.190 8.613 63.940 1.00 37.35 447 SER A C 1
ATOM 2849 O O . SER A 1 447 ? -32.624 8.566 65.092 1.00 36.65 447 SER A O 1
ATOM 2852 N N . LEU A 1 448 ? -32.508 7.723 63.002 1.00 35.72 448 LEU A N 1
ATOM 2853 C CA . LEU A 1 448 ? -33.395 6.592 63.265 1.00 35.42 448 LEU A CA 1
ATOM 2854 C C . LEU A 1 448 ? -32.676 5.486 64.037 1.00 36.90 448 LEU A C 1
ATOM 2855 O O . LEU A 1 448 ? -33.286 4.805 64.865 1.00 38.26 448 LEU A O 1
ATOM 2860 N N . ALA A 1 449 ? -31.384 5.314 63.758 1.00 36.24 449 ALA A N 1
ATOM 2861 C CA . ALA A 1 449 ? -30.559 4.308 64.430 1.00 36.07 449 ALA A CA 1
ATOM 2862 C C . ALA A 1 449 ? -30.259 4.686 65.880 1.00 37.24 449 ALA A C 1
ATOM 2863 O O . ALA A 1 449 ? -30.160 3.813 66.745 1.00 38.54 449 ALA A O 1
ATOM 2865 N N . LEU A 1 450 ? -30.110 5.987 66.133 1.00 37.33 450 LEU A N 1
ATOM 2866 C CA . LEU A 1 450 ? -29.891 6.504 67.485 1.00 38.14 450 LEU A CA 1
ATOM 2867 C C . LEU A 1 450 ? -31.145 6.361 68.343 1.00 38.50 450 LEU A C 1
ATOM 2868 O O . LEU A 1 450 ? -31.060 6.022 69.525 1.00 36.50 450 LEU A O 1
ATOM 2873 N N . MET A 1 451 ? -32.304 6.620 67.737 1.00 40.46 451 MET A N 1
ATOM 2874 C CA . MET A 1 451 ? -33.596 6.452 68.405 1.00 40.68 451 MET A CA 1
ATOM 2875 C C . MET A 1 451 ? -33.908 4.979 68.668 1.00 41.99 451 MET A C 1
ATOM 2876 O O . MET A 1 451 ? -34.598 4.648 69.634 1.00 42.90 451 MET A O 1
ATOM 2881 N N . ASP A 1 452 ? -33.397 4.104 67.802 1.00 42.53 452 ASP A N 1
ATOM 2882 C CA . ASP A 1 452 ? -33.542 2.660 67.971 1.00 43.18 452 ASP A CA 1
ATOM 2883 C C . ASP A 1 452 ? -32.643 2.141 69.092 1.00 42.93 452 ASP A C 1
ATOM 2884 O O . ASP A 1 452 ? -33.018 1.221 69.822 1.00 43.48 452 ASP A O 1
ATOM 2889 N N . ALA A 1 453 ? -31.460 2.740 69.217 1.00 42.69 453 ALA A N 1
ATOM 2890 C CA . ALA A 1 453 ? -30.490 2.364 70.244 1.00 41.88 453 ALA A CA 1
ATOM 2891 C C . ALA A 1 453 ? -30.898 2.856 71.633 1.00 42.68 453 ALA A C 1
ATOM 2892 O O . ALA A 1 453 ? -30.455 2.312 72.647 1.00 41.89 453 ALA A O 1
ATOM 2894 N N . GLY A 1 454 ? -31.745 3.883 71.667 1.00 43.25 454 GLY A N 1
ATOM 2895 C CA . GLY A 1 454 ? -32.207 4.473 72.920 1.00 44.09 454 GLY A CA 1
ATOM 2896 C C . GLY A 1 454 ? -31.477 5.755 73.272 1.00 45.09 454 GLY A C 1
ATOM 2897 O O . GLY A 1 454 ? -31.586 6.248 74.396 1.00 45.11 454 GLY A O 1
ATOM 2898 N N . VAL A 1 455 ? -30.730 6.290 72.307 1.00 45.38 455 VAL A N 1
ATOM 2899 C CA . VAL A 1 455 ? -29.994 7.540 72.487 1.00 43.00 455 VAL A CA 1
ATOM 2900 C C . VAL A 1 455 ? -30.968 8.719 72.433 1.00 44.40 455 VAL A C 1
ATOM 2901 O O . VAL A 1 455 ? -31.627 8.935 71.412 1.00 46.70 455 VAL A O 1
ATOM 2905 N N . PRO A 1 456 ? -31.066 9.482 73.539 1.00 44.44 456 PRO A N 1
ATOM 2906 C CA . PRO A 1 456 ? -32.025 10.579 73.631 1.00 45.56 456 PRO A CA 1
ATOM 2907 C C . PRO A 1 456 ? -31.545 11.843 72.914 1.00 45.77 456 PRO A C 1
ATOM 2908 O O . PRO A 1 456 ? -31.133 12.813 73.558 1.00 45.70 456 PRO A O 1
ATOM 2912 N N . ILE A 1 457 ? -31.601 11.817 71.584 1.00 46.31 457 ILE A N 1
ATOM 2913 C CA . ILE A 1 457 ? -31.266 12.986 70.772 1.00 45.43 457 ILE A CA 1
ATOM 2914 C C . ILE A 1 457 ? -32.327 14.076 70.930 1.00 47.84 457 ILE A C 1
ATOM 2915 O O . ILE A 1 457 ? -33.512 13.777 71.102 1.00 49.07 457 ILE A O 1
ATOM 2920 N N . LYS A 1 458 ? -31.885 15.331 70.882 1.00 47.99 458 LYS A N 1
ATOM 2921 C CA . LYS A 1 458 ? -32.755 16.491 71.102 1.00 47.80 458 LYS A CA 1
ATOM 2922 C C . LYS A 1 458 ? -33.941 16.534 70.137 1.00 46.98 458 LYS A C 1
ATOM 2923 O O . LYS A 1 458 ? -35.072 16.806 70.545 1.00 47.92 458 LYS A O 1
ATOM 2929 N N . ALA A 1 459 ? -33.669 16.258 68.862 1.00 44.05 459 ALA A N 1
ATOM 2930 C CA . ALA A 1 459 ? -34.698 16.211 67.824 1.00 42.77 459 ALA A CA 1
ATOM 2931 C C . ALA A 1 459 ? -34.273 15.298 66.676 1.00 39.81 459 ALA A C 1
ATOM 2932 O O . ALA A 1 459 ? -33.084 15.015 66.506 1.00 39.73 459 ALA A O 1
ATOM 2934 N N . ALA A 1 460 ? -35.250 14.835 65.899 1.00 36.91 460 ALA A N 1
ATOM 2935 C CA . ALA A 1 460 ? -34.985 14.037 64.703 1.00 38.55 460 ALA A CA 1
ATOM 2936 C C . ALA A 1 460 ? -34.341 14.906 63.625 1.00 38.14 460 ALA A C 1
ATOM 2937 O O . ALA A 1 460 ? -34.695 16.077 63.473 1.00 38.15 460 ALA A O 1
ATOM 2939 N N . VAL A 1 461 ? -33.397 14.329 62.886 1.00 38.13 461 VAL A N 1
ATOM 2940 C CA . VAL A 1 461 ? -32.648 15.077 61.874 1.00 36.56 461 VAL A CA 1
ATOM 2941 C C . VAL A 1 461 ? -32.645 14.390 60.501 1.00 36.18 461 VAL A C 1
ATOM 2942 O O . VAL A 1 461 ? -32.421 13.181 60.398 1.00 32.95 461 VAL A O 1
ATOM 2946 N N . ALA A 1 462 ? -32.912 15.175 59.459 1.00 36.23 462 ALA A N 1
ATOM 2947 C CA . ALA A 1 462 ? -32.913 14.685 58.081 1.00 36.73 462 ALA A CA 1
ATOM 2948 C C . ALA A 1 462 ? -32.099 15.594 57.160 1.00 38.19 462 ALA A C 1
ATOM 2949 O O . ALA A 1 462 ? -31.875 16.768 57.471 1.00 38.72 462 ALA A O 1
ATOM 2951 N N . GLY A 1 463 ? -31.663 15.044 56.028 1.00 39.40 463 GLY A N 1
ATOM 2952 C CA . GLY A 1 463 ? -30.848 15.785 55.068 1.00 41.52 463 GLY A CA 1
ATOM 2953 C C . GLY A 1 463 ? -31.226 15.562 53.616 1.00 42.44 463 GLY A C 1
ATOM 2954 O O . GLY A 1 463 ? -31.763 14.512 53.257 1.00 41.44 463 GLY A O 1
ATOM 2955 N N . ILE A 1 464 ? -30.933 16.561 52.784 1.00 42.22 464 ILE A N 1
ATOM 2956 C CA . ILE A 1 464 ? -31.209 16.513 51.343 1.00 41.46 464 ILE A CA 1
ATOM 2957 C C . ILE A 1 464 ? -30.128 17.214 50.520 1.00 40.77 464 ILE A C 1
ATOM 2958 O O . ILE A 1 464 ? -29.406 18.074 51.030 1.00 40.24 464 ILE A O 1
ATOM 2963 N N . ALA A 1 465 ? -30.026 16.838 49.246 1.00 41.31 465 ALA A N 1
ATOM 2964 C CA . ALA A 1 465 ? -29.127 17.502 48.306 1.00 43.44 465 ALA A CA 1
ATOM 2965 C C . ALA A 1 465 ? -29.918 18.306 47.282 1.00 45.50 465 ALA A C 1
ATOM 2966 O O . ALA A 1 465 ? -30.924 17.832 46.748 1.00 42.46 465 ALA A O 1
ATOM 2968 N N . MET A 1 466 ? -29.454 19.523 47.016 1.00 48.49 466 MET A N 1
ATOM 2969 C CA . MET A 1 466 ? -30.127 20.431 46.091 1.00 51.73 466 MET A CA 1
ATOM 2970 C C . MET A 1 466 ? -29.232 20.771 44.903 1.00 53.66 466 MET A C 1
ATOM 2971 O O . MET A 1 466 ? -28.008 20.842 45.034 1.00 55.62 466 MET A O 1
ATOM 2976 N N . GLY A 1 467 ? -29.857 20.981 43.748 1.00 56.37 467 GLY A N 1
ATOM 2977 C CA . GLY A 1 467 ? -29.143 21.341 42.526 1.00 56.55 467 GLY A CA 1
ATOM 2978 C C . GLY A 1 467 ? -29.653 22.632 41.917 1.00 56.63 467 GLY A C 1
ATOM 2979 O O . GLY A 1 467 ? -30.762 23.078 42.221 1.00 55.45 467 GLY A O 1
ATOM 2980 N N . LEU A 1 468 ? -28.837 23.232 41.054 1.00 57.96 468 LEU A N 1
ATOM 2981 C CA . LEU A 1 468 ? -29.193 24.485 40.395 1.00 59.24 468 LEU A CA 1
ATOM 2982 C C . LEU A 1 468 ? -28.685 24.528 38.958 1.00 61.07 468 LEU A C 1
ATOM 2983 O O . LEU A 1 468 ? -27.502 24.294 38.699 1.00 60.15 468 LEU A O 1
ATOM 2988 N N . VAL A 1 469 ? -29.565 24.858 38.037 1.00 62.94 469 VAL A N 1
ATOM 2989 C CA . VAL A 1 469 ? -29.141 25.093 36.686 1.00 65.17 469 VAL A CA 1
ATOM 2990 C C . VAL A 1 469 ? -29.425 26.527 36.447 1.00 65.59 469 VAL A C 1
ATOM 2991 O O . VAL A 1 469 ? -30.533 26.939 36.628 1.00 65.86 469 VAL A O 1
ATOM 2995 N N . LYS A 1 470 ? -28.420 27.301 36.074 1.00 68.14 470 LYS A N 1
ATOM 2996 C CA . LYS A 1 470 ? -28.654 28.700 35.749 1.00 70.13 470 LYS A CA 1
ATOM 2997 C C . LYS A 1 470 ? -28.231 29.078 34.354 1.00 72.02 470 LYS A C 1
ATOM 2998 O O . LYS A 1 470 ? -27.192 28.663 33.878 1.00 72.30 470 LYS A O 1
ATOM 3004 N N . GLU A 1 471 ? -29.073 29.869 33.702 1.00 74.08 471 GLU A N 1
ATOM 3005 C CA . GLU A 1 471 ? -28.824 30.330 32.341 1.00 74.50 471 GLU A CA 1
ATOM 3006 C C . GLU A 1 471 ? -29.217 31.771 32.260 1.00 73.96 471 GLU A C 1
ATOM 3007 O O . GLU A 1 471 ? -30.370 32.119 32.290 1.00 73.85 471 GLU A O 1
ATOM 3009 N N . GLY A 1 472 ? -28.229 32.625 32.185 1.00 73.55 472 GLY A N 1
ATOM 3010 C CA . GLY A 1 472 ? -28.512 34.020 32.254 1.00 73.45 472 GLY A CA 1
ATOM 3011 C C . GLY A 1 472 ? -29.152 34.321 33.577 1.00 72.81 472 GLY A C 1
ATOM 3012 O O . GLY A 1 472 ? -28.519 34.196 34.588 1.00 73.50 472 GLY A O 1
ATOM 3013 N N . ASP A 1 473 ? -30.404 34.737 33.552 1.00 72.12 473 ASP A N 1
ATOM 3014 C CA . ASP A 1 473 ? -31.144 35.115 34.755 1.00 71.79 473 ASP A CA 1
ATOM 3015 C C . ASP A 1 473 ? -32.230 34.092 35.095 1.00 69.99 473 ASP A C 1
ATOM 3016 O O . ASP A 1 473 ? -32.898 34.199 36.127 1.00 69.10 473 ASP A O 1
ATOM 3021 N N . ASN A 1 474 ? -32.394 33.102 34.218 1.00 68.13 474 ASN A N 1
ATOM 3022 C CA . ASN A 1 474 ? -33.333 32.007 34.434 1.00 67.46 474 ASN A CA 1
ATOM 3023 C C . ASN A 1 474 ? -32.666 30.857 35.186 1.00 67.09 474 ASN A C 1
ATOM 3024 O O . ASN A 1 474 ? -31.696 30.267 34.702 1.00 64.16 474 ASN A O 1
ATOM 3029 N N . TYR A 1 475 ? -33.188 30.553 36.372 1.00 66.01 475 TYR A N 1
ATOM 3030 C CA . TYR A 1 475 ? -32.626 29.508 37.227 1.00 65.45 475 TYR A CA 1
ATOM 3031 C C . TYR A 1 475 ? -33.700 28.554 37.746 1.00 65.90 475 TYR A C 1
ATOM 3032 O O . TYR A 1 475 ? -34.842 28.957 37.979 1.00 65.67 475 TYR A O 1
ATOM 3041 N N . VAL A 1 476 ? -33.323 27.289 37.919 1.00 65.13 476 VAL A N 1
ATOM 3042 C CA . VAL A 1 476 ? -34.229 26.268 38.444 1.00 63.83 476 VAL A CA 1
ATOM 3043 C C . VAL A 1 476 ? -33.598 25.567 39.646 1.00 62.03 476 VAL A C 1
ATOM 3044 O O . VAL A 1 476 ? -32.500 25.013 39.548 1.00 60.84 476 VAL A O 1
ATOM 3048 N N . VAL A 1 477 ? -34.299 25.605 40.777 1.00 61.08 477 VAL A N 1
ATOM 3049 C CA . VAL A 1 477 ? -33.853 24.932 41.995 1.00 59.79 477 VAL A CA 1
ATOM 3050 C C . VAL A 1 477 ? -34.386 23.499 42.005 1.00 58.67 477 VAL A C 1
ATOM 3051 O O . VAL A 1 477 ? -35.599 23.278 41.965 1.00 58.59 477 VAL A O 1
ATOM 3055 N N . LEU A 1 478 ? -33.469 22.535 42.051 1.00 57.51 478 LEU A N 1
ATOM 3056 C CA . LEU A 1 478 ? -33.827 21.118 42.011 1.00 56.36 478 LEU A CA 1
ATOM 3057 C C . LEU A 1 478 ? -33.772 20.479 43.396 1.00 54.66 478 LEU A C 1
ATOM 3058 O O . LEU A 1 478 ? -32.788 20.633 44.122 1.00 53.69 478 LEU A O 1
ATOM 3063 N N . SER A 1 479 ? -34.839 19.767 43.752 1.00 53.98 479 SER A N 1
ATOM 3064 C CA . SER A 1 479 ? -34.929 19.079 45.039 1.00 51.76 479 SER A CA 1
ATOM 3065 C C . SER A 1 479 ? -34.611 17.594 44.896 1.00 52.75 479 SER A C 1
ATOM 3066 O O . SER A 1 479 ? -35.092 16.938 43.968 1.00 53.12 479 SER A O 1
ATOM 3069 N N . ASP A 1 480 ? -33.807 17.082 45.829 1.00 50.64 480 ASP A N 1
ATOM 3070 C CA . ASP A 1 480 ? -33.359 15.682 45.843 1.00 48.47 480 ASP A CA 1
ATOM 3071 C C . ASP A 1 480 ? -32.785 15.252 44.488 1.00 49.65 480 ASP A C 1
ATOM 3072 O O . ASP A 1 480 ? -33.410 14.492 43.742 1.00 49.74 480 ASP A O 1
ATOM 3077 N N . ILE A 1 481 ? -31.592 15.758 44.184 1.00 49.71 481 ILE A N 1
ATOM 3078 C CA . ILE A 1 481 ? -30.936 15.509 42.897 1.00 50.51 481 ILE A CA 1
ATOM 3079 C C . ILE A 1 481 ? -30.432 14.076 42.747 1.00 52.75 481 ILE A C 1
ATOM 3080 O O . ILE A 1 481 ? -30.057 13.431 43.728 1.00 54.90 481 ILE A O 1
ATOM 3085 N N . LEU A 1 482 ? -30.435 13.594 41.507 1.00 53.12 482 LEU A N 1
ATOM 3086 C CA . LEU A 1 482 ? -29.953 12.256 41.177 1.00 54.08 482 LEU A CA 1
ATOM 3087 C C . LEU A 1 482 ? -28.438 12.260 40.973 1.00 54.74 482 LEU A C 1
ATOM 3088 O O . LEU A 1 482 ? -27.793 13.309 41.068 1.00 54.21 482 LEU A O 1
ATOM 3093 N N . GLY A 1 483 ? -27.879 11.083 40.699 1.00 55.89 483 GLY A N 1
ATOM 3094 C CA . GLY A 1 483 ? -26.460 10.946 40.377 1.00 60.07 483 GLY A CA 1
ATOM 3095 C C . GLY A 1 483 ? -26.111 11.623 39.064 1.00 62.82 483 GLY A C 1
ATOM 3096 O O . GLY A 1 483 ? -25.062 12.259 38.946 1.00 62.31 483 GLY A O 1
ATOM 3097 N N . ASP A 1 484 ? -27.002 11.487 38.084 1.00 65.83 484 ASP A N 1
ATOM 3098 C CA . ASP A 1 484 ? -26.840 12.125 36.779 1.00 69.62 484 ASP A CA 1
ATOM 3099 C C . ASP A 1 484 ? -27.099 13.629 36.835 1.00 69.92 484 ASP A C 1
ATOM 3100 O O . ASP A 1 484 ? -26.478 14.395 36.100 1.00 71.38 484 ASP A O 1
ATOM 3105 N N . GLU A 1 485 ? -28.011 14.041 37.714 1.00 71.40 485 GLU A N 1
ATOM 3106 C CA . GLU A 1 485 ? -28.360 15.455 37.882 1.00 72.62 485 GLU A CA 1
ATOM 3107 C C . GLU A 1 485 ? -27.271 16.250 38.609 1.00 75.48 485 GLU A C 1
ATOM 3108 O O . GLU A 1 485 ? -27.258 17.484 38.559 1.00 75.49 485 GLU A O 1
ATOM 3114 N N . ASP A 1 486 ? -26.319 15.568 39.223 1.00 80.33 486 ASP A N 1
ATOM 3115 C CA . ASP A 1 486 ? -25.224 16.244 39.907 1.00 82.01 486 ASP A CA 1
ATOM 3116 C C . ASP A 1 486 ? -24.241 16.670 38.880 1.00 82.82 486 ASP A C 1
ATOM 3117 O O . ASP A 1 486 ? -23.930 17.830 38.715 1.00 82.66 486 ASP A O 1
ATOM 3122 N N . HIS A 1 487 ? -23.735 15.698 38.170 1.00 84.09 487 HIS A N 1
ATOM 3123 C CA . HIS A 1 487 ? -22.725 16.002 37.210 1.00 85.48 487 HIS A CA 1
ATOM 3124 C C . HIS A 1 487 ? -23.121 17.138 36.305 1.00 84.07 487 HIS A C 1
ATOM 3125 O O . HIS A 1 487 ? -22.259 17.814 35.802 1.00 85.57 487 HIS A O 1
ATOM 3132 N N . LEU A 1 488 ? -24.408 17.358 36.095 1.00 81.95 488 LEU A N 1
ATOM 3133 C CA . LEU A 1 488 ? -24.834 18.299 35.069 1.00 80.20 488 LEU A CA 1
ATOM 3134 C C . LEU A 1 488 ? -25.257 19.666 35.592 1.00 79.02 488 LEU A C 1
ATOM 3135 O O . LEU A 1 488 ? -25.259 20.640 34.878 1.00 78.93 488 LEU A O 1
ATOM 3140 N N . GLY A 1 489 ? -25.595 19.733 36.858 1.00 78.00 489 GLY A N 1
ATOM 3141 C CA . GLY A 1 489 ? -25.968 20.978 37.524 1.00 76.24 489 GLY A CA 1
ATOM 3142 C C . GLY A 1 489 ? -24.782 21.908 37.709 1.00 74.78 489 GLY A C 1
ATOM 3143 O O . GLY A 1 489 ? -23.647 21.557 37.376 1.00 74.98 489 GLY A O 1
ATOM 3144 N N . ASP A 1 490 ? -25.048 23.095 38.245 1.00 73.30 490 ASP A N 1
ATOM 3145 C CA . ASP A 1 490 ? -24.010 24.104 38.455 1.00 71.80 490 ASP A CA 1
ATOM 3146 C C . ASP A 1 490 ? -23.648 24.280 39.929 1.00 70.61 490 ASP A C 1
ATOM 3147 O O . ASP A 1 490 ? -22.657 24.939 40.256 1.00 69.90 490 ASP A O 1
ATOM 3152 N N . MET A 1 491 ? -24.446 23.682 40.812 1.00 69.30 491 MET A N 1
ATOM 3153 C CA . MET A 1 491 ? -24.292 23.875 42.253 1.00 67.99 491 MET A CA 1
ATOM 3154 C C . MET A 1 491 ? -24.781 22.674 43.065 1.00 66.26 491 MET A C 1
ATOM 3155 O O . MET A 1 491 ? -25.952 22.292 42.988 1.00 67.77 491 MET A O 1
ATOM 3160 N N . ASP A 1 492 ? -23.865 22.078 43.827 1.00 64.52 492 ASP A N 1
ATOM 3161 C CA . ASP A 1 492 ? -24.207 21.039 44.794 1.00 61.19 492 ASP A CA 1
ATOM 3162 C C . ASP A 1 492 ? -24.496 21.719 46.130 1.00 57.69 492 ASP A C 1
ATOM 3163 O O . ASP A 1 492 ? -23.694 22.521 46.616 1.00 58.42 492 ASP A O 1
ATOM 3168 N N . PHE A 1 493 ? -25.644 21.389 46.715 1.00 52.81 493 PHE A N 1
ATOM 3169 C CA . PHE A 1 493 ? -26.166 22.116 47.869 1.00 48.50 493 PHE A CA 1
ATOM 3170 C C . PHE A 1 493 ? -26.802 21.158 48.877 1.00 47.45 493 PHE A C 1
ATOM 3171 O O . PHE A 1 493 ? -27.930 20.701 48.687 1.00 48.47 493 PHE A O 1
ATOM 3179 N N . LYS A 1 494 ? -26.072 20.860 49.950 1.00 44.47 494 LYS A N 1
ATOM 3180 C CA . LYS A 1 494 ? -26.521 19.882 50.943 1.00 41.19 494 LYS A CA 1
ATOM 3181 C C . LYS A 1 494 ? -26.878 20.526 52.282 1.00 37.27 494 LYS A C 1
ATOM 3182 O O . LYS A 1 494 ? -26.040 21.175 52.912 1.00 37.35 494 LYS A O 1
ATOM 3188 N N . VAL A 1 495 ? -28.129 20.343 52.701 1.00 34.59 495 VAL A N 1
ATOM 3189 C CA . VAL A 1 495 ? -28.626 20.900 53.962 1.00 34.36 495 VAL A CA 1
ATOM 3190 C C . VAL A 1 495 ? -29.126 19.785 54.879 1.00 37.45 495 VAL A C 1
ATOM 3191 O O . VAL A 1 495 ? -29.910 18.929 54.463 1.00 40.38 495 VAL A O 1
ATOM 3195 N N . ALA A 1 496 ? -28.663 19.808 56.127 1.00 37.23 496 ALA A N 1
ATOM 3196 C CA . ALA A 1 496 ? -29.113 18.866 57.149 1.00 36.57 496 ALA A CA 1
ATOM 3197 C C . ALA A 1 496 ? -29.535 19.614 58.409 1.00 35.71 496 ALA A C 1
ATOM 3198 O O . ALA A 1 496 ? -28.890 20.588 58.804 1.00 33.87 496 ALA A O 1
ATOM 3200 N N . GLY A 1 497 ? -30.617 19.155 59.034 1.00 35.55 497 GLY A N 1
ATOM 3201 C CA . GLY A 1 497 ? -31.132 19.780 60.251 1.00 35.57 497 GLY A CA 1
ATOM 3202 C C . GLY A 1 497 ? -32.445 19.194 60.739 1.00 36.97 497 GLY A C 1
ATOM 3203 O O . GLY A 1 497 ? -32.980 18.257 60.142 1.00 34.11 497 GLY A O 1
ATOM 3204 N N . SER A 1 498 ? -32.956 19.750 61.835 1.00 37.48 498 SER A N 1
ATOM 3205 C CA . SER A 1 498 ? -34.231 19.325 62.407 1.00 41.70 498 SER A CA 1
ATOM 3206 C C . SER A 1 498 ? -35.378 20.190 61.879 1.00 43.07 498 SER A C 1
ATOM 3207 O O . SER A 1 498 ? -35.223 20.892 60.877 1.00 44.59 498 SER A O 1
ATOM 3210 N N . ARG A 1 499 ? -36.524 20.134 62.555 1.00 46.31 499 ARG A N 1
ATOM 3211 C CA . ARG A 1 499 ? -37.681 20.955 62.200 1.00 48.75 499 ARG A CA 1
ATOM 3212 C C . ARG A 1 499 ? -37.526 22.407 62.657 1.00 50.10 499 ARG A C 1
ATOM 3213 O O . ARG A 1 499 ? -38.295 23.279 62.243 1.00 51.88 499 ARG A O 1
ATOM 3221 N N . ASP A 1 500 ? -36.527 22.660 63.501 1.00 50.97 500 ASP A N 1
ATOM 3222 C CA . ASP A 1 500 ? -36.337 23.975 64.113 1.00 51.00 500 ASP A CA 1
ATOM 3223 C C . ASP A 1 500 ? -35.111 24.744 63.606 1.00 49.33 500 ASP A C 1
ATOM 3224 O O . ASP A 1 500 ? -35.021 25.959 63.800 1.00 48.92 500 ASP A O 1
ATOM 3229 N N . GLY A 1 501 ? -34.177 24.047 62.959 1.00 46.83 501 GLY A N 1
ATOM 3230 C CA . GLY A 1 501 ? -32.965 24.692 62.448 1.00 44.59 501 GLY A CA 1
ATOM 3231 C C . GLY A 1 501 ? -32.093 23.853 61.531 1.00 43.48 501 GLY A C 1
ATOM 3232 O O . GLY A 1 501 ? -32.477 22.756 61.118 1.00 43.90 501 GLY A O 1
ATOM 3233 N N . ILE A 1 502 ? -30.913 24.386 61.218 1.00 43.17 502 ILE A N 1
ATOM 3234 C CA . ILE A 1 502 ? -29.946 23.729 60.336 1.00 40.10 502 ILE A CA 1
ATOM 3235 C C . ILE A 1 502 ? -28.710 23.296 61.124 1.00 39.24 502 ILE A C 1
ATOM 3236 O O . ILE A 1 502 ? -28.064 24.115 61.784 1.00 38.72 502 ILE A O 1
ATOM 3241 N N . SER A 1 503 ? -28.390 22.007 61.046 1.00 37.38 503 SER A N 1
ATOM 3242 C CA . SER A 1 503 ? -27.218 21.450 61.716 1.00 36.79 503 SER A CA 1
ATOM 3243 C C . SER A 1 503 ? -25.967 21.502 60.836 1.00 36.06 503 SER A C 1
ATOM 3244 O O . SER A 1 503 ? -24.876 21.808 61.321 1.00 37.29 503 SER A O 1
ATOM 3247 N N . ALA A 1 504 ? -26.134 21.203 59.548 1.00 34.62 504 ALA A N 1
ATOM 3248 C CA . ALA A 1 504 ? -25.026 21.221 58.591 1.00 34.18 504 ALA A CA 1
ATOM 3249 C C . ALA A 1 504 ? -25.443 21.794 57.239 1.00 34.36 504 ALA A C 1
ATOM 3250 O O . ALA A 1 504 ? -26.558 21.556 56.768 1.00 36.47 504 ALA A O 1
ATOM 3252 N N . LEU A 1 505 ? -24.533 22.545 56.621 1.00 35.16 505 LEU A N 1
ATOM 3253 C CA . LEU A 1 505 ? -24.774 23.165 55.320 1.00 34.86 505 LEU A CA 1
ATOM 3254 C C . LEU A 1 505 ? -23.507 23.141 54.465 1.00 36.78 505 LEU A C 1
ATOM 3255 O O . LEU A 1 505 ? -22.468 23.674 54.862 1.00 36.25 505 LEU A O 1
ATOM 3260 N N . GLN A 1 506 ? -23.604 22.515 53.294 1.00 36.89 506 GLN A N 1
ATOM 3261 C CA . GLN A 1 506 ? -22.474 22.400 52.373 1.00 41.08 506 GLN A CA 1
ATOM 3262 C C . GLN A 1 506 ? -22.801 22.992 51.003 1.00 41.11 506 GLN A C 1
ATOM 3263 O O . GLN A 1 506 ? -23.873 22.737 50.447 1.00 42.72 506 GLN A O 1
ATOM 3269 N N . MET A 1 507 ? -21.871 23.782 50.469 1.00 43.58 507 MET A N 1
ATOM 3270 C CA . MET A 1 507 ? -22.029 24.399 49.150 1.00 45.78 507 MET A CA 1
ATOM 3271 C C . MET A 1 507 ? -20.823 24.144 48.250 1.00 48.93 507 MET A C 1
ATOM 3272 O O . MET A 1 507 ? -19.678 24.159 48.708 1.00 48.42 507 MET A O 1
ATOM 3277 N N . ASP A 1 508 ? -21.098 23.914 46.968 1.00 52.47 508 ASP A N 1
ATOM 3278 C CA . ASP A 1 508 ? -20.065 23.812 45.938 1.00 56.11 508 ASP A CA 1
ATOM 3279 C C . ASP A 1 508 ? -20.562 24.453 44.643 1.00 58.93 508 ASP A C 1
ATOM 3280 O O . ASP A 1 508 ? -21.243 23.812 43.838 1.00 59.26 508 ASP A O 1
ATOM 3285 N N . ILE A 1 509 ? -20.220 25.726 44.460 1.00 60.98 509 ILE A N 1
ATOM 3286 C CA . ILE A 1 509 ? -20.699 26.514 43.323 1.00 62.17 509 ILE A CA 1
ATOM 3287 C C . ILE A 1 509 ? -19.592 26.710 42.284 1.00 64.66 509 ILE A C 1
ATOM 3288 O O . ILE A 1 509 ? -18.431 26.933 42.635 1.00 65.69 509 ILE A O 1
ATOM 3293 N N . LYS A 1 510 ? -19.967 26.623 41.009 1.00 66.58 510 LYS A N 1
ATOM 3294 C CA . LYS A 1 510 ? -19.020 26.745 39.899 1.00 68.19 510 LYS A CA 1
ATOM 3295 C C . LYS A 1 510 ? -19.321 27.943 38.992 1.00 69.05 510 LYS A C 1
ATOM 3296 O O . LYS A 1 510 ? -18.590 28.199 38.032 1.00 70.07 510 LYS A O 1
ATOM 3302 N N . ILE A 1 511 ? -20.388 28.677 39.305 1.00 69.68 511 ILE A N 1
ATOM 3303 C CA . ILE A 1 511 ? -20.856 29.777 38.454 1.00 70.36 511 ILE A CA 1
ATOM 3304 C C . ILE A 1 511 ? -20.941 31.126 39.171 1.00 71.64 511 ILE A C 1
ATOM 3305 O O . ILE A 1 511 ? -21.123 31.187 40.389 1.00 72.22 511 ILE A O 1
ATOM 3310 N N . GLU A 1 512 ? -20.801 32.200 38.395 1.00 73.21 512 GLU A N 1
ATOM 3311 C CA . GLU A 1 512 ? -21.009 33.563 38.882 1.00 75.24 512 GLU A CA 1
ATOM 3312 C C . GLU A 1 512 ? -22.477 33.957 38.735 1.00 75.74 512 GLU A C 1
ATOM 3313 O O . GLU A 1 512 ? -23.232 33.310 38.004 1.00 75.59 512 GLU A O 1
ATOM 3319 N N . GLY A 1 513 ? -22.875 35.020 39.428 1.00 76.63 513 GLY A N 1
ATOM 3320 C CA . GLY A 1 513 ? -24.263 35.480 39.416 1.00 77.29 513 GLY A CA 1
ATOM 3321 C C . GLY A 1 513 ? -25.085 34.885 40.544 1.00 77.98 513 GLY A C 1
ATOM 3322 O O . GLY A 1 513 ? -26.255 35.236 40.721 1.00 77.71 513 GLY A O 1
ATOM 3323 N N . ILE A 1 514 ? -24.469 33.979 41.301 1.00 79.66 514 ILE A N 1
ATOM 3324 C CA . ILE A 1 514 ? -25.100 33.361 42.466 1.00 80.10 514 ILE A CA 1
ATOM 3325 C C . ILE A 1 514 ? -25.171 34.369 43.620 1.00 79.52 514 ILE A C 1
ATOM 3326 O O . ILE A 1 514 ? -24.155 34.713 44.231 1.00 79.57 514 ILE A O 1
ATOM 3331 N N . THR A 1 515 ? -26.380 34.851 43.897 1.00 78.95 515 THR A N 1
ATOM 3332 C CA . THR A 1 515 ? -26.569 35.957 44.837 1.00 78.55 515 THR A CA 1
ATOM 3333 C C . THR A 1 515 ? -27.389 35.586 46.080 1.00 77.42 515 THR A C 1
ATOM 3334 O O . THR A 1 515 ? -27.844 34.447 46.220 1.00 76.60 515 THR A O 1
ATOM 3338 N N . LYS A 1 516 ? -27.556 36.563 46.973 1.00 76.83 516 LYS A N 1
ATOM 3339 C CA . LYS A 1 516 ? -28.298 36.414 48.227 1.00 76.28 516 LYS A CA 1
ATOM 3340 C C . LYS A 1 516 ? -29.705 35.843 48.030 1.00 76.25 516 LYS A C 1
ATOM 3341 O O . LYS A 1 516 ? -30.111 34.929 48.750 1.00 75.22 516 LYS A O 1
ATOM 3347 N N . GLU A 1 517 ? -30.432 36.383 47.053 1.00 76.15 517 GLU A N 1
ATOM 3348 C CA . GLU A 1 517 ? -31.824 36.001 46.801 1.00 76.15 517 GLU A CA 1
ATOM 3349 C C . GLU A 1 517 ? -31.968 34.571 46.275 1.00 74.02 517 GLU A C 1
ATOM 3350 O O . GLU A 1 517 ? -32.813 33.815 46.759 1.00 73.23 517 GLU A O 1
ATOM 3356 N N . ILE A 1 518 ? -31.149 34.212 45.286 1.00 72.31 518 ILE A N 1
ATOM 3357 C CA . ILE A 1 518 ? -31.184 32.877 44.678 1.00 71.47 518 ILE A CA 1
ATOM 3358 C C . ILE A 1 518 ? -30.848 31.782 45.699 1.00 70.35 518 ILE A C 1
ATOM 3359 O O . ILE A 1 518 ? -31.487 30.726 45.718 1.00 70.79 518 ILE A O 1
ATOM 3364 N N . MET A 1 519 ? -29.861 32.053 46.552 1.00 69.29 519 MET A N 1
ATOM 3365 C CA . MET A 1 519 ? -29.478 31.134 47.627 1.00 68.11 519 MET A CA 1
ATOM 3366 C C . MET A 1 519 ? -30.532 31.061 48.736 1.00 66.68 519 MET A C 1
ATOM 3367 O O . MET A 1 519 ? -30.652 30.039 49.416 1.00 65.88 519 MET A O 1
ATOM 3372 N N . GLN A 1 520 ? -31.284 32.147 48.909 1.00 65.09 520 GLN A N 1
ATOM 3373 C CA . GLN A 1 520 ? -32.363 32.213 49.897 1.00 64.37 520 GLN A CA 1
ATOM 3374 C C . GLN A 1 520 ? -33.562 31.368 49.460 1.00 64.18 520 GLN A C 1
ATOM 3375 O O . GLN A 1 520 ? -34.215 30.731 50.291 1.00 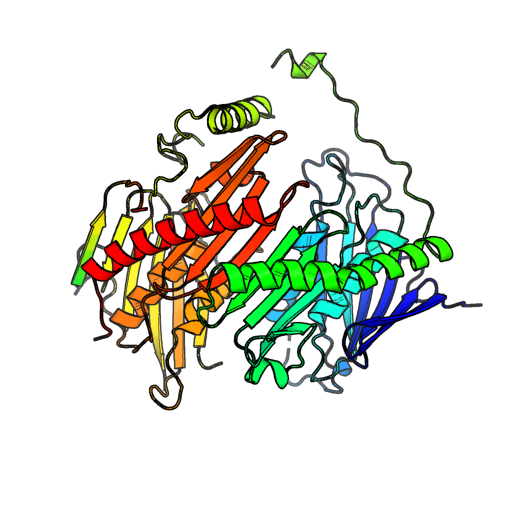62.93 520 GLN A O 1
ATOM 3381 N N . VAL A 1 521 ? -33.842 31.374 48.158 1.00 63.07 521 VAL A N 1
ATOM 3382 C CA . VAL A 1 521 ? -34.901 30.546 47.574 1.00 62.34 521 VAL A CA 1
ATOM 3383 C C . VAL A 1 521 ? -34.476 29.074 47.571 1.00 61.75 521 VAL A C 1
ATOM 3384 O O . VAL A 1 521 ? -35.302 28.181 47.779 1.00 61.79 521 VAL A O 1
ATOM 3388 N N . ALA A 1 522 ? -33.183 28.838 47.349 1.00 59.93 522 ALA A N 1
ATOM 3389 C CA . ALA A 1 522 ? -32.610 27.490 47.356 1.00 58.25 522 ALA A CA 1
ATOM 3390 C C . ALA A 1 522 ? -32.701 26.829 48.732 1.00 56.30 522 ALA A C 1
ATOM 3391 O O . ALA A 1 522 ? -32.944 25.625 48.829 1.00 56.00 522 ALA A O 1
ATOM 3393 N N . LEU A 1 523 ? -32.503 27.622 49.786 1.00 55.17 523 LEU A N 1
ATOM 3394 C CA . LEU A 1 523 ? -32.624 27.144 51.165 1.00 55.10 523 LEU A CA 1
ATOM 3395 C C . LEU A 1 523 ? -34.077 26.917 51.578 1.00 55.08 523 LEU A C 1
ATOM 3396 O O . LEU A 1 523 ? -34.369 26.006 52.357 1.00 55.29 523 LEU A O 1
ATOM 3401 N N . ASN A 1 524 ? -34.975 27.754 51.061 1.00 55.95 524 ASN A N 1
ATOM 3402 C CA . ASN A 1 524 ? -36.404 27.662 51.362 1.00 54.49 524 ASN A CA 1
ATOM 3403 C C . ASN A 1 524 ? -37.041 26.395 50.791 1.00 53.03 524 ASN A C 1
ATOM 3404 O O . ASN A 1 524 ? -37.897 25.779 51.431 1.00 54.43 524 ASN A O 1
ATOM 3409 N N . GLN A 1 525 ? -36.616 26.019 49.586 1.00 50.79 525 GLN A N 1
ATOM 3410 C CA . GLN A 1 525 ? -37.064 24.786 48.942 1.00 50.28 525 GLN A CA 1
ATOM 3411 C C . GLN A 1 525 ? -36.404 23.573 49.600 1.00 51.07 525 GLN A C 1
ATOM 3412 O O . GLN A 1 525 ? -36.976 22.481 49.623 1.00 50.54 525 GLN A O 1
ATOM 3418 N N . ALA A 1 526 ? -35.201 23.783 50.132 1.00 50.70 526 ALA A N 1
ATOM 3419 C CA . ALA A 1 526 ? -34.466 22.752 50.862 1.00 50.44 526 ALA A CA 1
ATOM 3420 C C . ALA A 1 526 ? -35.101 22.462 52.220 1.00 49.33 526 ALA A C 1
ATOM 3421 O O . ALA A 1 526 ? -35.102 21.317 52.678 1.00 50.59 526 ALA A O 1
ATOM 3423 N N . LYS A 1 527 ? -35.634 23.505 52.856 1.00 48.43 527 LYS A N 1
ATOM 3424 C CA . LYS A 1 527 ? -36.286 23.386 54.160 1.00 48.44 527 LYS A CA 1
ATOM 3425 C C . LYS A 1 527 ? -37.555 22.538 54.074 1.00 49.97 527 LYS A C 1
ATOM 3426 O O . LYS A 1 527 ? -37.783 21.671 54.918 1.00 49.41 527 LYS A O 1
ATOM 3432 N N . GLY A 1 528 ? -38.367 22.793 53.048 1.00 50.69 528 GLY A N 1
ATOM 3433 C CA . GLY A 1 528 ? -39.583 22.019 52.794 1.00 49.21 528 GLY A CA 1
ATOM 3434 C C . GLY A 1 528 ? -39.283 20.570 52.454 1.00 49.11 528 GLY A C 1
ATOM 3435 O O . GLY A 1 528 ? -40.013 19.664 52.865 1.00 50.00 528 GLY A O 1
ATOM 3436 N N . ALA A 1 529 ? -38.202 20.362 51.705 1.00 48.49 529 ALA A N 1
ATOM 3437 C CA . ALA A 1 529 ? -37.717 19.027 51.353 1.00 50.19 529 ALA A CA 1
ATOM 3438 C C . ALA A 1 529 ? -37.257 18.254 52.589 1.00 50.55 529 ALA A C 1
ATOM 3439 O O . ALA A 1 529 ? -37.410 17.033 52.661 1.00 51.48 529 ALA A O 1
ATOM 3441 N N . ARG A 1 530 ? -36.694 18.982 53.551 1.00 51.40 530 ARG A N 1
ATOM 3442 C CA . ARG A 1 530 ? -36.234 18.414 54.813 1.00 52.13 530 ARG A CA 1
ATOM 3443 C C . ARG A 1 530 ? -37.413 18.072 55.725 1.00 52.20 530 ARG A C 1
ATOM 3444 O O . ARG A 1 530 ? -37.414 17.027 56.379 1.00 55.76 530 ARG A O 1
ATOM 3452 N N . LEU A 1 531 ? -38.411 18.955 55.756 1.00 51.70 531 LEU A N 1
ATOM 3453 C CA . LEU A 1 531 ? -39.609 18.775 56.582 1.00 49.00 531 LEU A CA 1
ATOM 3454 C C . LEU A 1 531 ? -40.486 17.615 56.109 1.00 47.04 531 LEU A C 1
ATOM 3455 O O . LEU A 1 531 ? -41.184 16.993 56.913 1.00 45.41 531 LEU A O 1
ATOM 3460 N N . HIS A 1 532 ? -40.448 17.338 54.806 1.00 45.82 532 HIS A N 1
ATOM 3461 C CA . HIS A 1 532 ? -41.212 16.239 54.213 1.00 46.95 532 HIS A CA 1
ATOM 3462 C C . HIS A 1 532 ? -40.682 14.871 54.645 1.00 48.48 532 HIS A C 1
ATOM 3463 O O . HIS A 1 532 ? -41.463 13.976 54.971 1.00 49.59 532 HIS A O 1
ATOM 3470 N N . ILE A 1 533 ? -39.358 14.722 54.644 1.00 48.88 533 ILE A N 1
ATOM 3471 C CA . ILE A 1 533 ? -38.708 13.480 55.071 1.00 47.04 533 ILE A CA 1
ATOM 3472 C C . ILE A 1 533 ? -38.859 13.276 56.582 1.00 46.75 533 ILE A C 1
ATOM 3473 O O . ILE A 1 533 ? -39.111 12.158 57.039 1.00 47.30 533 ILE A O 1
ATOM 3478 N N . LEU A 1 534 ? -38.721 14.363 57.341 1.00 46.13 534 LEU A N 1
ATOM 3479 C CA . LEU A 1 534 ? -38.898 14.340 58.796 1.00 47.21 534 LEU A CA 1
ATOM 3480 C C . LEU A 1 534 ? -40.304 13.905 59.206 1.00 48.51 534 LEU A C 1
ATOM 3481 O O . LEU A 1 534 ? -40.483 13.276 60.251 1.00 50.50 534 LEU A O 1
ATOM 3486 N N . GLY A 1 535 ? -41.292 14.246 58.380 1.00 47.40 535 GLY A N 1
ATOM 3487 C CA . GLY A 1 535 ? -42.677 13.827 58.593 1.00 45.46 535 GLY A CA 1
ATOM 3488 C C . GLY A 1 535 ? -42.867 12.332 58.410 1.00 45.87 535 GLY A C 1
ATOM 3489 O O . GLY A 1 535 ? -43.618 11.701 59.155 1.00 47.51 535 GLY A O 1
ATOM 3490 N N . VAL A 1 536 ? -42.182 11.773 57.414 1.00 44.84 536 VAL A N 1
ATOM 3491 C CA . VAL A 1 536 ? -42.206 10.334 57.147 1.00 44.97 536 VAL A CA 1
ATOM 3492 C C . VAL A 1 536 ? -41.418 9.580 58.223 1.00 46.87 536 VAL A C 1
ATOM 3493 O O . VAL A 1 536 ? -41.820 8.496 58.652 1.00 48.92 536 VAL A O 1
ATOM 3497 N N . MET A 1 537 ? -40.306 10.172 58.659 1.00 47.74 537 MET A N 1
ATOM 3498 C CA . MET A 1 537 ? -39.473 9.605 59.722 1.00 46.29 537 MET A CA 1
ATOM 3499 C C . MET A 1 537 ? -40.210 9.528 61.060 1.00 48.48 537 MET A C 1
ATOM 3500 O O . MET A 1 537 ? -40.029 8.572 61.816 1.00 48.53 537 MET A O 1
ATOM 3505 N N . GLU A 1 538 ? -41.040 10.534 61.338 1.00 52.97 538 GLU A N 1
ATOM 3506 C CA . GLU A 1 538 ? -41.842 10.586 62.564 1.00 56.01 538 GLU A CA 1
ATOM 3507 C C . GLU A 1 538 ? -42.950 9.535 62.598 1.00 57.09 538 GLU A C 1
ATOM 3508 O O . GLU A 1 538 ? -43.340 9.075 63.675 1.00 56.16 538 GLU A O 1
ATOM 3514 N N . GLN A 1 539 ? -43.454 9.165 61.421 1.00 59.52 539 GLN A N 1
ATOM 3515 C CA . GLN A 1 539 ? -44.508 8.156 61.297 1.00 62.25 539 GLN A CA 1
ATOM 3516 C C . GLN A 1 539 ? -44.032 6.763 61.713 1.00 62.78 539 GLN A C 1
ATOM 3517 O O . GLN A 1 539 ? -44.821 5.956 62.210 1.00 63.01 539 GLN A O 1
ATOM 3523 N N . ALA A 1 540 ? -42.745 6.490 61.506 1.00 63.61 540 ALA A N 1
ATOM 3524 C CA . ALA A 1 540 ? -42.139 5.230 61.926 1.00 63.91 540 ALA A CA 1
ATOM 3525 C C . ALA A 1 540 ? -41.733 5.281 63.398 1.00 65.24 540 ALA A C 1
ATOM 3526 O O . ALA A 1 540 ? -42.249 4.516 64.215 1.00 64.90 540 ALA A O 1
ATOM 3528 N N . ILE A 1 541 ? -40.815 6.189 63.729 1.00 67.68 541 ILE A N 1
ATOM 3529 C CA . ILE A 1 541 ? -40.334 6.352 65.104 1.00 70.80 541 ILE A CA 1
ATOM 3530 C C . ILE A 1 541 ? -40.205 7.831 65.484 1.00 73.34 541 ILE A C 1
ATOM 3531 O O . ILE A 1 541 ? -39.789 8.659 64.669 1.00 75.15 541 ILE A O 1
ATOM 3536 N N . ASN A 1 542 ? -40.500 8.156 66.737 1.00 76.14 542 ASN A N 1
ATOM 3537 C CA . ASN A 1 542 ? -40.449 9.544 67.202 1.00 78.47 542 ASN A CA 1
ATOM 3538 C C . ASN A 1 542 ? -39.800 9.782 68.566 1.00 79.71 542 ASN A C 1
ATOM 3539 O O . ASN A 1 542 ? -39.708 10.896 69.027 1.00 79.21 542 ASN A O 1
ATOM 3544 N N . ALA A 1 543 ? -39.347 8.715 69.197 1.00 81.46 543 ALA A N 1
ATOM 3545 C CA . ALA A 1 543 ? -38.747 8.792 70.511 1.00 83.43 543 ALA A CA 1
ATOM 3546 C C . ALA A 1 543 ? -37.789 7.630 70.693 1.00 83.94 543 ALA A C 1
ATOM 3547 O O . ALA A 1 543 ? -38.050 6.525 70.251 1.00 83.43 543 ALA A O 1
ATOM 3549 N N . PRO A 1 544 ? -36.685 7.893 71.366 1.00 84.79 544 PRO A N 1
ATOM 3550 C CA . PRO A 1 544 ? -35.673 6.887 71.599 1.00 85.36 544 PRO A CA 1
ATOM 3551 C C . PRO A 1 544 ? -36.093 5.937 72.676 1.00 86.15 544 PRO A C 1
ATOM 3552 O O . PRO A 1 544 ? -36.032 6.316 73.830 1.00 84.85 544 PRO A O 1
ATOM 3556 N N . ARG A 1 545 ? -36.480 4.724 72.331 1.00 87.75 545 ARG A N 1
ATOM 3557 C CA . ARG A 1 545 ? -36.727 3.746 73.351 1.00 88.02 545 ARG A CA 1
ATOM 3558 C C . ARG A 1 545 ? -37.076 4.444 74.662 1.00 88.80 545 ARG A C 1
ATOM 3559 O O . ARG A 1 545 ? -36.296 4.430 75.605 1.00 89.75 545 ARG A O 1
ATOM 3561 N N . GLY B 2 19 ? -33.387 -13.094 65.923 1.00 52.18 1039 GLY D N 1
ATOM 3562 C CA . GLY B 2 19 ? -34.289 -13.958 65.106 1.00 51.83 1039 GLY D CA 1
ATOM 3563 C C . GLY B 2 19 ? -33.913 -13.973 63.637 1.00 50.81 1039 GLY D C 1
ATOM 3564 O O . GLY B 2 19 ? -33.676 -15.037 63.062 1.00 52.62 1039 GLY D O 1
ATOM 3565 N N . ALA B 2 20 ? -33.868 -12.785 63.036 1.00 47.88 1040 ALA D N 1
ATOM 3566 C CA . ALA B 2 20 ? -33.503 -12.612 61.628 1.00 43.43 1040 ALA D CA 1
ATOM 3567 C C . ALA B 2 20 ? -33.060 -11.175 61.354 1.00 41.45 1040 ALA D C 1
ATOM 3568 O O . ALA B 2 20 ? -33.281 -10.282 62.177 1.00 41.01 1040 ALA D O 1
ATOM 3570 N N . ALA B 2 21 ? -32.430 -10.961 60.201 1.00 39.34 1041 ALA D N 1
ATOM 3571 C CA . ALA B 2 21 ? -32.030 -9.623 59.769 1.00 38.41 1041 ALA D CA 1
ATOM 3572 C C . ALA B 2 21 ? -32.662 -9.257 58.428 1.00 36.98 1041 ALA D C 1
ATOM 3573 O O . ALA B 2 21 ? -33.101 -10.133 57.678 1.00 37.88 1041 ALA D O 1
ATOM 3575 N N . GLY B 2 22 ? -32.708 -7.959 58.138 1.00 35.88 1042 GLY D N 1
ATOM 3576 C CA . GLY B 2 22 ? -33.251 -7.461 56.878 1.00 35.67 1042 GLY D CA 1
ATOM 3577 C C . GLY B 2 22 ? -34.383 -6.467 57.048 1.00 36.24 1042 GLY D C 1
ATOM 3578 O O . GLY B 2 22 ? -34.713 -6.069 58.167 1.00 35.86 1042 GLY D O 1
ATOM 3579 N N . GLY B 2 23 ? -34.978 -6.069 55.927 1.00 37.11 1043 GLY D N 1
ATOM 3580 C CA . GLY B 2 23 ? -36.073 -5.103 55.925 1.00 38.58 1043 GLY D CA 1
ATOM 3581 C C . GLY B 2 23 ? -37.389 -5.652 56.446 1.00 41.07 1043 GLY D C 1
ATOM 3582 O O . GLY B 2 23 ? -38.229 -4.894 56.935 1.00 41.85 1043 GLY D O 1
ATOM 3583 N N . HIS B 2 24 ? -37.566 -6.968 56.348 1.00 41.24 1044 HIS D N 1
ATOM 3584 C CA . HIS B 2 24 ? -38.814 -7.621 56.749 1.00 41.68 1044 HIS D CA 1
ATOM 3585 C C . HIS B 2 24 ? -38.989 -7.714 58.267 1.00 42.98 1044 HIS D C 1
ATOM 3586 O O . HIS B 2 24 ? -40.116 -7.759 58.764 1.00 45.03 1044 HIS D O 1
ATOM 3593 N N . THR B 2 25 ? -37.872 -7.739 58.993 1.00 42.42 1045 THR D N 1
ATOM 3594 C CA . THR B 2 25 ? -37.890 -7.909 60.448 1.00 40.27 1045 THR D CA 1
ATOM 3595 C C . THR B 2 25 ? -37.916 -6.579 61.213 1.00 41.13 1045 THR D C 1
ATOM 3596 O O . THR B 2 25 ? -37.779 -6.555 62.440 1.00 39.20 1045 THR D O 1
ATOM 3600 N N . ALA B 2 26 ? -38.107 -5.484 60.478 1.00 41.18 1046 ALA D N 1
ATOM 3601 C CA . ALA B 2 26 ? -38.127 -4.138 61.052 1.00 44.04 1046 ALA D CA 1
ATOM 3602 C C . ALA B 2 26 ? -39.288 -3.935 62.025 1.00 47.32 1046 ALA D C 1
ATOM 3603 O O . ALA B 2 26 ? -40.423 -4.329 61.745 1.00 49.80 1046 ALA D O 1
ATOM 3605 N N . THR B 2 27 ? -38.984 -3.323 63.167 1.00 49.02 1047 THR D N 1
ATOM 3606 C CA . THR B 2 27 ? -39.974 -3.051 64.209 1.00 49.83 1047 THR D CA 1
ATOM 3607 C C . THR B 2 27 ? -40.904 -1.904 63.803 1.00 48.83 1047 THR D C 1
ATOM 3608 O O . THR B 2 27 ? -42.124 -2.002 63.958 1.00 49.33 1047 THR D O 1
ATOM 3612 N N . HIS B 2 28 ? -40.319 -0.827 63.282 1.00 48.71 1048 HIS D N 1
ATOM 3613 C CA . HIS B 2 28 ? -41.078 0.342 62.840 1.00 49.20 1048 HIS D CA 1
ATOM 3614 C C . HIS B 2 28 ? -40.906 0.570 61.341 1.00 49.00 1048 HIS D C 1
ATOM 3615 O O . HIS B 2 28 ? -39.814 0.379 60.800 1.00 49.02 1048 HIS D O 1
ATOM 3622 N N . HIS B 2 29 ? -41.987 0.977 60.678 1.00 50.50 1049 HIS D N 1
ATOM 3623 C CA . HIS B 2 29 ? -41.963 1.226 59.236 1.00 51.91 1049 HIS D CA 1
ATOM 3624 C C . HIS B 2 29 ? -42.903 2.352 58.800 1.00 51.09 1049 HIS D C 1
ATOM 3625 O O . HIS B 2 29 ? -44.030 2.462 59.291 1.00 51.87 1049 HIS D O 1
ATOM 3632 N N . ALA B 2 30 ? -42.418 3.178 57.875 1.00 50.65 1050 ALA D N 1
ATOM 3633 C CA . ALA B 2 30 ? -43.212 4.233 57.247 1.00 49.93 1050 ALA D CA 1
ATOM 3634 C C . ALA B 2 30 ? -42.713 4.498 55.829 1.00 50.60 1050 ALA D C 1
ATOM 3635 O O . ALA B 2 30 ? -41.506 4.598 55.595 1.00 50.53 1050 ALA D O 1
ATOM 3637 N N . SER B 2 31 ? -43.649 4.608 54.889 1.00 51.35 1051 SER D N 1
ATOM 3638 C CA . SER B 2 31 ? -43.316 4.818 53.482 1.00 52.39 1051 SER D CA 1
ATOM 3639 C C . SER B 2 31 ? -44.159 5.919 52.841 1.00 52.57 1051 SER D C 1
ATOM 3640 O O . SER B 2 31 ? -45.298 6.159 53.247 1.00 53.21 1051 SER D O 1
ATOM 3643 N N . ALA B 2 32 ? -43.586 6.581 51.837 1.00 52.45 1052 ALA D N 1
ATOM 3644 C CA . ALA B 2 32 ? -44.275 7.640 51.103 1.00 53.02 1052 ALA D CA 1
ATOM 3645 C C . ALA B 2 32 ? -43.903 7.642 49.622 1.00 53.71 1052 ALA D C 1
ATOM 3646 O O . ALA B 2 32 ? -42.732 7.488 49.263 1.00 55.48 1052 ALA D O 1
ATOM 3648 N N . ALA B 2 33 ? -44.914 7.813 48.774 1.00 53.63 1053 ALA D N 1
ATOM 3649 C CA . ALA B 2 33 ? -44.728 7.927 47.329 1.00 53.80 1053 ALA D CA 1
ATOM 3650 C C . ALA B 2 33 ? -44.131 9.294 46.977 1.00 52.01 1053 ALA D C 1
ATOM 3651 O O . ALA B 2 33 ? -44.303 10.249 47.739 1.00 51.28 1053 ALA D O 1
ATOM 3653 N N . PRO B 2 34 ? -43.418 9.391 45.831 1.00 51.62 1054 PRO D N 1
ATOM 3654 C CA . PRO B 2 34 ? -42.834 10.662 45.390 1.00 53.78 1054 PRO D CA 1
ATOM 3655 C C . PRO B 2 34 ? -43.821 11.827 45.479 1.00 56.50 1054 PRO D C 1
ATOM 3656 O O . PRO B 2 34 ? -44.802 11.873 44.731 1.00 56.90 1054 PRO D O 1
ATOM 3660 N N . ALA B 2 35 ? -43.555 12.752 46.400 1.00 59.27 1055 ALA D N 1
ATOM 3661 C CA . ALA B 2 35 ? -44.489 13.836 46.700 1.00 61.54 1055 ALA D CA 1
ATOM 3662 C C . ALA B 2 35 ? -43.833 15.214 46.760 1.00 63.70 1055 ALA D C 1
ATOM 3663 O O . ALA B 2 35 ? -42.654 15.346 47.101 1.00 64.73 1055 ALA D O 1
ATOM 3665 N N . ARG B 2 36 ? -44.621 16.231 46.421 1.00 66.10 1056 ARG D N 1
ATOM 3666 C CA . ARG B 2 36 ? -44.211 17.627 46.513 1.00 68.42 1056 ARG D CA 1
ATOM 3667 C C . ARG B 2 36 ? -44.483 18.130 47.934 1.00 69.30 1056 ARG D C 1
ATOM 3668 O O . ARG B 2 36 ? -45.620 18.049 48.408 1.00 69.16 1056 ARG D O 1
ATOM 3676 N N . PRO B 2 37 ? -43.439 18.638 48.621 1.00 70.27 1057 PRO D N 1
ATOM 3677 C CA . PRO B 2 37 ? -43.547 19.119 50.003 1.00 71.79 1057 PRO D CA 1
ATOM 3678 C C . PRO B 2 37 ? -44.536 20.272 50.178 1.00 73.44 1057 PRO D C 1
ATOM 3679 O O . PRO B 2 37 ? -44.791 21.023 49.233 1.00 72.88 1057 PRO D O 1
ATOM 3683 N N . GLN B 2 38 ? -45.078 20.397 51.389 1.00 75.43 1058 GLN D N 1
ATOM 3684 C CA . GLN B 2 38 ? -46.026 21.456 51.731 1.00 78.14 1058 GLN D CA 1
ATOM 3685 C C . GLN B 2 38 ? -45.354 22.832 51.740 1.00 79.06 1058 GLN D C 1
ATOM 3686 O O . GLN B 2 38 ? -44.194 22.947 52.145 1.00 79.25 1058 GLN D O 1
ATOM 3688 N N . PRO B 2 39 ? -46.079 23.878 51.289 1.00 79.99 1059 PRO D N 1
ATOM 3689 C CA . PRO B 2 39 ? -45.545 25.245 51.247 1.00 79.70 1059 PRO D CA 1
ATOM 3690 C C . PRO B 2 39 ? -45.176 25.786 52.629 1.00 79.24 1059 PRO D C 1
ATOM 3691 O O . PRO B 2 39 ? -45.819 25.443 53.621 1.00 78.91 1059 PRO D O 1
#

CATH classification: 3.30.230.70 (+1 more: 3.30.230.70)

Organism: Escherichia coli O139:H28 (strain E24377A / ETEC) (NCBI:txid331111)

Sequence (503 aa):
MLNPIVRKFQYGQHTVTLETGMMARQATAAVMVSMDDTAVFVTVVGQKKAKPGQDFFPLTVNYQERTYAAGRIPGSFRPSEGETLIARLIDRPIRPLFPEGFVNEVQVIATVVSVNPQVNPDIVAMIGASAALSLSGIPFNGPIGAARVGYINDQYVLNPTQDELKESKLDLVVAGTEAAVLMVESEAELLSEDQMLGAVVFGHEQQQVVIQNINELVKEAGKPRWDWQPEPVNEALNARVTDKQERYLHAIEKNVVRSRVLAGEPRIDGREKDMIRGLDVRTGVLPRTHGSALFTRGETQALVTATLGTDTFLFHYNFPPYSVGETGMVGSPKRREIGHGRLAKRGVLAVMPDMDKFPYTVRVVSEITESNGSSSMASVCGASLALMDAGVPIKAAVAGIAMGLVKEGDNYVVLSDILGDEDHLGDMDFKVAGSRDGISALQMDIKIEGITKEIMQVALNQAKGARLHILGVMEQAINAPRGAAGGHTATHHASAAPARPQP

Secondary structure (DSSP, 8-state):
----EEEEEEETTEEEEEEESSS-TTSSEEEEEEETTEEEEEEEEE-SS--TT--S--EEEEEEE-GGGTT---S-----HHHHHHHHHHHHHHGGGS-TT--S-EEEEEEEEE--SSS-HHHHHHHHHHHHHHHH-S----PPEEEEEEEETTEEEES--TTTTTT-SB-EEEEE-SS-EEEEEEEEEEE-HHHHHHHHHHHHHHTHHHHHHHHHHHHHHPPPPP---PPPP-HHHHTT---HHHH---HHHHHHHHHHHHHT---TTS--TT----EEEEE---SSSSEEEEEEETTEEEEEEEEEE---EEEEEE--GGGTT----SS---SSHHHHHHHHHHHHTTTPPPTTT---EEEEEEEEEE-SS-HHHHHHHHHHHHHHHHT---SS--EEEEEEEEEETTEEEEEES--HHHHHHSSEEEEEEE-SS-EEEEEEEE--S---HHHHHHHHHHHHHHHHHHHHHHHHH--S--/---SSTT-SEEEEE-S-PPP-